Protein AF-0000000085128846 (afdb_homodimer)

Structure (mmCIF, N/CA/C/O backbone):
data_AF-0000000085128846-model_v1
#
loop_
_entity.id
_entity.type
_entity.pdbx_description
1 polymer 'Short-chain dehydrogenase/reductase SDR'
#
loop_
_atom_site.group_PDB
_atom_site.id
_atom_site.type_symbol
_atom_site.label_atom_id
_atom_site.label_alt_id
_atom_site.label_comp_id
_atom_site.label_asym_id
_atom_site.label_entity_id
_atom_site.label_seq_id
_atom_site.pdbx_PDB_ins_code
_atom_site.Cartn_x
_atom_site.Cartn_y
_atom_site.Cartn_z
_atom_site.occupancy
_atom_site.B_iso_or_equiv
_atom_site.auth_seq_id
_atom_site.auth_comp_id
_atom_site.auth_asym_id
_atom_site.auth_atom_id
_atom_site.pdbx_PDB_model_num
ATOM 1 N N . MET A 1 1 ? -3.797 19.078 -15.016 1 31.41 1 MET A N 1
ATOM 2 C CA . MET A 1 1 ? -4.438 20.391 -15.117 1 31.41 1 MET A CA 1
ATOM 3 C C . MET A 1 1 ? -5.02 20.812 -13.773 1 31.41 1 MET A C 1
ATOM 5 O O . MET A 1 1 ? -5.801 20.078 -13.164 1 31.41 1 MET A O 1
ATOM 9 N N . PRO A 1 2 ? -4.324 21.781 -13.047 1 43.5 2 PRO A N 1
ATOM 10 C CA . PRO A 1 2 ? -4.598 22.375 -11.734 1 43.5 2 PRO A CA 1
ATOM 11 C C . PRO A 1 2 ? -6.086 22.656 -11.516 1 43.5 2 PRO A C 1
ATOM 13 O O . PRO A 1 2 ? -6.512 22.891 -10.375 1 43.5 2 PRO A O 1
ATOM 16 N N . LEU A 1 3 ? -6.699 22.719 -12.656 1 47.22 3 LEU A N 1
ATOM 17 C CA . LEU A 1 3 ? -8 23.375 -12.625 1 47.22 3 LEU A CA 1
ATOM 18 C C . LEU A 1 3 ? -8.992 22.578 -11.781 1 47.22 3 LEU A C 1
ATOM 20 O O . LEU A 1 3 ? -9.922 23.156 -11.203 1 47.22 3 LEU A O 1
ATOM 24 N N . PHE A 1 4 ? -8.625 21.344 -11.484 1 60.5 4 PHE A N 1
ATOM 25 C CA . PHE A 1 4 ? -9.727 20.656 -10.805 1 60.5 4 PHE A CA 1
ATOM 26 C C . PHE A 1 4 ? -9.266 20.094 -9.469 1 60.5 4 PHE A C 1
ATOM 28 O O . PHE A 1 4 ? -9.914 19.203 -8.914 1 60.5 4 PHE A O 1
ATOM 35 N N . SER A 1 5 ? -8.133 20.672 -9.016 1 65.19 5 SER A N 1
ATOM 36 C CA . SER A 1 5 ? -7.633 20.078 -7.781 1 65.19 5 SER A CA 1
ATOM 37 C C . SER A 1 5 ? -7.738 21.047 -6.613 1 65.19 5 SER A C 1
ATOM 39 O O . SER A 1 5 ? -7.484 20.688 -5.465 1 65.19 5 SER A O 1
ATOM 41 N N . ARG A 1 6 ? -8.266 22.281 -6.984 1 77.62 6 ARG A N 1
ATOM 42 C CA . ARG A 1 6 ? -8.375 23.281 -5.934 1 77.62 6 ARG A CA 1
ATOM 43 C C . ARG A 1 6 ? -9.742 23.25 -5.27 1 77.62 6 ARG A C 1
ATOM 45 O O . ARG A 1 6 ? -10.734 22.859 -5.898 1 77.62 6 ARG A O 1
ATOM 52 N N . GLY A 1 7 ? -9.695 23.547 -4.074 1 87 7 GLY A N 1
ATOM 53 C CA . GLY A 1 7 ? -10.938 23.766 -3.352 1 87 7 GLY A CA 1
ATOM 54 C C . GLY A 1 7 ? -11.594 22.469 -2.885 1 87 7 GLY A C 1
ATOM 55 O O . GLY A 1 7 ? -12.789 22.453 -2.574 1 87 7 GLY A O 1
ATOM 56 N N . LEU A 1 8 ? -10.844 21.375 -2.877 1 93.44 8 LEU A N 1
ATOM 57 C CA . LEU A 1 8 ? -11.414 20.109 -2.428 1 93.44 8 LEU A CA 1
ATOM 58 C C . LEU A 1 8 ? -11.445 20.031 -0.905 1 93.44 8 LEU A C 1
ATOM 60 O O . LEU A 1 8 ? -12.281 19.344 -0.331 1 93.44 8 LEU A O 1
ATOM 64 N N . ASN A 1 9 ? -10.5 20.766 -0.272 1 97.25 9 ASN A N 1
ATOM 65 C CA . ASN A 1 9 ? -10.406 20.781 1.184 1 97.25 9 ASN A CA 1
ATOM 66 C C . ASN A 1 9 ? -10.672 22.188 1.738 1 97.25 9 ASN A C 1
ATOM 68 O O . ASN A 1 9 ? -10.594 23.172 1.007 1 97.25 9 ASN A O 1
ATOM 72 N N . PRO A 1 10 ? -11.062 22.312 3.031 1 96.06 10 PRO A N 1
ATOM 73 C CA . PRO A 1 10 ? -11.031 23.625 3.664 1 96.06 10 PRO A CA 1
ATOM 74 C C . PRO A 1 10 ? -9.68 24.328 3.506 1 96.06 10 PRO A C 1
ATOM 76 O O . PRO A 1 10 ? -8.633 23.672 3.574 1 96.06 10 PRO A O 1
ATOM 79 N N . LEU A 1 11 ? -9.711 25.562 3.334 1 95.94 11 LEU A N 1
ATOM 80 C CA . LEU A 1 11 ? -8.508 26.328 3.043 1 95.94 11 LEU A CA 1
ATOM 81 C C . LEU A 1 11 ? -7.711 26.594 4.316 1 95.94 11 LEU A C 1
ATOM 83 O O . LEU A 1 11 ? -8.281 26.969 5.34 1 95.94 11 LEU A O 1
ATOM 87 N N . LEU A 1 12 ? -6.457 26.359 4.301 1 96.62 12 LEU A N 1
ATOM 88 C CA . LEU A 1 12 ? -5.512 26.734 5.352 1 96.62 12 LEU A CA 1
ATOM 89 C C . LEU A 1 12 ? -4.531 27.781 4.848 1 96.62 12 LEU A C 1
ATOM 91 O O . LEU A 1 12 ? -3.393 27.453 4.5 1 96.62 12 LEU A O 1
ATOM 95 N N . ALA A 1 13 ? -4.922 29.031 4.883 1 93.88 13 ALA A N 1
ATOM 96 C CA . ALA A 1 13 ? -4.148 30.109 4.262 1 93.88 13 ALA A CA 1
ATOM 97 C C . ALA A 1 13 ? -3.479 30.984 5.316 1 93.88 13 ALA A C 1
ATOM 99 O O . ALA A 1 13 ? -2.455 31.625 5.043 1 93.88 13 ALA A O 1
ATOM 100 N N . ASP A 1 14 ? -4.07 31.094 6.453 1 95.75 14 ASP A N 1
ATOM 101 C CA . ASP A 1 14 ? -3.549 31.875 7.562 1 95.75 14 ASP A CA 1
ATOM 102 C C . ASP A 1 14 ? -3.227 31 8.766 1 95.75 14 ASP A C 1
ATOM 104 O O . ASP A 1 14 ? -4.109 30.328 9.305 1 95.75 14 ASP A O 1
ATOM 108 N N . TRP A 1 15 ? -1.996 31.062 9.234 1 97.44 15 TRP A N 1
ATOM 109 C CA . TRP A 1 15 ? -1.546 30.141 10.266 1 97.44 15 TRP A CA 1
ATOM 110 C C . TRP A 1 15 ? -1.439 30.828 11.617 1 97.44 15 TRP A C 1
ATOM 112 O O . TRP A 1 15 ? -1.123 30.188 12.625 1 97.44 15 TRP A O 1
ATOM 122 N N . LYS A 1 16 ? -1.666 32.156 11.633 1 96.5 16 LYS A N 1
ATOM 123 C CA . LYS A 1 16 ? -1.638 32.875 12.906 1 96.5 16 LYS A CA 1
ATOM 124 C C . LYS A 1 16 ? -2.672 32.312 13.875 1 96.5 16 LYS A C 1
ATOM 126 O O . LYS A 1 16 ? -3.863 32.25 13.562 1 96.5 16 LYS A O 1
ATOM 131 N N . GLY A 1 17 ? -2.213 31.828 14.984 1 93.81 17 GLY A N 1
ATOM 132 C CA . GLY A 1 17 ? -3.1 31.328 16.016 1 93.81 17 GLY A CA 1
ATOM 133 C C . GLY A 1 17 ? -3.516 29.875 15.789 1 93.81 17 GLY A C 1
ATOM 134 O O . GLY A 1 17 ? -4.27 29.312 16.578 1 93.81 17 GLY A O 1
ATOM 135 N N . ARG A 1 18 ? -3.037 29.25 14.742 1 97.12 18 ARG A N 1
ATOM 136 C CA . ARG A 1 18 ? -3.357 27.859 14.445 1 97.12 18 ARG A CA 1
ATOM 137 C C . ARG A 1 18 ? -2.285 26.922 14.992 1 97.12 18 ARG A C 1
ATOM 139 O O . ARG A 1 18 ? -1.175 27.359 15.305 1 97.12 18 ARG A O 1
ATOM 146 N N . SER A 1 19 ? -2.639 25.703 15.172 1 98.31 19 SER A N 1
ATOM 147 C CA . SER A 1 19 ? -1.704 24.703 15.664 1 98.31 19 SER A CA 1
ATOM 148 C C . SER A 1 19 ? -1.483 23.594 14.633 1 98.31 19 SER A C 1
ATOM 150 O O . SER A 1 19 ? -2.396 23.25 13.883 1 98.31 19 SER A O 1
ATOM 152 N N . ALA A 1 20 ? -0.25 23.094 14.586 1 98.81 20 ALA A N 1
ATOM 153 C CA . ALA A 1 20 ? 0.12 22 13.688 1 98.81 20 ALA A CA 1
ATOM 154 C C . ALA A 1 20 ? 0.992 20.984 14.398 1 98.81 20 ALA A C 1
ATOM 156 O O . ALA A 1 20 ? 1.913 21.344 15.133 1 98.81 20 ALA A O 1
ATOM 157 N N . TRP A 1 21 ? 0.65 19.719 14.258 1 98.94 21 TRP A N 1
ATOM 158 C CA . TRP A 1 21 ? 1.48 18.609 14.719 1 98.94 21 TRP A CA 1
ATOM 159 C C . TRP A 1 21 ? 2.227 17.953 13.555 1 98.94 21 TRP A C 1
ATOM 161 O O . TRP A 1 21 ? 1.608 17.375 12.664 1 98.94 21 TRP A O 1
ATOM 171 N N . VAL A 1 22 ? 3.533 18.078 13.523 1 98.94 22 VAL A N 1
ATOM 172 C CA . VAL A 1 22 ? 4.371 17.547 12.453 1 98.94 22 VAL A CA 1
ATOM 173 C C . VAL A 1 22 ? 5.148 16.344 12.969 1 98.94 22 VAL A C 1
ATOM 175 O O . VAL A 1 22 ? 6.035 16.469 13.812 1 98.94 22 VAL A O 1
ATOM 178 N N . VAL A 1 23 ? 4.816 15.18 12.453 1 98.88 23 VAL A N 1
ATOM 179 C CA . VAL A 1 23 ? 5.484 13.93 12.805 1 98.88 23 VAL A CA 1
ATOM 180 C C . VAL A 1 23 ? 6.582 13.625 11.789 1 98.88 23 VAL A C 1
ATOM 182 O O . VAL A 1 23 ? 6.316 13.523 10.586 1 98.88 23 VAL A O 1
ATOM 185 N N . GLY A 1 24 ? 7.773 13.367 12.242 1 98.12 24 GLY A N 1
ATOM 186 C CA . GLY A 1 24 ? 8.938 13.273 11.375 1 98.12 24 GLY A CA 1
ATOM 187 C C . GLY A 1 24 ? 9.602 14.617 11.125 1 98.12 24 GLY A C 1
ATOM 188 O O . GLY A 1 24 ? 9.938 14.938 9.977 1 98.12 24 GLY A O 1
ATOM 189 N N . ALA A 1 25 ? 9.805 15.398 12.18 1 97.94 25 ALA A N 1
ATOM 190 C CA . ALA A 1 25 ? 10.188 16.797 12.023 1 97.94 25 ALA A CA 1
ATOM 191 C C . ALA A 1 25 ? 11.656 17.016 12.375 1 97.94 25 ALA A C 1
ATOM 193 O O . ALA A 1 25 ? 12.094 18.156 12.555 1 97.94 25 ALA A O 1
ATOM 194 N N . SER A 1 26 ? 12.438 15.922 12.531 1 96.19 26 SER A N 1
ATOM 195 C CA . SER A 1 26 ? 13.828 16.078 12.945 1 96.19 26 SER A CA 1
ATOM 196 C C . SER A 1 26 ? 14.703 16.531 11.781 1 96.19 26 SER A C 1
ATOM 198 O O . SER A 1 26 ? 15.781 17.078 11.992 1 96.19 26 SER A O 1
ATOM 200 N N . SER A 1 27 ? 14.258 16.266 10.539 1 93.81 27 SER A N 1
ATOM 201 C CA . SER A 1 27 ? 15.039 16.609 9.359 1 93.81 27 SER A CA 1
ATOM 202 C C . SER A 1 27 ? 14.156 16.688 8.117 1 93.81 27 SER A C 1
ATOM 204 O O . SER A 1 27 ? 12.93 16.578 8.211 1 93.81 27 SER A O 1
ATOM 206 N N . GLY A 1 28 ? 14.719 17.109 7.09 1 94.69 28 GLY A N 1
ATOM 207 C CA . GLY A 1 28 ? 14.102 16.984 5.777 1 94.69 28 GLY A CA 1
ATOM 208 C C . GLY A 1 28 ? 12.836 17.812 5.637 1 94.69 28 GLY A C 1
ATOM 209 O O . GLY A 1 28 ? 12.797 18.969 6.066 1 94.69 28 GLY A O 1
ATOM 210 N N . ILE A 1 29 ? 11.898 17.234 4.949 1 96.56 29 ILE A N 1
ATOM 211 C CA . ILE A 1 29 ? 10.641 17.891 4.605 1 96.56 29 ILE A CA 1
ATOM 212 C C . ILE A 1 29 ? 9.898 18.281 5.879 1 96.56 29 ILE A C 1
ATOM 214 O O . ILE A 1 29 ? 9.359 19.391 5.984 1 96.56 29 ILE A O 1
ATOM 218 N N . GLY A 1 30 ? 9.883 17.375 6.879 1 98.19 30 GLY A N 1
ATOM 219 C CA . GLY A 1 30 ? 9.188 17.641 8.125 1 98.19 30 GLY A CA 1
ATOM 220 C C . GLY A 1 30 ? 9.734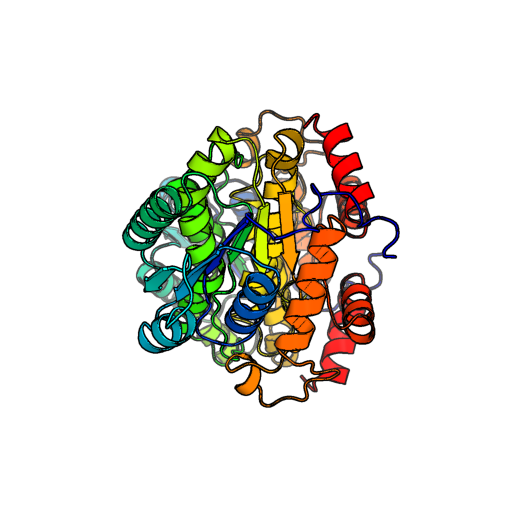 18.844 8.875 1 98.19 30 GLY A C 1
ATOM 221 O O . GLY A 1 30 ? 8.977 19.703 9.305 1 98.19 30 GLY A O 1
ATOM 222 N N . ARG A 1 31 ? 11.023 18.906 8.977 1 98.06 31 ARG A N 1
ATOM 223 C CA . ARG A 1 31 ? 11.672 20.016 9.664 1 98.06 31 ARG A CA 1
ATOM 224 C C . ARG A 1 31 ? 11.438 21.328 8.922 1 98.06 31 ARG A C 1
ATOM 226 O O . ARG A 1 31 ? 11.094 22.344 9.539 1 98.06 31 ARG A O 1
ATOM 233 N N . ALA A 1 32 ? 11.617 21.312 7.609 1 98.44 32 ALA A N 1
ATOM 234 C CA . ALA A 1 32 ? 11.43 22.516 6.797 1 98.44 32 ALA A CA 1
ATOM 235 C C . ALA A 1 32 ? 9.984 23.016 6.875 1 98.44 32 ALA A C 1
ATOM 237 O O . ALA A 1 32 ? 9.742 24.219 6.941 1 98.44 32 ALA A O 1
ATOM 238 N N . THR A 1 33 ? 9.039 22.094 6.891 1 98.69 33 THR A N 1
ATOM 239 C CA . THR A 1 33 ? 7.637 22.469 6.969 1 98.69 33 THR A CA 1
ATOM 240 C C . THR A 1 33 ? 7.309 23.047 8.344 1 98.69 33 THR A C 1
ATOM 242 O O . THR A 1 33 ? 6.598 24.062 8.445 1 98.69 33 THR A O 1
ATOM 245 N N . ALA A 1 34 ? 7.828 22.406 9.398 1 98.75 34 ALA A N 1
ATOM 246 C CA . ALA A 1 34 ? 7.648 22.938 10.75 1 98.75 34 ALA A CA 1
ATOM 247 C C . ALA A 1 34 ? 8.156 24.375 10.844 1 98.75 34 ALA A C 1
ATOM 249 O O . ALA A 1 34 ? 7.477 25.25 11.398 1 98.75 34 ALA A O 1
ATOM 250 N N . GLU A 1 35 ? 9.328 24.625 10.258 1 98.56 35 GLU A N 1
ATOM 251 C CA . GLU A 1 35 ? 9.922 25.953 10.258 1 98.56 35 GLU A CA 1
ATOM 252 C C . GLU A 1 35 ? 9.039 26.953 9.508 1 98.56 35 GLU A C 1
ATOM 254 O O . GLU A 1 35 ? 8.805 28.062 9.984 1 98.56 35 GLU A O 1
ATOM 259 N N . ALA A 1 36 ? 8.578 26.562 8.359 1 98.56 36 ALA A N 1
ATOM 260 C CA . ALA A 1 36 ? 7.75 27.422 7.527 1 98.56 36 ALA A CA 1
ATOM 261 C C . ALA A 1 36 ? 6.441 27.781 8.234 1 98.56 36 ALA A C 1
ATOM 263 O O . ALA A 1 36 ? 6 28.938 8.203 1 98.56 36 ALA A O 1
ATOM 264 N N . LEU A 1 37 ? 5.805 26.812 8.891 1 98.56 37 LEU A N 1
ATOM 265 C CA . LEU A 1 37 ? 4.566 27.016 9.625 1 98.56 37 LEU A CA 1
ATOM 266 C C . LEU A 1 37 ? 4.785 27.969 10.797 1 98.56 37 LEU A C 1
ATOM 268 O O . LEU A 1 37 ? 3.996 28.906 11 1 98.56 37 LEU A O 1
ATOM 272 N N . HIS A 1 38 ? 5.859 27.766 11.508 1 98.38 38 HIS A N 1
ATOM 273 C CA . HIS A 1 38 ? 6.168 28.625 12.648 1 98.38 38 HIS A CA 1
ATOM 274 C C . HIS A 1 38 ? 6.395 30.062 12.211 1 98.38 38 HIS A C 1
ATOM 276 O O . HIS A 1 38 ? 5.926 31 12.867 1 98.38 38 HIS A O 1
ATOM 282 N N . ARG A 1 39 ? 7.098 30.203 11.109 1 97.38 39 ARG A N 1
ATOM 283 C CA . ARG A 1 39 ? 7.379 31.531 10.578 1 97.38 39 ARG A CA 1
ATOM 284 C C . ARG A 1 39 ? 6.09 32.281 10.242 1 97.38 39 ARG A C 1
ATOM 286 O O . ARG A 1 39 ? 6.039 33.5 10.305 1 97.38 39 ARG A O 1
ATOM 293 N N . GLN A 1 40 ? 5.074 31.516 9.984 1 97.31 40 GLN A N 1
ATOM 294 C CA . GLN A 1 40 ? 3.799 32.125 9.617 1 97.31 40 GLN A CA 1
ATOM 295 C C . GLN A 1 40 ? 2.9 32.281 10.844 1 97.31 40 GLN A C 1
ATOM 297 O O . GLN A 1 40 ? 1.74 32.688 10.711 1 97.31 40 GLN A O 1
ATOM 302 N N . GLY A 1 41 ? 3.395 31.891 12.016 1 97.12 41 GLY A N 1
ATOM 303 C CA . GLY A 1 41 ? 2.701 32.219 13.25 1 97.12 41 GLY A CA 1
ATOM 304 C C . GLY A 1 41 ? 2.021 31.031 13.891 1 97.12 41 GLY A C 1
ATOM 305 O O . GLY A 1 41 ? 1.329 31.156 14.898 1 97.12 41 GLY A O 1
ATOM 306 N N . ALA A 1 42 ? 2.201 29.844 13.375 1 98.06 42 ALA A N 1
ATOM 307 C CA . ALA A 1 42 ? 1.558 28.656 13.922 1 98.06 42 ALA A CA 1
ATOM 308 C C . ALA A 1 42 ? 2.246 28.188 15.203 1 98.06 42 ALA A C 1
ATOM 310 O O . ALA A 1 42 ? 3.459 28.359 15.352 1 98.06 42 ALA A O 1
ATOM 311 N N . ARG A 1 43 ? 1.48 27.672 16.109 1 97.88 43 ARG A N 1
ATOM 312 C CA . ARG A 1 43 ? 2.012 26.859 17.203 1 97.88 43 ARG A CA 1
ATOM 313 C C . ARG A 1 43 ? 2.318 25.438 16.734 1 97.88 43 ARG A C 1
ATOM 315 O O . ARG A 1 43 ? 1.403 24.656 16.484 1 97.88 43 ARG A O 1
ATOM 322 N N . VAL A 1 44 ? 3.604 25.094 16.719 1 98.75 44 VAL A N 1
ATOM 323 C CA . VAL A 1 44 ? 3.992 23.859 16.062 1 98.75 44 VAL A CA 1
ATOM 324 C C . VAL A 1 44 ? 4.445 22.844 17.109 1 98.75 44 VAL A C 1
ATOM 326 O O . VAL A 1 44 ? 5.285 23.156 17.969 1 98.75 44 VAL A O 1
ATOM 329 N N . ILE A 1 45 ? 3.861 21.672 17.094 1 98.88 45 ILE A N 1
ATOM 330 C CA . ILE A 1 45 ? 4.305 20.531 17.875 1 98.88 45 ILE A CA 1
ATOM 331 C C . ILE A 1 45 ? 5.09 19.578 16.969 1 98.88 45 ILE A C 1
ATOM 333 O O . ILE A 1 45 ? 4.598 19.156 15.922 1 98.88 45 ILE A O 1
ATOM 337 N N . VAL A 1 46 ? 6.328 19.266 17.375 1 98.81 46 VAL A N 1
ATOM 338 C CA . VAL A 1 46 ? 7.195 18.453 16.531 1 98.81 46 VAL A CA 1
ATOM 339 C C . VAL A 1 46 ? 7.477 17.109 17.188 1 98.81 46 VAL A C 1
ATOM 341 O O . VAL A 1 46 ? 7.727 17.047 18.391 1 98.81 46 VAL A O 1
ATOM 344 N N . SER A 1 47 ? 7.395 16.062 16.422 1 98.81 47 SER A N 1
ATOM 345 C CA . SER A 1 47 ? 7.703 14.727 16.891 1 98.81 47 SER A CA 1
ATOM 346 C C . SER A 1 47 ? 8.648 14.008 15.938 1 98.81 47 SER A C 1
ATOM 348 O O . SER A 1 47 ? 8.57 14.203 14.719 1 98.81 47 SER A O 1
ATOM 350 N N . ALA A 1 48 ? 9.484 13.242 16.375 1 98.38 48 ALA A N 1
ATOM 351 C CA . ALA A 1 48 ? 10.422 12.336 15.719 1 98.38 48 ALA A CA 1
ATOM 352 C C . ALA A 1 48 ? 11.148 11.469 16.734 1 98.38 48 ALA A C 1
ATOM 354 O O . ALA A 1 48 ? 10.945 11.609 17.938 1 98.38 48 ALA A O 1
ATOM 355 N N . ARG A 1 49 ? 11.992 10.602 16.266 1 94.62 49 ARG A N 1
ATOM 356 C CA . ARG A 1 49 ? 12.703 9.695 17.172 1 94.62 49 ARG A CA 1
ATOM 357 C C . ARG A 1 49 ? 13.844 10.414 17.891 1 94.62 49 ARG A C 1
ATOM 359 O O . ARG A 1 49 ? 14.164 10.086 19.031 1 94.62 49 ARG A O 1
ATOM 366 N N . HIS A 1 50 ? 14.406 11.383 17.172 1 88.94 50 HIS A N 1
ATOM 367 C CA . HIS A 1 50 ? 15.586 12.062 17.703 1 88.94 50 HIS A CA 1
ATOM 368 C C . HIS A 1 50 ? 15.203 13.273 18.547 1 88.94 50 HIS A C 1
ATOM 370 O O . HIS A 1 50 ? 14.93 14.352 18 1 88.94 50 HIS A O 1
ATOM 376 N N . GLY A 1 51 ? 15.406 13.195 19.828 1 94.44 51 GLY A N 1
ATOM 377 C CA . GLY A 1 51 ? 14.984 14.258 20.734 1 94.44 51 GLY A CA 1
ATOM 378 C C . GLY A 1 51 ? 15.812 15.516 20.609 1 94.44 51 GLY A C 1
ATOM 379 O O . GLY A 1 51 ? 15.289 16.625 20.703 1 94.44 51 GLY A O 1
ATOM 380 N N . GLY A 1 52 ? 17.062 15.375 20.328 1 96.19 52 GLY A N 1
ATOM 381 C CA . GLY A 1 52 ? 17.938 16.531 20.234 1 96.19 52 GLY A CA 1
ATOM 382 C C . GLY A 1 52 ? 17.531 17.516 19.156 1 96.19 52 GLY A C 1
ATOM 383 O O . GLY A 1 52 ? 17.438 18.719 19.406 1 96.19 52 GLY A O 1
ATOM 384 N N . ALA A 1 53 ? 17.266 17.031 17.984 1 96.44 53 ALA A N 1
ATOM 385 C CA . ALA A 1 53 ? 16.844 17.875 16.875 1 96.44 53 ALA A CA 1
ATOM 386 C C . ALA A 1 53 ? 15.523 18.578 17.188 1 96.44 53 ALA A C 1
ATOM 388 O O . ALA A 1 53 ? 15.312 19.719 16.797 1 96.44 53 ALA A O 1
ATOM 389 N N . LEU A 1 54 ? 14.641 17.938 17.922 1 98.19 54 LEU A N 1
ATOM 390 C CA . LEU A 1 54 ? 13.352 18.516 18.297 1 98.19 54 LEU A CA 1
ATOM 391 C C . LEU A 1 54 ? 13.523 19.641 19.312 1 98.19 54 LEU A C 1
ATOM 393 O O . LEU A 1 54 ? 12.875 20.688 19.188 1 98.19 54 LEU A O 1
ATOM 397 N N . GLN A 1 55 ? 14.406 19.391 20.25 1 97.81 55 GLN A N 1
ATOM 398 C CA . GLN A 1 55 ? 14.672 20.422 21.25 1 97.81 55 GLN A CA 1
ATOM 399 C C . GLN A 1 55 ? 15.289 21.656 20.609 1 97.81 55 GLN A C 1
ATOM 401 O O . GLN A 1 55 ? 14.977 22.781 21.016 1 97.81 55 GLN A O 1
ATOM 406 N N . ASP A 1 56 ? 16.141 21.406 19.641 1 97.69 56 ASP A N 1
ATOM 407 C CA . ASP A 1 56 ? 16.719 22.531 18.906 1 97.69 56 ASP A CA 1
ATOM 408 C C . ASP A 1 56 ? 15.633 23.359 18.219 1 97.69 56 ASP A C 1
ATOM 410 O O . ASP A 1 56 ? 15.734 24.594 18.141 1 97.69 56 ASP A O 1
ATOM 414 N N . PHE A 1 57 ? 14.625 22.766 17.719 1 97.81 57 PHE A N 1
ATOM 415 C CA . PHE A 1 57 ? 13.531 23.453 17.047 1 97.81 57 PHE A CA 1
ATOM 416 C C . PHE A 1 57 ? 12.742 24.312 18.031 1 97.81 57 PHE A C 1
ATOM 418 O O . PHE A 1 57 ? 12.367 25.438 17.719 1 97.81 57 PHE A O 1
ATOM 425 N N . VAL A 1 58 ? 12.453 23.781 19.234 1 97.88 58 VAL A N 1
ATOM 426 C CA . VAL A 1 58 ? 11.492 24.453 20.109 1 97.88 58 VAL A CA 1
ATOM 427 C C . VAL A 1 58 ? 12.211 25.469 20.984 1 97.88 58 VAL A C 1
ATOM 429 O O . VAL A 1 58 ? 11.578 26.312 21.609 1 97.88 58 VAL A O 1
ATOM 432 N N . ARG A 1 59 ? 13.516 25.375 21 1 96.88 59 ARG A N 1
ATOM 433 C CA . ARG A 1 59 ? 14.281 26.297 21.844 1 96.88 59 ARG A CA 1
ATOM 434 C C . ARG A 1 59 ? 13.953 27.75 21.516 1 96.88 59 ARG A C 1
ATOM 436 O O . ARG A 1 59 ? 14.078 28.172 20.375 1 96.88 59 ARG A O 1
ATOM 443 N N . GLY A 1 60 ? 13.453 28.516 22.484 1 95.19 60 GLY A N 1
ATOM 444 C CA . GLY A 1 60 ? 13.164 29.938 22.344 1 95.19 60 GLY A CA 1
ATOM 445 C C . GLY A 1 60 ? 11.852 30.203 21.625 1 95.19 60 GLY A C 1
ATOM 446 O O . GLY A 1 60 ? 11.539 31.359 21.312 1 95.19 60 GLY A O 1
ATOM 447 N N . ARG A 1 61 ? 11.125 29.172 21.281 1 96.44 61 ARG A N 1
ATOM 448 C CA . ARG A 1 61 ? 9.859 29.328 20.562 1 96.44 61 ARG A CA 1
ATOM 449 C C . ARG A 1 61 ? 8.672 29.062 21.469 1 96.44 61 ARG A C 1
ATOM 451 O O . ARG A 1 61 ? 8.375 27.906 21.781 1 96.44 61 ARG A O 1
ATOM 458 N N . GLU A 1 62 ? 8.086 30.125 21.844 1 91.62 62 GLU A N 1
ATOM 459 C CA . GLU A 1 62 ? 6.926 30.016 22.719 1 91.62 62 GLU A CA 1
ATOM 460 C C . GLU A 1 62 ? 5.766 29.312 22.016 1 91.62 62 GLU A C 1
ATOM 462 O O . GLU A 1 62 ? 5.531 29.547 20.828 1 91.62 62 GLU A O 1
ATOM 467 N N . GLY A 1 63 ? 5.137 28.438 22.656 1 93.62 63 GLY A N 1
ATOM 468 C CA . GLY A 1 63 ? 3.951 27.781 22.109 1 93.62 63 GLY A CA 1
ATOM 469 C C . GLY A 1 63 ? 4.262 26.516 21.328 1 93.62 63 GLY A C 1
ATOM 470 O O . GLY A 1 63 ? 3.352 25.797 20.922 1 93.62 63 GLY A O 1
ATOM 471 N N . CYS A 1 64 ? 5.523 26.266 21.094 1 97.75 64 CYS A N 1
ATOM 472 C CA . CYS A 1 64 ? 5.922 25.047 20.406 1 97.75 64 CYS A CA 1
ATOM 473 C C . CYS A 1 64 ? 6.238 23.938 21.422 1 97.75 64 CYS A C 1
ATOM 475 O O . CYS A 1 64 ? 6.559 24.219 22.578 1 97.75 64 CYS A O 1
ATOM 477 N N . LEU A 1 65 ? 6.105 22.703 21.016 1 98.31 65 LEU A N 1
ATOM 478 C CA . LEU A 1 65 ? 6.312 21.547 21.875 1 98.31 65 LEU A CA 1
ATOM 479 C C . LEU A 1 65 ? 7.07 20.438 21.156 1 98.31 65 LEU A C 1
ATOM 481 O O . LEU A 1 65 ? 6.781 20.156 19.984 1 98.31 65 LEU A O 1
ATOM 485 N N . ALA A 1 66 ? 8.109 19.953 21.797 1 98.62 66 ALA A N 1
ATOM 486 C CA . ALA A 1 66 ? 8.844 18.797 21.312 1 98.62 66 ALA A CA 1
ATOM 487 C C . ALA A 1 66 ? 8.344 17.516 21.969 1 98.62 66 ALA A C 1
ATOM 489 O O . ALA A 1 66 ? 8.273 17.422 23.188 1 98.62 66 ALA A O 1
ATOM 490 N N . LEU A 1 67 ? 7.953 16.516 21.156 1 98.56 67 LEU A N 1
ATOM 491 C CA . LEU A 1 67 ? 7.496 15.219 21.641 1 98.56 67 LEU A CA 1
ATOM 492 C C . LEU A 1 67 ? 8.25 14.086 20.938 1 98.56 67 LEU A C 1
ATOM 494 O O . LEU A 1 67 ? 7.859 13.664 19.859 1 98.56 67 LEU A O 1
ATOM 498 N N . PRO A 1 68 ? 9.367 13.609 21.547 1 98.5 68 PRO A N 1
ATOM 499 C CA . PRO A 1 68 ? 10 12.43 20.953 1 98.5 68 PRO A CA 1
ATOM 500 C C . PRO A 1 68 ? 9.039 11.266 20.766 1 98.5 68 PRO A C 1
ATOM 502 O O . PRO A 1 68 ? 8.234 10.977 21.656 1 98.5 68 PRO A O 1
ATOM 505 N N . LEU A 1 69 ? 9.141 10.609 19.594 1 98.69 69 LEU A N 1
ATOM 506 C CA . LEU A 1 69 ? 8.102 9.641 19.25 1 98.69 69 LEU A CA 1
ATOM 507 C C . LEU A 1 69 ? 8.617 8.602 18.266 1 98.69 69 LEU A C 1
ATOM 509 O O . LEU A 1 69 ? 9.195 8.953 17.234 1 98.69 69 LEU A O 1
ATOM 513 N N . ASP A 1 70 ? 8.516 7.367 18.641 1 98.69 70 ASP A N 1
ATOM 514 C CA . ASP A 1 70 ? 8.617 6.266 17.688 1 98.69 70 ASP A CA 1
ATOM 515 C C . ASP A 1 70 ? 7.234 5.871 17.172 1 98.69 70 ASP A C 1
ATOM 517 O O . ASP A 1 70 ? 6.434 5.281 17.891 1 98.69 70 ASP A O 1
ATOM 521 N N . VAL A 1 71 ? 7.008 6.141 15.914 1 98.81 71 VAL A N 1
ATOM 522 C CA . VAL A 1 71 ? 5.668 6 15.352 1 98.81 71 VAL A CA 1
ATOM 523 C C . VAL A 1 71 ? 5.273 4.527 15.305 1 98.81 71 VAL A C 1
ATOM 525 O O . VAL A 1 71 ? 4.102 4.195 15.109 1 98.81 71 VAL A O 1
ATOM 528 N N . THR A 1 72 ? 6.277 3.592 15.406 1 98.62 72 THR A N 1
ATOM 529 C CA . THR A 1 72 ? 5.973 2.168 15.344 1 98.62 72 THR A CA 1
ATOM 530 C C . THR A 1 72 ? 5.438 1.675 16.688 1 98.62 72 THR A C 1
ATOM 532 O O . THR A 1 72 ? 5.016 0.522 16.812 1 98.62 72 THR A O 1
ATOM 535 N N . ASP A 1 73 ? 5.434 2.543 17.688 1 98.69 73 ASP A N 1
ATOM 536 C CA . ASP A 1 73 ? 4.902 2.24 19.016 1 98.69 73 ASP A CA 1
ATOM 537 C C . ASP A 1 73 ? 3.523 2.861 19.203 1 98.69 73 ASP A C 1
ATOM 539 O O . ASP A 1 73 ? 3.41 4.047 19.531 1 98.69 73 ASP A O 1
ATOM 543 N N . ALA A 1 74 ? 2.49 2.051 19.125 1 98.62 74 ALA A N 1
ATOM 544 C CA . ALA A 1 74 ? 1.109 2.525 19.156 1 98.62 74 ALA A CA 1
ATOM 545 C C . ALA A 1 74 ? 0.812 3.266 20.469 1 98.62 74 ALA A C 1
ATOM 547 O O . ALA A 1 74 ? 0.141 4.301 20.453 1 98.62 74 ALA A O 1
ATOM 548 N N . ALA A 1 75 ? 1.238 2.721 21.516 1 98.62 75 ALA A N 1
ATOM 549 C CA . ALA A 1 75 ? 0.993 3.34 22.812 1 98.62 75 ALA A CA 1
ATOM 550 C C . ALA A 1 75 ? 1.671 4.703 22.906 1 98.62 75 ALA A C 1
ATOM 552 O O . ALA A 1 75 ? 1.102 5.652 23.469 1 98.62 75 ALA A O 1
ATOM 553 N N . ALA A 1 76 ? 2.906 4.812 22.422 1 98.75 76 ALA A N 1
ATOM 554 C CA . ALA A 1 76 ? 3.619 6.086 22.406 1 98.75 76 ALA A CA 1
ATOM 555 C C . ALA A 1 76 ? 2.889 7.113 21.547 1 98.75 76 ALA A C 1
ATOM 557 O O . ALA A 1 76 ? 2.82 8.289 21.891 1 98.75 76 ALA A O 1
ATOM 558 N N . VAL A 1 77 ? 2.332 6.664 20.438 1 98.88 77 VAL A N 1
ATOM 559 C CA . VAL A 1 77 ? 1.606 7.562 19.547 1 98.88 77 VAL A CA 1
ATOM 560 C C . VAL A 1 77 ? 0.344 8.07 20.25 1 98.88 77 VAL A C 1
ATOM 562 O O . VAL A 1 77 ? 0.013 9.258 20.156 1 98.88 77 VAL A O 1
ATOM 565 N N . ASP A 1 78 ? -0.328 7.195 20.891 1 98.75 78 ASP A N 1
ATOM 566 C CA . ASP A 1 78 ? -1.525 7.586 21.625 1 98.75 78 ASP A CA 1
ATOM 567 C C . ASP A 1 78 ? -1.194 8.617 22.703 1 98.75 78 ASP A C 1
ATOM 569 O O . ASP A 1 78 ? -1.896 9.617 22.844 1 98.75 78 ASP A O 1
ATOM 573 N N . ALA A 1 79 ? -0.144 8.406 23.453 1 98.69 79 ALA A N 1
ATOM 574 C CA . ALA A 1 79 ? 0.291 9.344 24.484 1 98.69 79 ALA A CA 1
ATOM 575 C C . ALA A 1 79 ? 0.66 10.695 23.875 1 98.69 79 ALA A C 1
ATOM 577 O O . ALA A 1 79 ? 0.336 11.742 24.438 1 98.69 79 ALA A O 1
ATOM 578 N N . ALA A 1 80 ? 1.334 10.664 22.781 1 98.81 80 ALA A N 1
ATOM 579 C CA . ALA A 1 80 ? 1.7 11.898 22.094 1 98.81 80 ALA A CA 1
ATOM 580 C C . ALA A 1 80 ? 0.46 12.672 21.656 1 98.81 80 ALA A C 1
ATOM 582 O O . ALA A 1 80 ? 0.408 13.898 21.781 1 98.81 80 ALA A O 1
ATOM 583 N N . ALA A 1 81 ? -0.507 11.969 21.141 1 98.81 81 ALA A N 1
ATOM 584 C CA . ALA A 1 81 ? -1.745 12.609 20.703 1 98.81 81 ALA A CA 1
ATOM 585 C C . ALA A 1 81 ? -2.447 13.297 21.875 1 98.81 81 ALA A C 1
ATOM 587 O O . ALA A 1 81 ? -2.992 14.398 21.719 1 98.81 81 ALA A O 1
ATOM 588 N N . GLN A 1 82 ? -2.412 12.664 22.984 1 98.56 82 GLN A N 1
ATOM 589 C CA . GLN A 1 82 ? -3.004 13.266 24.172 1 98.56 82 GLN A CA 1
ATOM 590 C C . GLN A 1 82 ? -2.25 14.523 24.578 1 98.56 82 GLN A C 1
ATOM 592 O O . GLN A 1 82 ? -2.863 15.531 24.953 1 98.56 82 GLN A O 1
ATOM 597 N N . ALA A 1 83 ? -0.958 14.484 24.516 1 98.69 83 ALA A N 1
ATOM 598 C CA . ALA A 1 83 ? -0.143 15.656 24.828 1 98.69 83 ALA A CA 1
ATOM 599 C C . ALA A 1 83 ? -0.414 16.797 23.844 1 98.69 83 ALA A C 1
ATOM 601 O O . ALA A 1 83 ? -0.469 17.953 24.234 1 98.69 83 ALA A O 1
ATOM 602 N N . VAL A 1 84 ? -0.57 16.438 22.609 1 98.75 84 VAL A N 1
ATOM 603 C CA . VAL A 1 84 ? -0.879 17.406 21.578 1 98.75 84 VAL A CA 1
ATOM 604 C C . VAL A 1 84 ? -2.221 18.078 21.875 1 98.75 84 VAL A C 1
ATOM 606 O O . VAL A 1 84 ? -2.34 19.297 21.812 1 98.75 84 VAL A O 1
ATOM 609 N N . LEU A 1 85 ? -3.207 17.25 22.172 1 98.19 85 LEU A N 1
ATOM 610 C CA . LEU A 1 85 ? -4.543 17.75 22.484 1 98.19 85 LEU A CA 1
ATOM 611 C C . LEU A 1 85 ? -4.508 18.719 23.656 1 98.19 85 LEU A C 1
ATOM 613 O O . LEU A 1 85 ? -5.117 19.797 23.609 1 98.19 85 LEU A O 1
ATOM 617 N N . ALA A 1 86 ? -3.781 18.359 24.672 1 97.88 86 ALA A N 1
ATOM 618 C CA . ALA A 1 86 ? -3.668 19.188 25.875 1 97.88 86 ALA A CA 1
ATOM 619 C C . ALA A 1 86 ? -2.943 20.484 25.578 1 97.88 86 ALA A C 1
ATOM 621 O O . ALA A 1 86 ? -3.377 21.562 26 1 97.88 86 ALA A O 1
ATOM 622 N N . HIS A 1 87 ? -1.871 20.422 24.844 1 97.69 87 HIS A N 1
ATOM 623 C CA . HIS A 1 87 ? -1.048 21.594 24.547 1 97.69 87 HIS A CA 1
ATOM 624 C C . HIS A 1 87 ? -1.789 22.578 23.641 1 97.69 87 HIS A C 1
ATOM 626 O O . HIS A 1 87 ? -1.729 23.781 23.859 1 97.69 87 HIS A O 1
ATOM 632 N N . ALA A 1 88 ? -2.463 22.016 22.641 1 96.25 88 ALA A N 1
ATOM 633 C CA . ALA A 1 88 ? -3.137 22.844 21.641 1 96.25 88 ALA A CA 1
ATOM 634 C C . ALA A 1 88 ? -4.484 23.344 22.172 1 96.25 88 ALA A C 1
ATOM 636 O O . ALA A 1 88 ? -5.059 24.281 21.609 1 96.25 88 ALA A O 1
ATOM 637 N N . GLY A 1 89 ? -5.027 22.688 23.188 1 96.31 89 GLY A N 1
ATOM 638 C CA . GLY A 1 89 ? -6.348 23.031 23.688 1 96.31 89 GLY A CA 1
ATOM 639 C C . GLY A 1 89 ? -7.477 22.469 22.844 1 96.31 89 GLY A C 1
ATOM 640 O O . GLY A 1 89 ? -8.609 22.953 22.906 1 96.31 89 GLY A O 1
ATOM 641 N N . GLY A 1 90 ? -7.168 21.562 22.047 1 97.06 90 GLY A N 1
ATOM 642 C CA . GLY A 1 90 ? -8.07 20.938 21.094 1 97.06 90 GLY A CA 1
ATOM 643 C C . GLY A 1 90 ? -7.352 20.266 19.953 1 97.06 90 GLY A C 1
ATOM 644 O O . GLY A 1 90 ? -6.121 20.188 19.938 1 97.06 90 GLY A O 1
ATOM 645 N N . ALA A 1 91 ? -8.156 19.75 19.016 1 97.81 91 ALA A N 1
ATOM 646 C CA . ALA A 1 91 ? -7.559 19.125 17.844 1 97.81 91 ALA A CA 1
ATOM 647 C C . ALA A 1 91 ? -6.738 20.141 17.047 1 97.81 91 ALA A C 1
ATOM 649 O O . ALA A 1 91 ? -7.188 21.25 16.797 1 97.81 91 ALA A O 1
ATOM 650 N N . PRO A 1 92 ? -5.52 19.766 16.672 1 98.44 92 PRO A N 1
ATOM 651 C CA . PRO A 1 92 ? -4.73 20.672 15.836 1 98.44 92 PRO A CA 1
ATOM 652 C C . PRO A 1 92 ? -5.387 20.953 14.484 1 98.44 92 PRO A C 1
ATOM 654 O O . PRO A 1 92 ? -6.172 20.141 14 1 98.44 92 PRO A O 1
ATOM 657 N N . ASP A 1 93 ? -5.078 22.094 13.914 1 98.56 93 ASP A N 1
ATOM 658 C CA . ASP A 1 93 ? -5.602 22.469 12.602 1 98.56 93 ASP A CA 1
ATOM 659 C C . ASP A 1 93 ? -4.984 21.609 11.5 1 98.56 93 ASP A C 1
ATOM 661 O O . ASP A 1 93 ? -5.594 21.406 10.445 1 98.56 93 ASP A O 1
ATOM 665 N N . LEU A 1 94 ? -3.744 21.109 11.758 1 98.88 94 LEU A N 1
ATOM 666 C CA . LEU A 1 94 ? -3.023 20.266 10.805 1 98.88 94 LEU A CA 1
ATOM 667 C C . LEU A 1 94 ? -2.244 19.172 11.523 1 98.88 94 LEU A C 1
ATOM 669 O O . LEU A 1 94 ? -1.566 19.438 12.523 1 98.88 94 LEU A O 1
ATOM 673 N N . ILE A 1 95 ? -2.422 17.984 11.133 1 98.94 95 ILE A N 1
ATOM 674 C CA . ILE A 1 95 ? -1.551 16.875 11.484 1 98.94 95 ILE A CA 1
ATOM 675 C C . ILE A 1 95 ? -0.841 16.359 10.234 1 98.94 95 ILE A C 1
ATOM 677 O O . ILE A 1 95 ? -1.488 15.891 9.297 1 98.94 95 ILE A O 1
ATOM 681 N N . LEU A 1 96 ? 0.464 16.5 10.227 1 98.94 96 LEU A N 1
ATOM 682 C CA . LEU A 1 96 ? 1.282 16.109 9.086 1 98.94 96 LEU A CA 1
ATOM 683 C C . LEU A 1 96 ? 2.172 14.922 9.43 1 98.94 96 LEU A C 1
ATOM 685 O O . LEU A 1 96 ? 2.957 14.984 10.383 1 98.94 96 LEU A O 1
ATOM 689 N N . TYR A 1 97 ? 2.014 13.852 8.711 1 98.88 97 TYR A N 1
ATOM 690 C CA . TYR A 1 97 ? 2.873 12.68 8.875 1 98.88 97 TYR A CA 1
ATOM 691 C C . TYR A 1 97 ? 3.994 12.68 7.84 1 98.88 97 TYR A C 1
ATOM 693 O O . TYR A 1 97 ? 3.777 12.336 6.68 1 98.88 97 TYR A O 1
ATOM 701 N N . CYS A 1 98 ? 5.238 12.938 8.266 1 98.06 98 CYS A N 1
ATOM 702 C CA . CYS A 1 98 ? 6.398 13.008 7.387 1 98.06 98 CYS A CA 1
ATOM 703 C C . CYS A 1 98 ? 7.402 11.914 7.711 1 98.06 98 CYS A C 1
ATOM 705 O O . CYS A 1 98 ? 8.414 11.766 7.023 1 98.06 98 CYS A O 1
ATOM 707 N N . ALA A 1 99 ? 7.094 11.203 8.781 1 97.31 99 ALA A N 1
ATOM 708 C CA . ALA A 1 99 ? 8.016 10.117 9.109 1 97.31 99 ALA A CA 1
ATOM 709 C C . ALA A 1 99 ? 8.094 9.102 7.977 1 97.31 99 ALA A C 1
ATOM 711 O O . ALA A 1 99 ? 7.09 8.797 7.336 1 97.31 99 ALA A O 1
ATOM 712 N N . GLY A 1 100 ? 9.297 8.656 7.684 1 96.06 100 GLY A N 1
ATOM 713 C CA . GLY A 1 100 ? 9.492 7.688 6.617 1 96.06 100 GLY A CA 1
ATOM 714 C C . GLY A 1 100 ? 10.852 7.012 6.672 1 96.06 100 GLY A C 1
ATOM 715 O O . GLY A 1 100 ? 11.781 7.523 7.301 1 96.06 100 GLY A O 1
ATOM 716 N N . HIS A 1 101 ? 10.914 5.906 6.113 1 96.25 101 HIS A N 1
ATOM 717 C CA . HIS A 1 101 ? 12.125 5.117 5.945 1 96.25 101 HIS A CA 1
ATOM 718 C C . HIS A 1 101 ? 12.312 4.699 4.488 1 96.25 101 HIS A C 1
ATOM 720 O O . HIS A 1 101 ? 11.344 4.391 3.797 1 96.25 101 HIS A O 1
ATOM 726 N N . TYR A 1 102 ? 13.531 4.816 4.062 1 95.69 102 TYR A N 1
ATOM 727 C CA . TYR A 1 102 ? 13.859 4.367 2.713 1 95.69 102 TYR A CA 1
ATOM 728 C C . TYR A 1 102 ? 15.258 3.76 2.666 1 95.69 102 TYR A C 1
ATOM 730 O O . TYR A 1 102 ? 16.219 4.344 3.186 1 95.69 102 TYR A O 1
ATOM 738 N N . ARG A 1 103 ? 15.367 2.678 2.1 1 95.19 103 ARG A N 1
ATOM 739 C CA . ARG A 1 103 ? 16.578 2.004 1.659 1 95.19 103 ARG A CA 1
ATOM 740 C C . ARG A 1 103 ? 16.375 1.311 0.318 1 95.19 103 ARG A C 1
ATOM 742 O O . ARG A 1 103 ? 15.398 0.58 0.138 1 95.19 103 ARG A O 1
ATOM 749 N N . PRO A 1 104 ? 17.281 1.604 -0.606 1 94.62 104 PRO A N 1
ATOM 750 C CA . PRO A 1 104 ? 17.125 0.896 -1.879 1 94.62 104 PRO A CA 1
ATOM 751 C C . PRO A 1 104 ? 17.109 -0.621 -1.712 1 94.62 104 PRO A C 1
ATOM 753 O O . PRO A 1 104 ? 17.875 -1.168 -0.916 1 94.62 104 PRO A O 1
ATOM 756 N N . LEU A 1 105 ? 16.203 -1.271 -2.381 1 96.06 105 LEU A N 1
ATOM 757 C CA . LEU A 1 105 ? 16.078 -2.723 -2.314 1 96.06 105 LEU A CA 1
ATOM 758 C C . LEU A 1 105 ? 15.539 -3.283 -3.623 1 96.06 105 LEU A C 1
ATOM 760 O O . LEU A 1 105 ? 14.633 -2.699 -4.227 1 96.06 105 LEU A O 1
ATOM 764 N N . ARG A 1 106 ? 16.094 -4.371 -4.074 1 96.12 106 ARG A N 1
ATOM 765 C CA . ARG A 1 106 ? 15.648 -5.125 -5.238 1 96.12 106 ARG A CA 1
ATOM 766 C C . ARG A 1 106 ? 15.203 -6.527 -4.844 1 96.12 106 ARG A C 1
ATOM 768 O O . ARG A 1 106 ? 15.594 -7.039 -3.791 1 96.12 106 ARG A O 1
ATOM 775 N N . ALA A 1 107 ? 14.43 -7.145 -5.707 1 97.94 107 ALA A N 1
ATOM 776 C CA . ALA A 1 107 ? 13.93 -8.492 -5.449 1 97.94 107 ALA A CA 1
ATOM 777 C C . ALA A 1 107 ? 15.078 -9.5 -5.426 1 97.94 107 ALA A C 1
ATOM 779 O O . ALA A 1 107 ? 15.016 -10.508 -4.711 1 97.94 107 ALA A O 1
ATOM 780 N N . THR A 1 108 ? 16.141 -9.188 -6.145 1 97.25 108 THR A N 1
ATOM 781 C CA . THR A 1 108 ? 17.281 -10.094 -6.238 1 97.25 108 THR A CA 1
ATOM 782 C C . THR A 1 108 ? 18.078 -10.086 -4.945 1 97.25 108 THR A C 1
ATOM 784 O O . THR A 1 108 ? 18.906 -10.977 -4.715 1 97.25 108 THR A O 1
ATOM 787 N N . GLU A 1 109 ? 17.906 -9.086 -4.117 1 96.94 109 GLU A N 1
ATOM 788 C CA . GLU A 1 109 ? 18.5 -8.977 -2.789 1 96.94 109 GLU A CA 1
ATOM 789 C C . GLU A 1 109 ? 17.438 -8.734 -1.724 1 96.94 109 GLU A C 1
ATOM 791 O O . GLU A 1 109 ? 17.562 -7.824 -0.905 1 96.94 109 GLU A O 1
ATOM 796 N N . PHE A 1 110 ? 16.453 -9.555 -1.804 1 98.25 110 PHE A N 1
ATOM 797 C CA . PHE A 1 110 ? 15.289 -9.391 -0.95 1 98.25 110 PHE A CA 1
ATOM 798 C C . PHE A 1 110 ? 15.672 -9.5 0.521 1 98.25 110 PHE A C 1
ATOM 800 O O . PHE A 1 110 ? 16.484 -10.352 0.894 1 98.25 110 PHE A O 1
ATOM 807 N N . ASP A 1 111 ? 15.25 -8.648 1.32 1 98.56 111 ASP A N 1
ATOM 808 C CA . ASP A 1 111 ? 15.469 -8.594 2.762 1 98.56 111 ASP A CA 1
ATOM 809 C C . ASP A 1 111 ? 14.156 -8.375 3.512 1 98.56 111 ASP A C 1
ATOM 811 O O . ASP A 1 111 ? 13.633 -7.258 3.547 1 98.56 111 ASP A O 1
ATOM 815 N N . LEU A 1 112 ? 13.641 -9.461 4.094 1 98.75 112 LEU A N 1
ATOM 816 C CA . LEU A 1 112 ? 12.336 -9.422 4.75 1 98.75 112 LEU A CA 1
ATOM 817 C C . LEU A 1 112 ? 12.312 -8.391 5.871 1 98.75 112 LEU A C 1
ATOM 819 O O . LEU A 1 112 ? 11.352 -7.645 6.016 1 98.75 112 LEU A O 1
ATOM 823 N N . ALA A 1 113 ? 13.32 -8.406 6.633 1 98.69 113 ALA A N 1
ATOM 824 C CA . ALA A 1 113 ? 13.391 -7.465 7.754 1 98.69 113 ALA A CA 1
ATOM 825 C C . ALA A 1 113 ? 13.305 -6.023 7.262 1 98.69 113 ALA A C 1
ATOM 827 O O . ALA A 1 113 ? 12.617 -5.195 7.863 1 98.69 113 ALA A O 1
ATOM 828 N N . GLU A 1 114 ? 14 -5.707 6.176 1 98.5 114 GLU A N 1
ATOM 829 C CA . GLU A 1 114 ? 13.977 -4.363 5.605 1 98.5 114 GLU A CA 1
ATOM 830 C C . GLU A 1 114 ? 12.594 -4.027 5.047 1 98.5 114 GLU A C 1
ATOM 832 O O . GLU A 1 114 ? 12.109 -2.908 5.223 1 98.5 114 GLU A O 1
ATOM 837 N N . MET A 1 115 ? 11.992 -4.992 4.355 1 98.75 115 MET A N 1
ATOM 838 C CA . MET A 1 115 ? 10.633 -4.801 3.861 1 98.75 115 MET A CA 1
ATOM 839 C C . MET A 1 115 ? 9.68 -4.457 5.004 1 98.75 115 MET A C 1
ATOM 841 O O . MET A 1 115 ? 8.891 -3.514 4.898 1 98.75 115 MET A O 1
ATOM 845 N N . GLN A 1 116 ? 9.789 -5.195 6.051 1 98.75 116 GLN A N 1
ATOM 846 C CA . GLN A 1 116 ? 8.891 -5.035 7.191 1 98.75 116 GLN A CA 1
ATOM 847 C C . GLN A 1 116 ? 9.148 -3.715 7.914 1 98.75 116 GLN A C 1
ATOM 849 O O . GLN A 1 116 ? 8.219 -3.088 8.43 1 98.75 116 GLN A O 1
ATOM 854 N N . HIS A 1 117 ? 10.375 -3.334 7.945 1 98.62 117 HIS A N 1
ATOM 855 C CA . HIS A 1 117 ? 10.711 -2.062 8.578 1 98.62 117 HIS A CA 1
ATOM 856 C C . HIS A 1 117 ? 10.094 -0.893 7.812 1 98.62 117 HIS A C 1
ATOM 858 O O . HIS A 1 117 ? 9.531 0.021 8.414 1 98.62 117 HIS A O 1
ATOM 864 N N . HIS A 1 118 ? 10.219 -0.904 6.473 1 98.75 118 HIS A N 1
ATOM 865 C CA . HIS A 1 118 ? 9.547 0.106 5.66 1 98.75 118 HIS A CA 1
ATOM 866 C C . HIS A 1 118 ? 8.055 0.156 5.965 1 98.75 118 HIS A C 1
ATOM 868 O O . HIS A 1 118 ? 7.496 1.234 6.168 1 98.75 118 HIS A O 1
ATOM 874 N N . LEU A 1 119 ? 7.492 -1.016 5.988 1 98.75 119 LEU A N 1
ATOM 875 C CA . LEU A 1 119 ? 6.051 -1.122 6.199 1 98.75 119 LEU A CA 1
ATOM 876 C C . LEU A 1 119 ? 5.66 -0.542 7.555 1 98.75 119 LEU A C 1
ATOM 878 O O . LEU A 1 119 ? 4.684 0.204 7.66 1 98.75 119 LEU A O 1
ATOM 882 N N . ALA A 1 120 ? 6.383 -0.841 8.578 1 98.75 120 ALA A N 1
ATOM 883 C CA . ALA A 1 120 ? 6.094 -0.431 9.953 1 98.75 120 ALA A CA 1
ATOM 884 C C . ALA A 1 120 ? 6.141 1.088 10.094 1 98.75 120 ALA A C 1
ATOM 886 O O . ALA A 1 120 ? 5.273 1.686 10.734 1 98.75 120 ALA A O 1
ATOM 887 N N . VAL A 1 121 ? 7.082 1.681 9.461 1 98.75 121 VAL A N 1
ATOM 888 C CA . VAL A 1 121 ? 7.297 3.113 9.641 1 98.75 121 VAL A CA 1
ATOM 889 C C . VAL A 1 121 ? 6.406 3.895 8.68 1 98.75 121 VAL A C 1
ATOM 891 O O . VAL A 1 121 ? 5.641 4.766 9.094 1 98.75 121 VAL A O 1
ATOM 894 N N . ASN A 1 122 ? 6.461 3.521 7.367 1 98.88 122 ASN A N 1
ATOM 895 C CA . ASN A 1 122 ? 5.855 4.348 6.324 1 98.88 122 ASN A CA 1
ATOM 896 C C . ASN A 1 122 ? 4.336 4.23 6.328 1 98.88 122 ASN A C 1
ATOM 898 O O . ASN A 1 122 ? 3.637 5.164 5.934 1 98.88 122 ASN A O 1
ATOM 902 N N . TYR A 1 123 ? 3.83 3.105 6.691 1 98.94 123 TYR A N 1
ATOM 903 C CA . TYR A 1 123 ? 2.389 2.887 6.645 1 98.94 123 TYR A CA 1
ATOM 904 C C . TYR A 1 123 ? 1.841 2.561 8.023 1 98.94 123 TYR A C 1
ATOM 906 O O . TYR A 1 123 ? 0.836 3.133 8.453 1 98.94 123 TYR A O 1
ATOM 914 N N . GLY A 1 124 ? 2.49 1.6 8.742 1 98.88 124 GLY A N 1
ATOM 915 C CA . GLY A 1 124 ? 2.066 1.248 10.086 1 98.88 124 GLY A CA 1
ATOM 916 C C . GLY A 1 124 ? 2.016 2.438 11.023 1 98.88 124 GLY A C 1
ATOM 917 O O . GLY A 1 124 ? 1.102 2.553 11.844 1 98.88 124 GLY A O 1
ATOM 918 N N . GLY A 1 125 ? 3.01 3.32 10.945 1 98.88 125 GLY A N 1
ATOM 919 C CA . GLY A 1 125 ? 3.006 4.539 11.742 1 98.88 125 GLY A CA 1
ATOM 920 C C . GLY A 1 125 ? 1.789 5.41 11.492 1 98.88 125 GLY A C 1
ATOM 921 O O . GLY A 1 125 ? 1.251 6.016 12.422 1 98.88 125 GLY A O 1
ATOM 922 N N . VAL A 1 126 ? 1.331 5.477 10.258 1 98.94 126 VAL A N 1
ATOM 923 C CA . VAL A 1 126 ? 0.146 6.254 9.906 1 98.94 126 VAL A CA 1
ATOM 924 C C . VAL A 1 126 ? -1.089 5.637 10.555 1 98.94 126 VAL A C 1
ATOM 926 O O . VAL A 1 126 ? -1.969 6.352 11.039 1 98.94 126 VAL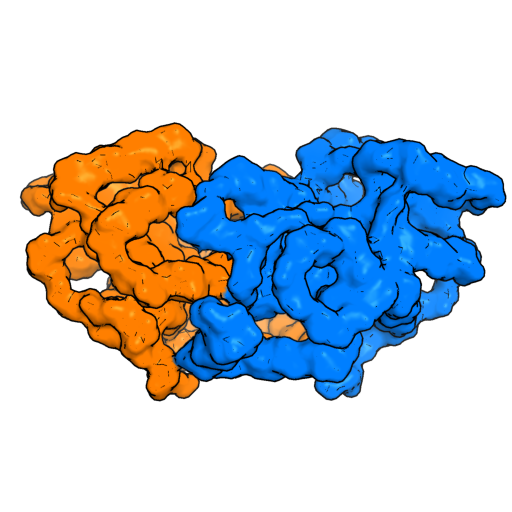 A O 1
ATOM 929 N N . LEU A 1 127 ? -1.164 4.301 10.523 1 98.94 127 LEU A N 1
ATOM 930 C CA . LEU A 1 127 ? -2.299 3.639 11.156 1 98.94 127 LEU A CA 1
ATOM 931 C C . LEU A 1 127 ? -2.361 3.971 12.648 1 98.94 127 LEU A C 1
ATOM 933 O O . LEU A 1 127 ? -3.441 4.223 13.188 1 98.94 127 LEU A O 1
ATOM 937 N N . HIS A 1 128 ? -1.195 3.959 13.32 1 98.94 128 HIS A N 1
ATOM 938 C CA . HIS A 1 128 ? -1.141 4.344 14.727 1 98.94 128 HIS A CA 1
ATOM 939 C C . HIS A 1 128 ? -1.599 5.785 14.922 1 98.94 128 HIS A C 1
ATOM 941 O O . HIS A 1 128 ? -2.344 6.086 15.852 1 98.94 128 HIS A O 1
ATOM 947 N N . LEU A 1 129 ? -1.156 6.652 14.047 1 98.94 129 LEU A N 1
ATOM 948 C CA . LEU A 1 129 ? -1.529 8.062 14.125 1 98.94 129 LEU A CA 1
ATOM 949 C C . LEU A 1 129 ? -3.033 8.234 13.945 1 98.94 129 LEU A C 1
ATOM 951 O O . LEU A 1 129 ? -3.666 9 14.68 1 98.94 129 LEU A O 1
ATOM 955 N N . LEU A 1 130 ? -3.588 7.535 12.945 1 98.88 130 LEU A N 1
ATOM 956 C CA . LEU A 1 130 ? -5.02 7.633 12.688 1 98.88 130 LEU A CA 1
ATOM 957 C C . LEU A 1 130 ? -5.824 7.16 13.891 1 98.88 130 LEU A C 1
ATOM 959 O O . LEU A 1 130 ? -6.801 7.801 14.281 1 98.88 130 LEU A O 1
ATOM 963 N N . ASP A 1 131 ? -5.402 6.047 14.445 1 98.88 131 ASP A N 1
ATOM 964 C CA . ASP A 1 131 ? -6.086 5.512 15.617 1 98.88 131 ASP A CA 1
ATOM 965 C C . ASP A 1 131 ? -6.121 6.535 16.75 1 98.88 131 ASP A C 1
ATOM 967 O O . ASP A 1 131 ? -7.137 6.668 17.438 1 98.88 131 ASP A O 1
ATOM 971 N N . ALA A 1 132 ? -5.062 7.266 16.922 1 98.75 132 ALA A N 1
ATOM 972 C CA . ALA A 1 132 ? -4.914 8.219 18.016 1 98.75 132 ALA A CA 1
ATOM 973 C C . ALA A 1 132 ? -5.594 9.547 17.672 1 98.75 132 ALA A C 1
ATOM 975 O O . ALA A 1 132 ? -6.164 10.195 18.562 1 98.75 132 ALA A O 1
ATOM 976 N N . ALA A 1 133 ? -5.598 9.977 16.422 1 98.56 133 ALA A N 1
ATOM 977 C CA . ALA A 1 133 ? -5.926 11.352 16.062 1 98.56 133 ALA A CA 1
ATOM 978 C C . ALA A 1 133 ? -7.375 11.469 15.609 1 98.56 133 ALA A C 1
ATOM 980 O O . ALA A 1 133 ? -8.008 12.516 15.766 1 98.56 133 ALA A O 1
ATOM 981 N N . LEU A 1 134 ? -7.934 10.398 14.961 1 98.62 134 LEU A N 1
ATOM 982 C CA . LEU A 1 134 ? -9.25 10.5 14.344 1 98.62 134 LEU A CA 1
ATOM 983 C C . LEU A 1 134 ? -10.312 10.852 15.375 1 98.62 134 LEU A C 1
ATOM 985 O O . LEU A 1 134 ? -11.18 11.688 15.117 1 98.62 134 LEU A O 1
ATOM 989 N N . PRO A 1 135 ? -10.266 10.219 16.594 1 98.19 135 PRO A N 1
ATOM 990 C CA . PRO A 1 135 ? -11.297 10.562 17.562 1 98.19 135 PRO A CA 1
ATOM 991 C C . PRO A 1 135 ? -11.336 12.055 17.891 1 98.19 135 PRO A C 1
ATOM 993 O O . PRO A 1 135 ? -12.414 12.656 17.922 1 98.19 135 PRO A O 1
ATOM 996 N N . MET A 1 136 ? -10.211 12.727 18.109 1 97.75 136 MET A N 1
ATOM 997 C CA . MET A 1 136 ? -10.195 14.141 18.438 1 97.75 136 MET A CA 1
ATOM 998 C C . MET A 1 136 ? -10.617 14.992 17.25 1 97.75 136 MET A C 1
ATOM 1000 O O . MET A 1 136 ? -11.289 16.016 17.406 1 97.75 136 MET A O 1
ATOM 1004 N N . LEU A 1 137 ? -10.266 14.586 16.031 1 98.5 137 LEU A N 1
ATOM 1005 C CA . LEU A 1 137 ? -10.641 15.32 14.82 1 98.5 137 LEU A CA 1
ATOM 1006 C C . LEU A 1 137 ? -12.133 15.219 14.562 1 98.5 137 LEU A C 1
ATOM 1008 O O . LEU A 1 137 ? -12.781 16.219 14.242 1 98.5 137 LEU A O 1
ATOM 1012 N N . LEU A 1 138 ? -12.656 13.992 14.688 1 98.38 138 LEU A N 1
ATOM 1013 C CA . LEU A 1 138 ? -14.078 13.758 14.461 1 98.38 138 LEU A CA 1
ATOM 1014 C C . LEU A 1 138 ? -14.922 14.516 15.492 1 98.38 138 LEU A C 1
ATOM 1016 O O . LEU A 1 138 ? -15.945 15.102 15.148 1 98.38 138 LEU A O 1
ATOM 1020 N N . LYS A 1 139 ? -14.477 14.5 16.719 1 97.88 139 LYS A N 1
ATOM 1021 C CA . LYS A 1 139 ? -15.172 15.234 17.781 1 97.88 139 LYS A CA 1
ATOM 1022 C C . LYS A 1 139 ? -15.188 16.734 17.484 1 97.88 139 LYS A C 1
ATOM 1024 O O . LYS A 1 139 ? -16.203 17.406 17.688 1 97.88 139 LYS A O 1
ATOM 1029 N N . ALA A 1 140 ? -14.125 17.312 17.031 1 97.81 140 ALA A N 1
ATOM 1030 C CA . ALA A 1 140 ? -13.984 18.75 16.75 1 97.81 140 ALA A CA 1
ATOM 1031 C C . ALA A 1 140 ? -14.766 19.141 15.492 1 97.81 140 ALA A C 1
ATOM 1033 O O . ALA A 1 140 ? -15.195 20.281 15.352 1 97.81 140 ALA A O 1
ATOM 1034 N N . GLY A 1 141 ? -14.859 18.172 14.508 1 97.75 141 GLY A N 1
ATOM 1035 C CA . GLY A 1 141 ? -15.516 18.453 13.242 1 97.75 141 GLY A CA 1
ATOM 1036 C C . GLY A 1 141 ? -14.695 19.359 12.336 1 97.75 141 GLY A C 1
ATOM 1037 O O . GLY A 1 141 ? -15.258 20.078 11.5 1 97.75 141 GLY A O 1
ATOM 1038 N N . ARG A 1 142 ? -13.461 19.422 12.617 1 97.25 142 ARG A N 1
ATOM 1039 C CA . ARG A 1 142 ? -12.508 20.219 11.828 1 97.25 142 ARG A CA 1
ATOM 1040 C C . ARG A 1 142 ? -11.094 19.656 11.969 1 97.25 142 ARG A C 1
ATOM 1042 O O . ARG A 1 142 ? -10.812 18.875 12.875 1 97.25 142 ARG A O 1
ATOM 1049 N N . GLY A 1 143 ? -10.219 20.156 11.102 1 98.12 143 GLY A N 1
ATOM 1050 C CA . GLY A 1 143 ? -8.836 19.703 11.062 1 98.12 143 GLY A CA 1
ATOM 1051 C C . GLY A 1 143 ? -8.422 19.141 9.719 1 98.12 143 GLY A C 1
ATOM 1052 O O . GLY A 1 143 ? -9.258 18.953 8.836 1 98.12 143 GLY A O 1
ATOM 1053 N N . HIS A 1 144 ? -7.125 18.953 9.539 1 98.75 144 HIS A N 1
ATOM 1054 C CA . HIS A 1 144 ? -6.559 18.5 8.273 1 98.75 144 HIS A CA 1
ATOM 1055 C C . HIS A 1 144 ? -5.504 17.422 8.508 1 98.75 144 HIS A C 1
ATOM 1057 O O . HIS A 1 144 ? -4.586 17.609 9.305 1 98.75 144 HIS A O 1
ATOM 1063 N N . LEU A 1 145 ? -5.723 16.266 7.934 1 98.81 145 LEU A N 1
ATOM 1064 C CA . LEU A 1 145 ? -4.734 15.195 7.926 1 98.81 145 LEU A CA 1
ATOM 1065 C C . LEU A 1 145 ? -3.92 15.219 6.637 1 98.81 145 LEU A C 1
ATOM 1067 O O . LEU A 1 145 ? -4.48 15.133 5.539 1 98.81 145 LEU A O 1
ATOM 1071 N N . ALA A 1 146 ? -2.617 15.383 6.766 1 98.88 146 ALA A N 1
ATOM 1072 C CA . ALA A 1 146 ? -1.723 15.406 5.609 1 98.88 146 ALA A CA 1
ATOM 1073 C C . ALA A 1 146 ? -0.702 14.273 5.684 1 98.88 146 ALA A C 1
ATOM 1075 O O . ALA A 1 146 ? -0.047 14.086 6.711 1 98.88 146 ALA A O 1
ATOM 1076 N N . LEU A 1 147 ? -0.604 13.492 4.621 1 98.81 147 LEU A N 1
ATOM 1077 C CA . LEU A 1 147 ? 0.343 12.391 4.508 1 98.81 147 LEU A CA 1
ATOM 1078 C C . LEU A 1 147 ? 1.375 12.672 3.422 1 98.81 147 LEU A C 1
ATOM 1080 O O . LEU A 1 147 ? 1.038 13.203 2.363 1 98.81 147 LEU A O 1
ATOM 1084 N N . VAL A 1 148 ? 2.605 12.312 3.686 1 98.5 148 VAL A N 1
ATOM 1085 C CA . VAL A 1 148 ? 3.646 12.477 2.674 1 98.5 148 VAL A CA 1
ATOM 1086 C C . VAL A 1 148 ? 3.9 11.148 1.971 1 98.5 148 VAL A C 1
ATOM 1088 O O . VAL A 1 148 ? 4.449 10.219 2.568 1 98.5 148 VAL A O 1
ATOM 1091 N N . GLY A 1 149 ? 3.461 11.102 0.771 1 97.94 149 GLY A N 1
ATOM 1092 C CA . GLY A 1 149 ? 3.717 9.969 -0.111 1 97.94 149 GLY A CA 1
ATOM 1093 C C . GLY A 1 149 ? 4.977 10.141 -0.94 1 97.94 149 GLY A C 1
ATOM 1094 O O . GLY A 1 149 ? 6.023 10.531 -0.42 1 97.94 149 GLY A O 1
ATOM 1095 N N . SER A 1 150 ? 4.91 9.766 -2.203 1 96.44 150 SER A N 1
ATOM 1096 C CA . SER A 1 150 ? 6 9.844 -3.17 1 96.44 150 SER A CA 1
ATOM 1097 C C . SER A 1 150 ? 5.523 9.477 -4.57 1 96.44 150 SER A C 1
ATOM 1099 O O . SER A 1 150 ? 4.543 8.742 -4.727 1 96.44 150 SER A O 1
ATOM 1101 N N . VAL A 1 151 ? 6.258 9.953 -5.508 1 94.25 151 VAL A N 1
ATOM 1102 C CA . VAL A 1 151 ? 5.992 9.531 -6.879 1 94.25 151 VAL A CA 1
ATOM 1103 C C . VAL A 1 151 ? 6.309 8.047 -7.031 1 94.25 151 VAL A C 1
ATOM 1105 O O . VAL A 1 151 ? 5.805 7.387 -7.945 1 94.25 151 VAL A O 1
ATOM 1108 N N . ALA A 1 152 ? 7.078 7.492 -6.152 1 94.62 152 ALA A N 1
ATOM 1109 C CA . ALA A 1 152 ? 7.387 6.066 -6.156 1 94.62 152 ALA A CA 1
ATOM 1110 C C . ALA A 1 152 ? 6.145 5.234 -5.852 1 94.62 152 ALA A C 1
ATOM 1112 O O . ALA A 1 152 ? 6.141 4.016 -6.047 1 94.62 152 ALA A O 1
ATOM 1113 N N . GLY A 1 153 ? 5.09 5.867 -5.395 1 96.94 153 GLY A N 1
ATOM 1114 C CA . GLY A 1 153 ? 3.846 5.18 -5.094 1 96.94 153 GLY A CA 1
ATOM 1115 C C . GLY A 1 153 ? 2.916 5.07 -6.289 1 96.94 153 GLY A C 1
ATOM 1116 O O . GLY A 1 153 ? 1.912 4.355 -6.238 1 96.94 153 GLY A O 1
ATOM 1117 N N . TYR A 1 154 ? 3.279 5.773 -7.406 1 95.81 154 TYR A N 1
ATOM 1118 C CA . TYR A 1 154 ? 2.398 5.773 -8.57 1 95.81 154 TYR A CA 1
ATOM 1119 C C . TYR A 1 154 ? 2.508 4.457 -9.336 1 95.81 154 TYR A C 1
ATOM 1121 O O . TYR A 1 154 ? 1.495 3.846 -9.68 1 95.81 154 TYR A O 1
ATOM 1129 N N . ARG A 1 155 ? 3.744 4.055 -9.641 1 95.62 155 ARG A N 1
ATOM 1130 C CA . ARG A 1 155 ? 4.105 2.812 -10.312 1 95.62 155 ARG A CA 1
ATOM 1131 C C . ARG A 1 155 ? 5.441 2.281 -9.812 1 95.62 155 ARG A C 1
ATOM 1133 O O . ARG A 1 155 ? 6.188 2.998 -9.141 1 95.62 155 ARG A O 1
ATOM 1140 N N . GLY A 1 156 ? 5.625 1.054 -10.125 1 94.69 156 GLY A N 1
ATOM 1141 C CA . GLY A 1 156 ? 6.898 0.474 -9.734 1 94.69 156 GLY A CA 1
ATOM 1142 C C . GLY A 1 156 ? 8.094 1.191 -10.344 1 94.69 156 GLY A C 1
ATOM 1143 O O . GLY A 1 156 ? 8.055 1.602 -11.508 1 94.69 156 GLY A O 1
ATOM 1144 N N . LEU A 1 157 ? 9.133 1.454 -9.531 1 92.19 157 LEU A N 1
ATOM 1145 C CA . LEU A 1 157 ? 10.406 2.043 -9.93 1 92.19 157 LEU A CA 1
ATOM 1146 C C . LEU A 1 157 ? 11.578 1.217 -9.398 1 92.19 157 LEU A C 1
ATOM 1148 O O . LEU A 1 157 ? 11.523 0.696 -8.289 1 92.19 157 LEU A O 1
ATOM 1152 N N . PRO A 1 158 ? 12.633 1.079 -10.188 1 90.12 158 PRO A N 1
ATOM 1153 C CA . PRO A 1 158 ? 13.781 0.301 -9.711 1 90.12 158 PRO A CA 1
ATOM 1154 C C . PRO A 1 158 ? 14.281 0.755 -8.344 1 90.12 158 PRO A C 1
ATOM 1156 O O . PRO A 1 158 ? 14.297 1.955 -8.055 1 90.12 158 PRO A O 1
ATOM 1159 N N . MET A 1 159 ? 14.617 -0.171 -7.449 1 92.12 159 MET A N 1
ATOM 1160 C CA . MET A 1 159 ? 15.219 0.018 -6.129 1 92.12 159 MET A CA 1
ATOM 1161 C C . MET A 1 159 ? 14.172 0.473 -5.117 1 92.12 159 MET A C 1
ATOM 1163 O O . MET A 1 159 ? 14.5 0.813 -3.982 1 92.12 159 MET A O 1
ATOM 1167 N N . SER A 1 160 ? 12.914 0.494 -5.531 1 95 160 SER A N 1
ATOM 1168 C CA . SER A 1 160 ? 11.859 0.982 -4.652 1 95 160 SER A CA 1
ATOM 1169 C C . SER A 1 160 ? 11 -0.166 -4.129 1 95 160 SER A C 1
ATOM 1171 O O . SER A 1 160 ? 9.875 0.049 -3.68 1 95 160 SER A O 1
ATOM 1173 N N . LEU A 1 161 ? 11.539 -1.377 -4.152 1 98.06 161 LEU A N 1
ATOM 1174 C CA . LEU A 1 161 ? 10.781 -2.578 -3.816 1 98.06 161 LEU A CA 1
ATOM 1175 C C . LEU A 1 161 ? 10.141 -2.447 -2.438 1 98.06 161 LEU A C 1
ATOM 1177 O O . LEU A 1 161 ? 8.977 -2.812 -2.254 1 98.06 161 LEU A O 1
ATOM 1181 N N . ALA A 1 162 ? 10.891 -1.936 -1.458 1 98.31 162 ALA A N 1
ATOM 1182 C CA . ALA A 1 162 ? 10.391 -1.864 -0.087 1 98.31 162 ALA A CA 1
ATOM 1183 C C . ALA A 1 162 ? 9.672 -0.542 0.166 1 98.31 162 ALA A C 1
ATOM 1185 O O . ALA A 1 162 ? 8.906 -0.417 1.128 1 98.31 162 ALA A O 1
ATOM 1186 N N . TYR A 1 163 ? 9.859 0.465 -0.632 1 98.12 163 TYR A N 1
ATOM 1187 C CA . TYR A 1 163 ? 9.414 1.836 -0.413 1 98.12 163 TYR A CA 1
ATOM 1188 C C . TYR A 1 163 ? 8.133 2.123 -1.187 1 98.12 163 TYR A C 1
ATOM 1190 O O . TYR A 1 163 ? 7.109 2.482 -0.596 1 98.12 163 TYR A O 1
ATOM 1198 N N . GLY A 1 164 ? 8.109 1.837 -2.516 1 98.31 164 GLY A N 1
ATOM 1199 C CA . GLY A 1 164 ? 7.02 2.156 -3.428 1 98.31 164 GLY A CA 1
ATOM 1200 C C . GLY A 1 164 ? 5.68 1.615 -2.973 1 98.31 164 GLY A C 1
ATOM 1201 O O . GLY A 1 164 ? 4.699 2.359 -2.891 1 98.31 164 GLY A O 1
ATOM 1202 N N . PRO A 1 165 ? 5.691 0.376 -2.602 1 98.88 165 PRO A N 1
ATOM 1203 C CA . PRO A 1 165 ? 4.414 -0.204 -2.174 1 98.88 165 PRO A CA 1
ATOM 1204 C C . PRO A 1 165 ? 3.812 0.52 -0.972 1 98.88 165 PRO A C 1
ATOM 1206 O O . PRO A 1 165 ? 2.594 0.705 -0.906 1 98.88 165 PRO A O 1
ATOM 1209 N N . THR A 1 166 ? 4.625 0.925 0.007 1 98.88 166 THR A N 1
ATOM 1210 C CA . THR A 1 166 ? 4.109 1.625 1.178 1 98.88 166 THR A CA 1
ATOM 1211 C C . THR A 1 166 ? 3.506 2.971 0.782 1 98.88 166 THR A C 1
ATOM 1213 O O . THR A 1 166 ? 2.479 3.379 1.324 1 98.88 166 THR A O 1
ATOM 1216 N N . LYS A 1 167 ? 4.145 3.621 -0.161 1 98.75 167 LYS A N 1
ATOM 1217 C CA . LYS A 1 167 ? 3.656 4.926 -0.599 1 98.75 167 LYS A CA 1
ATOM 1218 C C . LYS A 1 167 ? 2.412 4.785 -1.472 1 98.75 167 LYS A C 1
ATOM 1220 O O . LYS A 1 167 ? 1.527 5.641 -1.445 1 98.75 167 LYS A O 1
ATOM 1225 N N . ALA A 1 168 ? 2.332 3.688 -2.234 1 98.75 168 ALA A N 1
ATOM 1226 C CA . ALA A 1 168 ? 1.102 3.381 -2.957 1 98.75 168 ALA A CA 1
ATOM 1227 C C . ALA A 1 168 ? -0.062 3.164 -1.994 1 98.75 168 ALA A C 1
ATOM 1229 O O . ALA A 1 168 ? -1.175 3.633 -2.238 1 98.75 168 ALA A O 1
ATOM 1230 N N . ALA A 1 169 ? 0.215 2.471 -0.942 1 98.94 169 ALA A N 1
ATOM 1231 C CA . ALA A 1 169 ? -0.803 2.254 0.084 1 98.94 169 ALA A CA 1
ATOM 1232 C C . ALA A 1 169 ? -1.281 3.58 0.669 1 98.94 169 ALA A C 1
ATOM 1234 O O . ALA A 1 169 ? -2.479 3.77 0.895 1 98.94 169 ALA A O 1
ATOM 1235 N N . LEU A 1 170 ? -0.375 4.496 0.892 1 98.88 170 LEU A N 1
ATOM 1236 C CA . LEU A 1 170 ? -0.728 5.801 1.443 1 98.88 170 LEU A CA 1
ATOM 1237 C C . LEU A 1 170 ? -1.628 6.57 0.483 1 98.88 170 LEU A C 1
ATOM 1239 O O . LEU A 1 170 ? -2.562 7.25 0.913 1 98.88 170 LEU A O 1
ATOM 1243 N N . ASN A 1 171 ? -1.291 6.527 -0.802 1 98.56 171 ASN A N 1
ATOM 1244 C CA . ASN A 1 171 ? -2.139 7.195 -1.784 1 98.56 171 ASN A CA 1
ATOM 1245 C C . ASN A 1 171 ? -3.582 6.703 -1.705 1 98.56 171 ASN A C 1
ATOM 1247 O O . ASN A 1 171 ? -4.512 7.508 -1.646 1 98.56 171 ASN A O 1
ATOM 1251 N N . ASN A 1 172 ? -3.76 5.391 -1.712 1 98.69 172 ASN A N 1
ATOM 1252 C CA . ASN A 1 172 ? -5.09 4.801 -1.628 1 98.69 172 ASN A CA 1
ATOM 1253 C C . ASN A 1 172 ? -5.77 5.133 -0.301 1 98.69 172 ASN A C 1
ATOM 1255 O O . ASN A 1 172 ? -6.953 5.469 -0.271 1 98.69 172 ASN A O 1
ATOM 1259 N N . LEU A 1 173 ? -5.027 5.098 0.758 1 98.88 173 LEU A N 1
ATOM 1260 C CA . LEU A 1 173 ? -5.535 5.422 2.086 1 98.88 173 LEU A CA 1
ATOM 1261 C C . LEU A 1 173 ? -6.062 6.852 2.133 1 98.88 173 LEU A C 1
ATOM 1263 O O . LEU A 1 173 ? -7.16 7.098 2.641 1 98.88 173 LEU A O 1
ATOM 1267 N N . ALA A 1 174 ? -5.309 7.773 1.607 1 98.75 174 ALA A N 1
ATOM 1268 C CA . ALA A 1 174 ? -5.699 9.18 1.608 1 98.75 174 ALA A CA 1
ATOM 1269 C C . ALA A 1 174 ? -7.02 9.383 0.867 1 98.75 174 ALA A C 1
ATOM 1271 O O . ALA A 1 174 ? -7.871 10.164 1.302 1 98.75 174 ALA A O 1
ATOM 1272 N N . GLU A 1 175 ? -7.145 8.703 -0.232 1 98.25 175 GLU A N 1
ATOM 1273 C CA . GLU A 1 175 ? -8.383 8.82 -1.004 1 98.25 175 GLU A CA 1
ATOM 1274 C C . GLU A 1 175 ? -9.57 8.281 -0.218 1 98.25 175 GLU A C 1
ATOM 1276 O O . GLU A 1 175 ? -10.648 8.891 -0.221 1 98.25 175 GLU A O 1
ATOM 1281 N N . ASN A 1 176 ? -9.391 7.133 0.46 1 98.12 176 ASN A N 1
ATOM 1282 C CA . ASN A 1 176 ? -10.445 6.586 1.303 1 98.12 176 ASN A CA 1
ATOM 1283 C C . ASN A 1 176 ? -10.789 7.531 2.453 1 98.12 176 ASN A C 1
ATOM 1285 O O . ASN A 1 176 ? -11.961 7.766 2.738 1 98.12 176 ASN A O 1
ATOM 1289 N N . LEU A 1 177 ? -9.758 8.039 3.08 1 98.69 177 LEU A N 1
ATOM 1290 C CA . LEU A 1 177 ? -9.969 8.984 4.172 1 98.69 177 LEU A CA 1
ATOM 1291 C C . LEU A 1 177 ? -10.75 10.203 3.691 1 98.69 177 LEU A C 1
ATOM 1293 O O . LEU A 1 177 ? -11.68 10.656 4.367 1 98.69 177 LEU A O 1
ATOM 1297 N N . TYR A 1 178 ? -10.383 10.727 2.547 1 98.12 178 TYR A N 1
ATOM 1298 C CA . TYR A 1 178 ? -11.07 11.891 1.994 1 98.12 178 TYR A CA 1
ATOM 1299 C C . TYR A 1 178 ? -12.555 11.594 1.799 1 98.12 178 TYR A C 1
ATOM 1301 O O . TYR A 1 178 ? -13.414 12.383 2.207 1 98.12 178 TYR A O 1
ATOM 1309 N N . LEU A 1 179 ? -12.852 10.445 1.204 1 96.5 179 LEU A N 1
ATOM 1310 C CA . LEU A 1 179 ? -14.234 10.07 0.932 1 96.5 179 LEU A CA 1
ATOM 1311 C C . LEU A 1 179 ? -15.031 9.953 2.227 1 96.5 179 LEU A C 1
ATOM 1313 O O . LEU A 1 179 ? -16.203 10.328 2.271 1 96.5 179 LEU A O 1
ATOM 1317 N N . ASP A 1 180 ? -14.414 9.531 3.275 1 97.12 180 ASP A N 1
ATOM 1318 C CA . ASP A 1 180 ? -15.094 9.273 4.543 1 97.12 180 ASP A CA 1
ATOM 1319 C C . ASP A 1 180 ? -15.242 10.562 5.352 1 97.12 180 ASP A C 1
ATOM 1321 O O . ASP A 1 180 ? -16.203 10.719 6.109 1 97.12 180 ASP A O 1
ATOM 1325 N N . LEU A 1 181 ? -14.266 11.531 5.172 1 97.56 181 LEU A N 1
ATOM 1326 C CA . LEU A 1 181 ? -14.133 12.57 6.188 1 97.56 181 LEU A CA 1
ATOM 1327 C C . LEU A 1 181 ? -14.539 13.93 5.629 1 97.56 181 LEU A C 1
ATOM 1329 O O . LEU A 1 181 ? -14.867 14.844 6.387 1 97.56 181 LEU A O 1
ATOM 1333 N N . HIS A 1 182 ? -14.422 14.094 4.324 1 95.31 182 HIS A N 1
ATOM 1334 C CA . HIS A 1 182 ? -14.609 15.414 3.73 1 95.31 182 HIS A CA 1
ATOM 1335 C C . HIS A 1 182 ? -15.984 15.977 4.074 1 95.31 182 HIS A C 1
ATOM 1337 O O . HIS A 1 182 ? -16.125 17.172 4.359 1 95.31 182 HIS A O 1
ATOM 1343 N N . GLY A 1 183 ? -17.031 15.156 4.066 1 94.69 183 GLY A N 1
ATOM 1344 C CA . GLY A 1 183 ? -18.375 15.602 4.359 1 94.69 183 GLY A CA 1
ATOM 1345 C C . GLY A 1 183 ? -18.562 16.031 5.805 1 94.69 183 GLY A C 1
ATOM 1346 O O . GLY A 1 183 ? -19.562 16.656 6.145 1 94.69 183 GLY A O 1
ATOM 1347 N N . LEU A 1 184 ? -17.609 15.727 6.637 1 96.5 184 LEU A N 1
ATOM 1348 C CA . LEU A 1 184 ? -17.688 16.031 8.062 1 96.5 184 LEU A CA 1
ATOM 1349 C C . LEU A 1 184 ? -16.891 17.281 8.398 1 96.5 184 LEU A C 1
ATOM 1351 O O . LEU A 1 184 ? -16.703 17.609 9.578 1 96.5 184 LEU A O 1
ATOM 1355 N N . GLY A 1 185 ? -16.297 17.906 7.336 1 96.38 185 GLY A N 1
ATOM 1356 C CA . GLY A 1 185 ? -15.578 19.156 7.535 1 96.38 185 GLY A CA 1
ATOM 1357 C C . GLY A 1 185 ? -14.078 18.969 7.699 1 96.38 185 GLY A C 1
ATOM 1358 O O . GLY A 1 185 ? -13.352 19.938 7.926 1 96.38 185 GLY A O 1
ATOM 1359 N N . LEU A 1 186 ? -13.602 17.75 7.621 1 98.06 186 LEU A N 1
ATOM 1360 C CA . LEU A 1 186 ? -12.188 17.469 7.777 1 98.06 186 LEU A CA 1
ATOM 1361 C C . LEU A 1 186 ? -11.477 17.469 6.426 1 98.06 186 LEU A C 1
ATOM 1363 O O . LEU A 1 186 ? -12.031 17.016 5.426 1 98.06 186 LEU A O 1
ATOM 1367 N N . GLY A 1 187 ? -10.266 18.016 6.371 1 98.31 187 GLY A N 1
ATOM 1368 C CA . GLY A 1 187 ? -9.438 17.953 5.184 1 98.31 187 GLY A CA 1
ATOM 1369 C C . GLY A 1 187 ? -8.484 16.766 5.176 1 98.31 187 GLY A C 1
ATOM 1370 O O . GLY A 1 187 ? -8.07 16.297 6.234 1 98.31 187 GLY A O 1
ATOM 1371 N N . VAL A 1 188 ? -8.188 16.281 4.012 1 98.69 188 VAL A N 1
ATOM 1372 C CA . VAL A 1 188 ? -7.188 15.242 3.781 1 98.69 188 VAL A CA 1
ATOM 1373 C C . VAL A 1 188 ? -6.332 15.609 2.572 1 98.69 188 VAL A C 1
ATOM 1375 O O . VAL A 1 188 ? -6.859 16 1.527 1 98.69 188 VAL A O 1
ATOM 1378 N N . SER A 1 189 ? -5.016 15.547 2.744 1 98.5 189 SER A N 1
ATOM 1379 C CA . SER A 1 189 ? -4.148 15.758 1.593 1 98.5 189 SER A CA 1
ATOM 1380 C C . SER A 1 189 ? -3.033 14.719 1.54 1 98.5 189 SER A C 1
ATOM 1382 O O . SER A 1 189 ? -2.65 14.156 2.568 1 98.5 189 SER A O 1
ATOM 1384 N N . ILE A 1 190 ? -2.576 14.398 0.375 1 98.56 190 ILE A N 1
ATOM 1385 C CA . ILE A 1 190 ? -1.451 13.516 0.096 1 98.56 190 ILE A CA 1
ATOM 1386 C C . ILE A 1 190 ? -0.408 14.25 -0.74 1 98.56 190 ILE A C 1
ATOM 1388 O O . ILE A 1 190 ? -0.737 14.852 -1.768 1 98.56 190 ILE A O 1
ATOM 1392 N N . ILE A 1 191 ? 0.835 14.32 -0.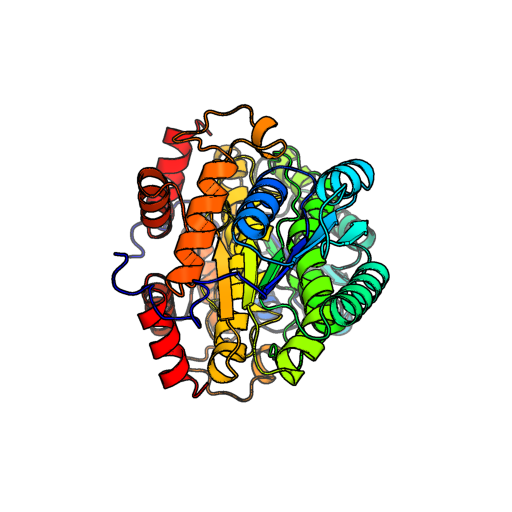234 1 98.19 191 ILE A N 1
ATOM 1393 C CA . ILE A 1 191 ? 1.944 14.969 -0.925 1 98.19 191 ILE A CA 1
ATOM 1394 C C . ILE A 1 191 ? 2.811 13.914 -1.611 1 98.19 191 ILE A C 1
ATOM 1396 O O . ILE A 1 191 ? 3.318 13 -0.96 1 98.19 191 ILE A O 1
ATOM 1400 N N . ASN A 1 192 ? 2.938 13.992 -2.875 1 96.94 192 ASN A N 1
ATOM 1401 C CA . ASN A 1 192 ? 3.771 13.078 -3.648 1 96.94 192 ASN A CA 1
ATOM 1402 C C . ASN A 1 192 ? 4.922 13.805 -4.328 1 96.94 192 ASN A C 1
ATOM 1404 O O . ASN A 1 192 ? 4.891 14.031 -5.543 1 96.94 192 ASN A O 1
ATOM 1408 N N . PRO A 1 193 ? 5.957 14.039 -3.559 1 95.12 193 PRO A N 1
ATOM 1409 C CA . PRO A 1 193 ? 7.109 14.734 -4.141 1 95.12 193 PRO A CA 1
ATOM 1410 C C . PRO A 1 193 ? 7.934 13.844 -5.059 1 95.12 193 PRO A C 1
ATOM 1412 O O . PRO A 1 193 ? 7.902 12.617 -4.926 1 95.12 193 PRO A O 1
ATOM 1415 N N . GLY A 1 194 ? 8.578 14.539 -6.02 1 92.31 194 GLY A N 1
ATOM 1416 C CA . GLY A 1 194 ? 9.711 13.891 -6.664 1 92.31 194 GLY A CA 1
ATOM 1417 C C . GLY A 1 194 ? 10.922 13.781 -5.758 1 92.31 194 GLY A C 1
ATOM 1418 O O . GLY A 1 194 ? 10.812 13.32 -4.621 1 92.31 194 GLY A O 1
ATOM 1419 N N . PHE A 1 195 ? 12.023 14.148 -6.277 1 85.75 195 PHE A N 1
ATOM 1420 C CA . PHE A 1 195 ? 13.25 14.062 -5.484 1 85.75 195 PHE A CA 1
ATOM 1421 C C . PHE A 1 195 ? 13.453 15.336 -4.676 1 85.75 195 PHE A C 1
ATOM 1423 O O . PHE A 1 195 ? 13.461 16.438 -5.23 1 85.75 195 PHE A O 1
ATOM 1430 N N . VAL A 1 196 ? 13.492 15.109 -3.395 1 85.06 196 VAL A N 1
ATOM 1431 C CA . VAL A 1 196 ? 13.781 16.203 -2.477 1 85.06 196 VAL A CA 1
ATOM 1432 C C . VAL A 1 196 ? 15.102 15.93 -1.75 1 85.06 196 VAL A C 1
ATOM 1434 O O . VAL A 1 196 ? 15.352 14.812 -1.304 1 85.06 196 VAL A O 1
ATOM 1437 N N . ASP A 1 197 ? 15.906 16.938 -1.706 1 85.88 197 ASP A N 1
ATOM 1438 C CA . ASP A 1 197 ? 17.203 16.797 -1.039 1 85.88 197 ASP A CA 1
ATOM 1439 C C . ASP A 1 197 ? 17.031 16.672 0.473 1 85.88 197 ASP A C 1
ATOM 1441 O O . ASP A 1 197 ? 16.812 17.656 1.168 1 85.88 197 ASP A O 1
ATOM 1445 N N . THR A 1 198 ? 17.078 15.422 0.968 1 86.94 198 THR A N 1
ATOM 1446 C CA . THR A 1 198 ? 16.938 15.047 2.369 1 86.94 198 THR A CA 1
ATOM 1447 C C . THR A 1 198 ? 17.859 13.883 2.717 1 86.94 198 THR A C 1
ATOM 1449 O O . THR A 1 198 ? 18.391 13.219 1.824 1 86.94 198 THR A O 1
ATOM 1452 N N . PRO A 1 199 ? 18.078 13.711 4.02 1 80.44 199 PRO A N 1
ATOM 1453 C CA . PRO A 1 199 ? 18.859 12.523 4.391 1 80.44 199 PRO A CA 1
ATOM 1454 C C . PRO A 1 199 ? 18.266 11.234 3.834 1 80.44 199 PRO A C 1
ATOM 1456 O O . PRO A 1 199 ? 19.016 10.289 3.543 1 80.44 199 PRO A O 1
ATOM 1459 N N . LEU A 1 200 ? 17.062 11.188 3.578 1 81.25 200 LEU A N 1
ATOM 1460 C CA . LEU A 1 200 ? 16.375 10.008 3.064 1 81.25 200 LEU A CA 1
ATOM 1461 C C . LEU A 1 200 ? 16.828 9.695 1.642 1 81.25 200 LEU A C 1
ATOM 1463 O O . LEU A 1 200 ? 17.078 8.531 1.306 1 81.25 200 LEU A O 1
ATOM 1467 N N . THR A 1 201 ? 17 10.719 0.795 1 82.5 201 THR A N 1
ATOM 1468 C CA . THR A 1 201 ? 17.312 10.508 -0.614 1 82.5 201 THR A CA 1
ATOM 1469 C C . THR A 1 201 ? 18.812 10.492 -0.842 1 82.5 201 THR A C 1
ATOM 1471 O O . THR A 1 201 ? 19.281 10.102 -1.915 1 82.5 201 THR A O 1
ATOM 1474 N N . ALA A 1 202 ? 19.547 10.945 0.154 1 80.81 202 ALA A N 1
ATOM 1475 C CA . ALA A 1 202 ? 21 10.977 0.048 1 80.81 202 ALA A CA 1
ATOM 1476 C C . ALA A 1 202 ? 21.562 9.57 -0.137 1 80.81 202 ALA A C 1
ATOM 1478 O O . ALA A 1 202 ? 22.703 9.406 -0.587 1 80.81 202 ALA A O 1
ATOM 1479 N N . GLN A 1 203 ? 20.75 8.602 0.063 1 78.25 203 GLN A N 1
ATOM 1480 C CA . GLN A 1 203 ? 21.172 7.207 -0.019 1 78.25 203 GLN A CA 1
ATOM 1481 C C . GLN A 1 203 ? 21.141 6.707 -1.46 1 78.25 203 GLN A C 1
ATOM 1483 O O . GLN A 1 203 ? 21.656 5.629 -1.76 1 78.25 203 GLN A O 1
ATOM 1488 N N . ASN A 1 204 ? 20.531 7.523 -2.307 1 77.94 204 ASN A N 1
ATOM 1489 C CA . ASN A 1 204 ? 20.375 7.07 -3.686 1 77.94 204 ASN A CA 1
ATOM 1490 C C . ASN A 1 204 ? 21.672 7.184 -4.461 1 77.94 204 ASN A C 1
ATOM 1492 O O . ASN A 1 204 ? 22.438 8.141 -4.277 1 77.94 204 ASN A O 1
ATOM 1496 N N . SER A 1 205 ? 21.922 6.129 -5.203 1 72 205 SER A N 1
ATOM 1497 C CA . SER A 1 205 ? 23.125 6.148 -6.035 1 72 205 SER A CA 1
ATOM 1498 C C . SER A 1 205 ? 22.781 6.457 -7.488 1 72 205 SER A C 1
ATOM 1500 O O . SER A 1 205 ? 23.641 6.371 -8.367 1 72 205 SER A O 1
ATOM 1502 N N . PHE A 1 206 ? 21.562 6.777 -7.695 1 72.44 206 PHE A N 1
ATOM 1503 C CA . PHE A 1 206 ? 21.156 7.062 -9.07 1 72.44 206 PHE A CA 1
ATOM 1504 C C . PHE A 1 206 ? 20.859 8.547 -9.242 1 72.44 206 PHE A C 1
ATOM 1506 O O . PHE A 1 206 ? 20.734 9.281 -8.266 1 72.44 206 PHE A O 1
ATOM 1513 N N . SER A 1 207 ? 20.812 8.914 -10.508 1 73.44 207 SER A N 1
ATOM 1514 C CA . SER A 1 207 ? 20.531 10.312 -10.828 1 73.44 207 SER A CA 1
ATOM 1515 C C . SER A 1 207 ? 19.125 10.703 -10.375 1 73.44 207 SER A C 1
ATOM 1517 O O . SER A 1 207 ? 18.188 9.914 -10.484 1 73.44 207 SER A O 1
ATOM 1519 N N . MET A 1 208 ? 19.016 11.844 -9.742 1 79.5 208 MET A N 1
ATOM 1520 C CA . MET A 1 208 ? 17.766 12.406 -9.266 1 79.5 208 MET A CA 1
ATOM 1521 C C . MET A 1 208 ? 17.406 13.672 -10.039 1 79.5 208 MET A C 1
ATOM 1523 O O . MET A 1 208 ? 17.766 14.773 -9.633 1 79.5 208 MET A O 1
ATOM 1527 N N . PRO A 1 209 ? 16.688 13.453 -11.047 1 77.69 209 PRO A N 1
ATOM 1528 C CA . PRO A 1 209 ? 16.344 14.617 -11.867 1 77.69 209 PRO A CA 1
ATOM 1529 C C . PRO A 1 209 ? 15.438 15.609 -11.125 1 77.69 209 PRO A C 1
ATOM 1531 O O . PRO A 1 209 ? 14.586 15.203 -10.328 1 77.69 209 PRO A O 1
ATOM 1534 N N . ALA A 1 210 ? 15.625 16.906 -11.242 1 83.5 210 ALA A N 1
ATOM 1535 C CA . ALA A 1 210 ? 14.797 18 -10.734 1 83.5 210 ALA A CA 1
ATOM 1536 C C . ALA A 1 210 ? 14.773 18 -9.211 1 83.5 210 ALA A C 1
ATOM 1538 O O . ALA A 1 210 ? 13.719 18.203 -8.602 1 83.5 210 ALA A O 1
ATOM 1539 N N . LEU A 1 211 ? 15.867 17.719 -8.656 1 84.5 211 LEU A N 1
ATOM 1540 C CA . LEU A 1 211 ? 16.016 17.734 -7.207 1 84.5 211 LEU A CA 1
ATOM 1541 C C . LEU A 1 211 ? 15.703 19.109 -6.645 1 84.5 211 LEU A C 1
ATOM 1543 O O . LEU A 1 211 ? 16.203 20.125 -7.156 1 84.5 211 LEU A O 1
ATOM 1547 N N . ILE A 1 212 ? 14.828 19.156 -5.641 1 90.19 212 ILE A N 1
ATOM 1548 C CA . ILE A 1 212 ? 14.523 20.422 -4.984 1 90.19 212 ILE A CA 1
ATOM 1549 C C . ILE A 1 212 ? 14.93 20.359 -3.514 1 90.19 212 ILE A C 1
ATOM 1551 O O . ILE A 1 212 ? 15.133 19.266 -2.973 1 90.19 212 ILE A O 1
ATOM 1555 N N . GLY A 1 213 ? 15.016 21.547 -2.889 1 94.06 213 GLY A N 1
ATOM 1556 C CA . GLY A 1 213 ? 15.344 21.594 -1.471 1 94.06 213 GLY A CA 1
ATOM 1557 C C . GLY A 1 213 ? 14.133 21.375 -0.578 1 94.06 213 GLY A C 1
ATOM 1558 O O . GLY A 1 213 ? 12.992 21.5 -1.024 1 94.06 213 GLY A O 1
ATOM 1559 N N . ALA A 1 214 ? 14.414 21.047 0.678 1 95.75 214 ALA A N 1
ATOM 1560 C CA . ALA A 1 214 ? 13.352 20.812 1.652 1 95.75 214 ALA A CA 1
ATOM 1561 C C . ALA A 1 214 ? 12.523 22.078 1.875 1 95.75 214 ALA A C 1
ATOM 1563 O O . ALA A 1 214 ? 11.305 22 2.061 1 95.75 214 ALA A O 1
ATOM 1564 N N . ASP A 1 215 ? 13.148 23.266 1.804 1 96.62 215 ASP A N 1
ATOM 1565 C CA . ASP A 1 215 ? 12.445 24.531 1.983 1 96.62 215 ASP A CA 1
ATOM 1566 C C . ASP A 1 215 ? 11.461 24.781 0.843 1 96.62 215 ASP A C 1
ATOM 1568 O O . ASP A 1 215 ? 10.359 25.281 1.066 1 96.62 215 ASP A O 1
ATOM 1572 N N . GLU A 1 216 ? 11.922 24.438 -0.312 1 96.5 216 GLU A N 1
ATOM 1573 C CA . GLU A 1 216 ? 11.031 24.594 -1.461 1 96.5 216 GLU A CA 1
ATOM 1574 C C . GLU A 1 216 ? 9.844 23.641 -1.359 1 96.5 216 GLU A C 1
ATOM 1576 O O . GLU A 1 216 ? 8.711 24.016 -1.671 1 96.5 216 GLU A O 1
ATOM 1581 N N . ALA A 1 217 ? 10.086 22.438 -0.943 1 96.88 217 ALA A N 1
ATOM 1582 C CA . ALA A 1 217 ? 9 21.484 -0.722 1 96.88 217 ALA A CA 1
ATOM 1583 C C . ALA A 1 217 ? 7.992 22.031 0.287 1 96.88 217 ALA A C 1
ATOM 1585 O O . ALA A 1 217 ? 6.781 21.969 0.06 1 96.88 217 ALA A O 1
ATOM 1586 N N . ALA A 1 218 ? 8.469 22.625 1.354 1 98.19 218 ALA A N 1
ATOM 1587 C CA . ALA A 1 218 ? 7.613 23.203 2.393 1 98.19 218 ALA A CA 1
ATOM 1588 C C . ALA A 1 218 ? 6.738 24.312 1.829 1 98.19 218 ALA A C 1
ATOM 1590 O O . ALA A 1 218 ? 5.551 24.406 2.154 1 98.19 218 ALA A O 1
ATOM 1591 N N . ARG A 1 219 ? 7.34 25.109 0.969 1 97.38 219 ARG A N 1
ATOM 1592 C CA . ARG A 1 219 ? 6.59 26.203 0.363 1 97.38 219 ARG A CA 1
ATOM 1593 C C . ARG A 1 219 ? 5.457 25.672 -0.508 1 97.38 219 ARG A C 1
ATOM 1595 O O . ARG A 1 219 ? 4.34 26.203 -0.47 1 97.38 219 ARG A O 1
ATOM 1602 N N . HIS A 1 220 ? 5.773 24.656 -1.276 1 97 220 HIS A N 1
ATOM 1603 C CA . HIS A 1 220 ? 4.746 24.047 -2.115 1 97 220 HIS A CA 1
ATOM 1604 C C . HIS A 1 220 ? 3.617 23.469 -1.271 1 97 220 HIS A C 1
ATOM 1606 O O . HIS A 1 220 ? 2.445 23.562 -1.647 1 97 220 HIS A O 1
ATOM 1612 N N . MET A 1 221 ? 3.93 22.891 -0.149 1 98.06 221 MET A N 1
ATOM 1613 C CA . MET A 1 221 ? 2.926 22.297 0.722 1 98.06 221 MET A CA 1
ATOM 1614 C C . MET A 1 221 ? 2.027 23.359 1.339 1 98.06 221 MET A C 1
ATOM 1616 O O . MET A 1 221 ? 0.803 23.234 1.335 1 98.06 221 MET A O 1
ATOM 1620 N N . LEU A 1 222 ? 2.609 24.484 1.859 1 98.44 222 LEU A N 1
ATOM 1621 C CA . LEU A 1 222 ? 1.812 25.562 2.438 1 98.44 222 LEU A CA 1
ATOM 1622 C C . LEU A 1 222 ? 0.891 26.188 1.391 1 98.44 222 LEU A C 1
ATOM 1624 O O . LEU A 1 222 ? -0.277 26.453 1.673 1 98.44 222 LEU A O 1
ATOM 1628 N N . GLN A 1 223 ? 1.43 26.328 0.168 1 97.56 223 GLN A N 1
ATOM 1629 C CA . GLN A 1 223 ? 0.613 26.859 -0.917 1 97.56 223 GLN A CA 1
ATOM 1630 C C . GLN A 1 223 ? -0.533 25.922 -1.26 1 97.56 223 GLN A C 1
ATOM 1632 O O . GLN A 1 223 ? -1.655 26.359 -1.517 1 97.56 223 GLN A O 1
ATOM 1637 N N . GLY A 1 224 ? -0.223 24.609 -1.293 1 97.56 224 GLY A N 1
ATOM 1638 C CA . GLY A 1 224 ? -1.258 23.625 -1.568 1 97.56 224 GLY A CA 1
ATOM 1639 C C . GLY A 1 224 ? -2.381 23.641 -0.549 1 97.56 224 GLY A C 1
ATOM 1640 O O . GLY A 1 224 ? -3.557 23.562 -0.911 1 97.56 224 GLY A O 1
ATOM 1641 N N . TRP A 1 225 ? -2.045 23.719 0.721 1 98 225 TRP A N 1
ATOM 1642 C CA . TRP A 1 225 ? -3.057 23.781 1.773 1 98 225 TRP A CA 1
ATOM 1643 C C . TRP A 1 225 ? -3.869 25.062 1.68 1 98 225 TRP A C 1
ATOM 1645 O O . TRP A 1 225 ? -5.082 25.062 1.897 1 98 225 TRP A O 1
ATOM 1655 N N . ALA A 1 226 ? -3.215 26.172 1.31 1 98.06 226 ALA A N 1
ATOM 1656 C CA . ALA A 1 226 ? -3.906 27.453 1.152 1 98.06 226 ALA A CA 1
ATOM 1657 C C . ALA A 1 226 ? -4.934 27.391 0.026 1 98.06 226 ALA A C 1
ATOM 1659 O O . ALA A 1 226 ? -5.906 28.141 0.018 1 98.06 226 ALA A O 1
ATOM 1660 N N . GLN A 1 227 ? -4.715 26.484 -0.907 1 97.12 227 GLN A N 1
ATOM 1661 C CA . GLN A 1 227 ? -5.59 26.359 -2.066 1 97.12 227 GLN A CA 1
ATOM 1662 C C . GLN A 1 227 ? -6.574 25.203 -1.886 1 97.12 227 GLN A C 1
ATOM 1664 O O . GLN A 1 227 ? -7.383 24.922 -2.773 1 97.12 227 GLN A O 1
ATOM 1669 N N . GLY A 1 228 ? -6.484 24.484 -0.796 1 97.56 228 GLY A N 1
ATOM 1670 C CA . GLY A 1 228 ? -7.391 23.375 -0.51 1 97.56 228 GLY A CA 1
ATOM 1671 C C . GLY A 1 228 ? -7.141 22.156 -1.382 1 97.56 228 GLY A C 1
ATOM 1672 O O . GLY A 1 228 ? -8.086 21.469 -1.766 1 97.56 228 GLY A O 1
ATOM 1673 N N . ARG A 1 229 ? -5.871 21.906 -1.707 1 96.75 229 ARG A N 1
ATOM 1674 C CA . ARG A 1 229 ? -5.543 20.812 -2.604 1 96.75 229 ARG A CA 1
ATOM 1675 C C . ARG A 1 229 ? -5.582 19.469 -1.867 1 96.75 229 ARG A C 1
ATOM 1677 O O . ARG A 1 229 ? -5.172 19.391 -0.708 1 96.75 229 ARG A O 1
ATOM 1684 N N . PHE A 1 230 ? -6.074 18.484 -2.58 1 97.69 230 PHE A N 1
ATOM 1685 C CA . PHE A 1 230 ? -6.008 17.125 -2.057 1 97.69 230 PHE A CA 1
ATOM 1686 C C . PHE A 1 230 ? -4.645 16.516 -2.336 1 97.69 230 PHE A C 1
ATOM 1688 O O . PHE A 1 230 ? -3.92 16.141 -1.407 1 97.69 230 PHE A O 1
ATOM 1695 N N . GLU A 1 231 ? -4.266 16.391 -3.568 1 96.88 231 GLU A N 1
ATOM 1696 C CA . GLU A 1 231 ? -2.928 15.914 -3.91 1 96.88 231 GLU A CA 1
ATOM 1697 C C . GLU A 1 231 ? -2.006 17.078 -4.27 1 96.88 231 GLU A C 1
ATOM 1699 O O . GLU A 1 231 ? -2.412 18 -4.98 1 96.88 231 GLU A O 1
ATOM 1704 N N . MET A 1 232 ? -0.814 17.031 -3.736 1 96.06 232 MET A N 1
ATOM 1705 C CA . MET A 1 232 ? 0.267 17.938 -4.086 1 96.06 232 MET A CA 1
ATOM 1706 C C . MET A 1 232 ? 1.467 17.188 -4.641 1 96.06 232 MET A C 1
ATOM 1708 O O . MET A 1 232 ? 1.853 16.141 -4.102 1 96.06 232 MET A O 1
ATOM 1712 N N . ASN A 1 233 ? 1.951 17.578 -5.699 1 93.94 233 ASN A N 1
ATOM 1713 C CA . ASN A 1 233 ? 3.156 17.016 -6.297 1 93.94 233 ASN A CA 1
ATOM 1714 C C . ASN A 1 233 ? 4.109 18.109 -6.773 1 93.94 233 ASN A C 1
ATOM 1716 O O . ASN A 1 233 ? 3.672 19.141 -7.293 1 93.94 233 ASN A O 1
ATOM 1720 N N . PHE A 1 234 ? 5.309 17.953 -6.613 1 91.62 234 PHE A N 1
ATOM 1721 C CA . PHE A 1 234 ? 6.352 18.891 -7 1 91.62 234 PHE A CA 1
ATOM 1722 C C . PHE A 1 234 ? 7.695 18.188 -7.137 1 91.62 234 PHE A C 1
ATOM 1724 O O . PHE A 1 234 ? 7.902 17.125 -6.555 1 91.62 234 PHE A O 1
ATOM 1731 N N . PRO A 1 235 ? 8.602 18.75 -7.93 1 90.25 235 PRO A N 1
ATOM 1732 C CA . PRO A 1 235 ? 8.352 19.859 -8.844 1 90.25 235 PRO A CA 1
ATOM 1733 C C . PRO A 1 235 ? 7.473 19.469 -10.031 1 90.25 235 PRO A C 1
ATOM 1735 O O . PRO A 1 235 ? 7.621 18.375 -10.578 1 90.25 235 PRO A O 1
ATOM 1738 N N . ARG A 1 236 ? 6.703 20.328 -10.477 1 87.38 236 ARG A N 1
ATOM 1739 C CA . ARG A 1 236 ? 5.625 20.016 -11.406 1 87.38 236 ARG A CA 1
ATOM 1740 C C . ARG A 1 236 ? 6.18 19.562 -12.75 1 87.38 236 ARG A C 1
ATOM 1742 O O . ARG A 1 236 ? 5.602 18.688 -13.406 1 87.38 236 ARG A O 1
ATOM 1749 N N . ARG A 1 237 ? 7.25 20.094 -13.18 1 84.44 237 ARG A N 1
ATOM 1750 C CA . ARG A 1 237 ? 7.82 19.719 -14.469 1 84.44 237 ARG A CA 1
ATOM 1751 C C . ARG A 1 237 ? 8.227 18.25 -14.492 1 84.44 237 ARG A C 1
ATOM 1753 O O . ARG A 1 237 ? 8.102 17.594 -15.523 1 84.44 237 ARG A O 1
ATOM 1760 N N . PHE A 1 238 ? 8.625 17.828 -13.391 1 86.75 238 PHE A N 1
ATOM 1761 C CA . PHE A 1 238 ? 9.039 16.438 -13.281 1 86.75 238 PHE A CA 1
ATOM 1762 C C . PHE A 1 238 ? 7.848 15.539 -12.953 1 86.75 238 PHE A C 1
ATOM 1764 O O . PHE A 1 238 ? 7.637 14.516 -13.609 1 86.75 238 PHE A O 1
ATOM 1771 N N . THR A 1 239 ? 7.02 15.984 -12.078 1 87.69 239 THR A N 1
ATOM 1772 C CA . THR A 1 239 ? 5.957 15.117 -11.578 1 87.69 239 THR A CA 1
ATOM 1773 C C . THR A 1 239 ? 4.84 14.969 -12.609 1 87.69 239 THR A C 1
ATOM 1775 O O . THR A 1 239 ? 4.129 13.961 -12.617 1 87.69 239 THR A O 1
ATOM 1778 N N . ARG A 1 240 ? 4.691 15.898 -13.461 1 86.75 240 ARG A N 1
ATOM 1779 C CA . ARG A 1 240 ? 3.715 15.773 -14.539 1 86.75 240 ARG A CA 1
ATOM 1780 C C . ARG A 1 240 ? 4.074 14.617 -15.469 1 86.75 240 ARG A C 1
ATOM 1782 O O . ARG A 1 240 ? 3.195 13.883 -15.922 1 86.75 240 ARG A O 1
ATOM 1789 N N . TRP A 1 241 ? 5.34 14.531 -15.672 1 86.25 241 TRP A N 1
ATOM 1790 C CA . TRP A 1 241 ? 5.801 13.445 -16.531 1 86.25 241 TRP A CA 1
ATOM 1791 C C . TRP A 1 241 ? 5.605 12.094 -15.859 1 86.25 241 TRP A C 1
ATOM 1793 O O . TRP A 1 241 ? 5.188 11.125 -16.5 1 86.25 241 TRP A O 1
ATOM 1803 N N . VAL A 1 242 ? 5.895 12.047 -14.625 1 88.19 242 VAL A N 1
ATOM 1804 C CA . VAL A 1 242 ? 5.742 10.805 -13.883 1 88.19 242 VAL A CA 1
ATOM 1805 C C . VAL A 1 242 ? 4.27 10.406 -13.844 1 88.19 242 VAL A C 1
ATOM 1807 O O . VAL A 1 242 ? 3.938 9.227 -14.008 1 88.19 242 VAL A O 1
ATOM 1810 N N . ARG A 1 243 ? 3.396 11.359 -13.672 1 88.19 243 ARG A N 1
ATOM 1811 C CA . ARG A 1 243 ? 1.959 11.109 -13.648 1 88.19 243 ARG A CA 1
ATOM 1812 C C . ARG A 1 243 ? 1.463 10.625 -15.008 1 88.19 243 ARG A C 1
ATOM 1814 O O . ARG A 1 243 ? 0.573 9.773 -15.086 1 88.19 243 ARG A O 1
ATOM 1821 N N . LEU A 1 244 ? 2.055 11.18 -16.047 1 86.75 244 LEU A N 1
ATOM 1822 C CA . LEU A 1 244 ? 1.706 10.727 -17.391 1 86.75 244 LEU A CA 1
ATOM 1823 C C . LEU A 1 244 ? 2.137 9.281 -17.609 1 86.75 244 LEU A C 1
ATOM 1825 O O . LEU A 1 244 ? 1.388 8.484 -18.172 1 86.75 244 LEU A O 1
ATOM 1829 N N . LEU A 1 245 ? 3.293 9 -17.094 1 86.75 245 LEU A N 1
ATOM 1830 C CA . LEU A 1 245 ? 3.818 7.645 -17.234 1 86.75 245 LEU A CA 1
ATOM 1831 C C . LEU A 1 245 ? 2.945 6.645 -16.484 1 86.75 245 LEU A C 1
ATOM 1833 O O . LEU A 1 245 ? 2.816 5.492 -16.891 1 86.75 245 LEU A O 1
ATOM 1837 N N . ARG A 1 246 ? 2.359 7.098 -15.406 1 86.31 246 ARG A N 1
ATOM 1838 C CA . ARG A 1 246 ? 1.499 6.258 -14.578 1 86.31 246 ARG A CA 1
ATOM 1839 C C . ARG A 1 246 ? 0.316 5.727 -15.383 1 86.31 246 ARG A C 1
ATOM 1841 O O . ARG A 1 246 ? -0.191 4.637 -15.094 1 86.31 246 ARG A O 1
ATOM 1848 N N . CYS A 1 247 ? -0.063 6.453 -16.438 1 86.56 247 CYS A N 1
ATOM 1849 C CA . CYS A 1 247 ? -1.259 6.105 -17.188 1 86.56 247 CYS A CA 1
ATOM 1850 C C . CYS A 1 247 ? -0.907 5.25 -18.406 1 86.56 247 CYS A C 1
ATOM 1852 O O . CYS A 1 247 ? -1.796 4.766 -19.109 1 86.56 247 CYS A O 1
ATOM 1854 N N . LEU A 1 248 ? 0.34 5.004 -18.625 1 88.12 248 LEU A N 1
ATOM 1855 C CA . LEU A 1 248 ? 0.763 4.227 -19.781 1 88.12 248 LEU A CA 1
ATOM 1856 C C . LEU A 1 248 ? 0.442 2.75 -19.594 1 88.12 248 LEU A C 1
ATOM 1858 O O . LEU A 1 248 ? 0.476 2.242 -18.469 1 88.12 248 LEU A O 1
ATOM 1862 N N . PRO A 1 249 ? 0.17 2.092 -20.766 1 89.94 249 PRO A N 1
ATOM 1863 C CA . PRO A 1 249 ? 0.088 0.632 -20.672 1 89.94 249 PRO A CA 1
ATOM 1864 C C . PRO A 1 249 ? 1.358 -0.001 -20.109 1 89.94 249 PRO A C 1
ATOM 1866 O O . PRO A 1 249 ? 2.445 0.565 -20.25 1 89.94 249 PRO A O 1
ATOM 1869 N N . ASP A 1 250 ? 1.176 -1.172 -19.547 1 92.44 250 ASP A N 1
ATOM 1870 C CA . ASP A 1 250 ? 2.271 -1.831 -18.844 1 92.44 250 ASP A CA 1
ATOM 1871 C C . ASP A 1 250 ? 3.496 -1.976 -19.75 1 92.44 250 ASP A C 1
ATOM 1873 O O . ASP A 1 250 ? 4.613 -1.646 -19.344 1 92.44 250 ASP A O 1
ATOM 1877 N N . ALA A 1 251 ? 3.328 -2.441 -20.953 1 92.38 251 ALA A N 1
ATOM 1878 C CA . ALA A 1 251 ? 4.441 -2.684 -21.875 1 92.38 251 ALA A CA 1
ATOM 1879 C C . ALA A 1 251 ? 5.246 -1.41 -22.109 1 92.38 251 ALA A C 1
ATOM 1881 O O . ALA A 1 251 ? 6.48 -1.435 -22.094 1 92.38 251 ALA A O 1
ATOM 1882 N N . TRP A 1 252 ? 4.555 -0.287 -22.297 1 91.94 252 TRP A N 1
ATOM 1883 C CA . TRP A 1 252 ? 5.211 0.988 -22.562 1 91.94 252 TRP A CA 1
ATOM 1884 C C . TRP A 1 252 ? 5.887 1.526 -21.312 1 91.94 252 TRP A C 1
ATOM 1886 O O . TRP A 1 252 ? 6.996 2.059 -21.375 1 91.94 252 TRP A O 1
ATOM 1896 N N . TYR A 1 253 ? 5.234 1.371 -20.203 1 93.06 253 TYR A N 1
ATOM 1897 C CA . TYR A 1 253 ? 5.809 1.842 -18.938 1 93.06 253 TYR A CA 1
ATOM 1898 C C . TYR A 1 253 ? 7.09 1.086 -18.609 1 93.06 253 TYR A C 1
ATOM 1900 O O . TYR A 1 253 ? 8.125 1.698 -18.344 1 93.06 253 TYR A O 1
ATOM 1908 N N . PHE A 1 254 ? 7.082 -0.238 -18.656 1 93.31 254 PHE A N 1
ATOM 1909 C CA . PHE A 1 254 ? 8.242 -1.048 -18.312 1 93.31 254 PHE A CA 1
ATOM 1910 C C . PHE A 1 254 ? 9.398 -0.779 -19.266 1 93.31 254 PHE A C 1
ATOM 1912 O O . PHE A 1 254 ? 10.555 -0.719 -18.844 1 93.31 254 PHE A O 1
ATOM 1919 N N . SER A 1 255 ? 9.07 -0.596 -20.516 1 91.38 255 SER A N 1
ATOM 1920 C CA . SER A 1 255 ? 10.102 -0.272 -21.5 1 91.38 255 SER A CA 1
ATOM 1921 C C . SER A 1 255 ? 10.75 1.078 -21.203 1 91.38 255 SER A C 1
ATOM 1923 O O . SER A 1 255 ? 11.969 1.217 -21.266 1 91.38 255 SER A O 1
ATOM 1925 N N . ALA A 1 256 ? 9.922 2.074 -20.875 1 89.94 256 ALA A N 1
ATOM 1926 C CA . ALA A 1 256 ? 10.414 3.412 -20.578 1 89.94 256 ALA A CA 1
ATOM 1927 C C . ALA A 1 256 ? 11.305 3.396 -19.328 1 89.94 256 ALA A C 1
ATOM 1929 O O . ALA A 1 256 ? 12.375 4.004 -19.328 1 89.94 256 ALA A O 1
ATOM 1930 N N . VAL A 1 257 ? 10.914 2.709 -18.312 1 89.12 257 VAL A N 1
ATOM 1931 C CA . VAL A 1 257 ? 11.664 2.641 -17.062 1 89.12 257 VAL A CA 1
ATOM 1932 C C . VAL A 1 257 ? 13.008 1.956 -17.297 1 89.12 257 VAL A C 1
ATOM 1934 O O . VAL A 1 257 ? 14.039 2.412 -16.797 1 89.12 257 VAL A O 1
ATOM 1937 N N . ARG A 1 258 ? 13 0.908 -18.047 1 87.56 258 ARG A N 1
ATOM 1938 C CA . ARG A 1 258 ? 14.242 0.198 -18.344 1 87.56 258 ARG A CA 1
ATOM 1939 C C . ARG A 1 258 ? 15.211 1.097 -19.109 1 87.56 258 ARG A C 1
ATOM 1941 O O . ARG A 1 258 ? 16.422 1.087 -18.828 1 87.56 258 ARG A O 1
ATOM 1948 N N . ARG A 1 259 ? 14.68 1.798 -20.016 1 84.38 259 ARG A N 1
ATOM 1949 C CA . ARG A 1 259 ? 15.516 2.676 -20.844 1 84.38 259 ARG A CA 1
ATOM 1950 C C . ARG A 1 259 ? 16.109 3.799 -20 1 84.38 259 ARG A C 1
ATOM 1952 O O . ARG A 1 259 ? 17.281 4.156 -20.172 1 84.38 259 ARG A O 1
ATOM 1959 N N . PHE A 1 260 ? 15.289 4.316 -19.062 1 80.94 260 PHE A N 1
ATOM 1960 C CA . PHE A 1 260 ? 15.695 5.492 -18.297 1 80.94 260 PHE A CA 1
ATOM 1961 C C . PHE A 1 260 ? 16.625 5.098 -17.156 1 80.94 260 PHE A C 1
ATOM 1963 O O . PHE A 1 260 ? 17.516 5.867 -16.781 1 80.94 260 PHE A O 1
ATOM 1970 N N . THR A 1 261 ? 16.406 3.918 -16.609 1 78.81 261 THR A N 1
ATOM 1971 C CA . THR A 1 261 ? 17.156 3.572 -15.398 1 78.81 261 THR A CA 1
ATOM 1972 C C . THR A 1 261 ? 18.25 2.551 -15.711 1 78.81 261 THR A C 1
ATOM 1974 O O . THR A 1 261 ? 19.156 2.348 -14.906 1 78.81 261 THR A O 1
ATOM 1977 N N . GLY A 1 262 ? 18.234 1.906 -16.859 1 69.31 262 GLY A N 1
ATOM 1978 C CA . GLY A 1 262 ? 19.188 0.876 -17.219 1 69.31 262 GLY A CA 1
ATOM 1979 C C . GLY A 1 262 ? 18.875 -0.471 -16.594 1 69.31 262 GLY A C 1
ATOM 1980 O O . GLY A 1 262 ? 19.719 -1.373 -16.609 1 69.31 262 GLY A O 1
ATOM 1981 N N . ALA A 1 263 ? 17.844 -0.578 -16.094 1 66.44 263 ALA A N 1
ATOM 1982 C CA . ALA A 1 263 ? 17.5 -1.852 -15.461 1 66.44 263 ALA A CA 1
ATOM 1983 C C . ALA A 1 263 ? 17.109 -2.891 -16.5 1 66.44 263 ALA A C 1
ATOM 1985 O O . ALA A 1 263 ? 16.578 -2.545 -17.562 1 66.44 263 ALA A O 1
ATOM 1986 N N . MET B 1 1 ? -6.395 -1.086 -23.609 1 32.03 1 MET B N 1
ATOM 1987 C CA . MET B 1 1 ? -6.148 -1.687 -24.906 1 32.03 1 MET B CA 1
ATOM 1988 C C . MET B 1 1 ? -5.195 -2.871 -24.797 1 32.03 1 MET B C 1
ATOM 1990 O O . MET B 1 1 ? -4.078 -2.73 -24.297 1 32.03 1 MET B O 1
ATOM 1994 N N . PRO B 1 2 ? -5.77 -4.141 -24.797 1 44.34 2 PRO B N 1
ATOM 1995 C CA . PRO B 1 2 ? -5.137 -5.453 -24.656 1 44.34 2 PRO B CA 1
ATOM 1996 C C . PRO B 1 2 ? -3.805 -5.547 -25.406 1 44.34 2 PRO B C 1
ATOM 1998 O O . PRO B 1 2 ? -2.992 -6.43 -25.109 1 44.34 2 PRO B O 1
ATOM 2001 N N . LEU B 1 3 ? -3.805 -4.629 -26.375 1 47.16 3 LEU B N 1
ATOM 2002 C CA . LEU B 1 3 ? -2.793 -4.891 -27.391 1 47.16 3 LEU B CA 1
ATOM 2003 C C . LEU B 1 3 ? -1.392 -4.816 -26.797 1 47.16 3 LEU B C 1
ATOM 2005 O O . LEU B 1 3 ? -0.469 -5.473 -27.297 1 47.16 3 LEU B O 1
ATOM 2009 N N . PHE B 1 4 ? -1.282 -4.23 -25.625 1 60.44 4 PHE B N 1
ATOM 2010 C CA . PHE B 1 4 ? 0.117 -4.074 -25.25 1 60.44 4 PHE B CA 1
ATOM 2011 C C . PHE B 1 4 ? 0.41 -4.785 -23.938 1 60.44 4 PHE B C 1
ATOM 2013 O O . PHE B 1 4 ? 1.417 -4.504 -23.281 1 60.44 4 PHE B O 1
ATOM 2020 N N . SER B 1 5 ? -0.547 -5.703 -23.594 1 65.31 5 SER B N 1
ATOM 2021 C CA . SER B 1 5 ? -0.34 -6.348 -22.297 1 65.31 5 SER B CA 1
ATOM 2022 C C . SER B 1 5 ? 0.059 -7.809 -22.469 1 65.31 5 SER B C 1
ATOM 2024 O O . SER B 1 5 ? 0.417 -8.477 -21.484 1 65.31 5 SER B O 1
ATOM 2026 N N . ARG B 1 6 ? 0.081 -8.25 -23.797 1 78.31 6 ARG B N 1
ATOM 2027 C CA . ARG B 1 6 ? 0.422 -9.641 -24.047 1 78.31 6 ARG B CA 1
ATOM 2028 C C . ARG B 1 6 ? 1.924 -9.812 -24.25 1 78.31 6 ARG B C 1
ATOM 2030 O O . ARG B 1 6 ? 2.6 -8.891 -24.719 1 78.31 6 ARG B O 1
ATOM 2037 N N . GLY B 1 7 ? 2.35 -10.883 -23.812 1 87.19 7 GLY B N 1
ATOM 2038 C CA . GLY B 1 7 ? 3.711 -11.297 -24.125 1 87.19 7 GLY B CA 1
ATOM 2039 C C . GLY B 1 7 ? 4.746 -10.664 -23.219 1 87.19 7 GLY B C 1
ATOM 2040 O O . GLY B 1 7 ? 5.938 -10.648 -23.547 1 87.19 7 GLY B O 1
ATOM 2041 N N . LEU B 1 8 ? 4.309 -10.109 -22.094 1 93.5 8 LEU B N 1
ATOM 2042 C CA . LEU B 1 8 ? 5.258 -9.5 -21.172 1 93.5 8 LEU B CA 1
ATOM 2043 C C . LEU B 1 8 ? 5.953 -10.562 -20.328 1 93.5 8 LEU B C 1
ATOM 2045 O O . LEU B 1 8 ? 7.078 -10.359 -19.859 1 93.5 8 LEU B O 1
ATOM 2049 N N . ASN B 1 9 ? 5.242 -11.703 -20.109 1 97.25 9 ASN B N 1
ATOM 2050 C CA . ASN B 1 9 ? 5.77 -12.805 -19.312 1 97.25 9 ASN B CA 1
ATOM 2051 C C . ASN B 1 9 ? 5.953 -14.062 -20.156 1 97.25 9 ASN B C 1
ATOM 2053 O O . ASN B 1 9 ? 5.375 -14.188 -21.234 1 97.25 9 ASN B O 1
ATOM 2057 N N . PRO B 1 10 ? 6.82 -15 -19.719 1 96.06 10 PRO B N 1
ATOM 2058 C CA . PRO B 1 10 ? 6.797 -16.328 -20.328 1 96.06 10 PRO B CA 1
ATOM 2059 C C . PRO B 1 10 ? 5.398 -16.938 -20.344 1 96.06 10 PRO B C 1
ATOM 2061 O O . PRO B 1 10 ? 4.633 -16.781 -19.391 1 96.06 10 PRO B O 1
ATOM 2064 N N . LEU B 1 11 ? 5.113 -17.625 -21.344 1 96 11 LEU B N 1
ATOM 2065 C CA . LEU B 1 11 ? 3.768 -18.156 -21.547 1 96 11 LEU B CA 1
ATOM 2066 C C . LEU B 1 11 ? 3.553 -19.422 -20.734 1 96 11 LEU B C 1
ATOM 2068 O O . LEU B 1 11 ? 4.414 -20.312 -20.703 1 96 11 LEU B O 1
ATOM 2072 N N . LEU B 1 12 ? 2.488 -19.516 -20.047 1 96.62 12 LEU B N 1
ATOM 2073 C CA . LEU B 1 12 ? 2.025 -20.719 -19.344 1 96.62 12 LEU B CA 1
ATOM 2074 C C . LEU B 1 12 ? 0.73 -21.234 -19.969 1 96.62 12 LEU B C 1
ATOM 2076 O O . LEU B 1 12 ? -0.354 -21 -19.422 1 96.62 12 LEU B O 1
ATOM 2080 N N . ALA B 1 13 ? 0.839 -21.969 -21.031 1 93.94 13 ALA B N 1
ATOM 2081 C CA . ALA B 1 13 ? -0.325 -22.375 -21.812 1 93.94 13 ALA B CA 1
ATOM 2082 C C . ALA B 1 13 ? -0.648 -23.844 -21.609 1 93.94 13 ALA B C 1
ATOM 2084 O O . ALA B 1 13 ? -1.795 -24.266 -21.781 1 93.94 13 ALA B O 1
ATOM 2085 N N . ASP B 1 14 ? 0.332 -24.625 -21.344 1 95.81 14 ASP B N 1
ATOM 2086 C CA . ASP B 1 14 ? 0.182 -26.062 -21.109 1 95.81 14 ASP B CA 1
ATOM 2087 C C . ASP B 1 14 ? 0.587 -26.422 -19.672 1 95.81 14 ASP B C 1
ATOM 2089 O O . ASP B 1 14 ? 1.731 -26.203 -19.281 1 95.81 14 ASP B O 1
ATOM 2093 N N . TRP B 1 15 ? -0.313 -27.078 -18.953 1 97.5 15 TRP B N 1
ATOM 2094 C CA . TRP B 1 15 ? -0.086 -27.312 -17.531 1 97.5 15 TRP B CA 1
ATOM 2095 C C . TRP B 1 15 ? 0.255 -28.781 -17.281 1 97.5 15 TRP B C 1
ATOM 2097 O O . TRP B 1 15 ? 0.528 -29.156 -16.141 1 97.5 15 TRP B O 1
ATOM 2107 N N . LYS B 1 16 ? 0.193 -29.594 -18.344 1 96.56 16 LYS B N 1
ATOM 2108 C CA . LYS B 1 16 ? 0.564 -31 -18.172 1 96.56 16 LYS B CA 1
ATOM 2109 C C . LYS B 1 16 ? 2.002 -31.125 -17.672 1 96.56 16 LYS B C 1
ATOM 2111 O O . LYS B 1 16 ? 2.93 -30.625 -18.312 1 96.56 16 LYS B O 1
ATOM 2116 N N . GLY B 1 17 ? 2.164 -31.734 -16.547 1 93.81 17 GLY B N 1
ATOM 2117 C CA . GLY B 1 17 ? 3.488 -31.984 -16 1 93.81 17 GLY B CA 1
ATOM 2118 C C . GLY B 1 17 ? 4.051 -30.797 -15.242 1 93.81 17 GLY B C 1
ATOM 2119 O O . GLY B 1 17 ? 5.164 -30.859 -14.719 1 93.81 17 GLY B O 1
ATOM 2120 N N . ARG B 1 18 ? 3.311 -29.719 -15.148 1 97.19 18 ARG B N 1
ATOM 2121 C CA . ARG B 1 18 ? 3.748 -28.531 -14.422 1 97.19 18 ARG B CA 1
ATOM 2122 C C . ARG B 1 18 ? 3.227 -28.547 -12.992 1 97.19 18 ARG B C 1
ATOM 2124 O O . ARG B 1 18 ? 2.291 -29.281 -12.672 1 97.19 18 ARG B O 1
ATOM 2131 N N . SER B 1 19 ? 3.861 -27.812 -12.148 1 98.31 19 SER B N 1
ATOM 2132 C CA . SER B 1 19 ? 3.451 -27.703 -10.758 1 98.31 19 SER B CA 1
ATOM 2133 C C . SER B 1 19 ? 3.045 -26.281 -10.398 1 98.31 19 SER B C 1
ATOM 2135 O O . SER B 1 19 ? 3.604 -25.312 -10.93 1 98.31 19 SER B O 1
ATOM 2137 N N . ALA B 1 20 ? 2.039 -26.156 -9.539 1 98.81 20 ALA B N 1
ATOM 2138 C CA . ALA B 1 20 ? 1.55 -24.875 -9.07 1 98.81 20 ALA B CA 1
ATOM 2139 C C . ALA B 1 20 ? 1.293 -24.891 -7.562 1 98.81 20 ALA B C 1
ATOM 2141 O O . ALA B 1 20 ? 0.719 -25.859 -7.043 1 98.81 20 ALA B O 1
ATOM 2142 N N . TRP B 1 21 ? 1.788 -23.906 -6.852 1 98.94 21 TRP B N 1
ATOM 2143 C CA . TRP B 1 21 ? 1.476 -23.688 -5.441 1 98.94 21 TRP B CA 1
ATOM 2144 C C . TRP B 1 21 ? 0.454 -22.578 -5.277 1 98.94 21 TRP B C 1
ATOM 2146 O O . TRP B 1 21 ? 0.742 -21.406 -5.578 1 98.94 21 TRP B O 1
ATOM 2156 N N . VAL B 1 22 ? -0.74 -22.891 -4.832 1 98.94 22 VAL B N 1
ATOM 2157 C CA . VAL B 1 22 ? -1.824 -21.922 -4.652 1 98.94 22 VAL B CA 1
ATOM 2158 C C . VAL B 1 22 ? -2.047 -21.672 -3.164 1 98.94 22 VAL B C 1
ATOM 2160 O O . VAL B 1 22 ? -2.496 -22.562 -2.436 1 98.94 22 VAL B O 1
ATOM 2163 N N . VAL B 1 23 ? -1.735 -20.484 -2.734 1 98.88 23 VAL B N 1
ATOM 2164 C CA . VAL B 1 23 ? -1.92 -20.062 -1.35 1 98.88 23 VAL B CA 1
ATOM 2165 C C . VAL B 1 23 ? -3.26 -19.344 -1.201 1 98.88 23 VAL B C 1
ATOM 2167 O O . VAL B 1 23 ? -3.514 -18.344 -1.88 1 98.88 23 VAL B O 1
ATOM 2170 N N . GLY B 1 24 ? -4.062 -19.75 -0.26 1 98.19 24 GLY B N 1
ATOM 2171 C CA . GLY B 1 24 ? -5.438 -19.281 -0.153 1 98.19 24 GLY B CA 1
ATOM 2172 C C . GLY B 1 24 ? -6.406 -20.109 -0.985 1 98.19 24 GLY B C 1
ATOM 2173 O O . GLY B 1 24 ? -7.254 -19.562 -1.686 1 98.19 24 GLY B O 1
ATOM 2174 N N . ALA B 1 25 ? -6.301 -21.438 -0.911 1 98 25 ALA B N 1
ATOM 2175 C CA . ALA B 1 25 ? -6.988 -22.312 -1.855 1 98 25 ALA B CA 1
ATOM 2176 C C . ALA B 1 25 ? -8.18 -23 -1.196 1 98 25 ALA B C 1
ATOM 2178 O O . ALA B 1 25 ? -8.727 -23.969 -1.741 1 98 25 ALA B O 1
ATOM 2179 N N . SER B 1 26 ? -8.57 -22.578 0.016 1 96.25 26 SER B N 1
ATOM 2180 C CA . SER B 1 26 ? -9.656 -23.25 0.718 1 96.25 26 SER B CA 1
ATOM 2181 C C . SER B 1 26 ? -11.016 -22.875 0.138 1 96.25 26 SER B C 1
ATOM 2183 O O . SER B 1 26 ? -11.992 -23.609 0.313 1 96.25 26 SER B O 1
ATOM 2185 N N . SER B 1 27 ? -11.094 -21.703 -0.526 1 94 27 SER B N 1
ATOM 2186 C CA . SER B 1 27 ? -12.352 -21.234 -1.086 1 94 27 SER B CA 1
ATOM 2187 C C . SER B 1 27 ? -12.117 -20.188 -2.176 1 94 27 SER B C 1
ATOM 2189 O O . SER B 1 27 ? -10.977 -19.953 -2.572 1 94 27 SER B O 1
ATOM 2191 N N . GLY B 1 28 ? -13.141 -19.812 -2.785 1 94.81 28 GLY B N 1
ATOM 2192 C CA . GLY B 1 28 ? -13.117 -18.656 -3.66 1 94.81 28 GLY B CA 1
ATOM 2193 C C . GLY B 1 28 ? -12.242 -18.844 -4.879 1 94.81 28 GLY B C 1
ATOM 2194 O O . GLY B 1 28 ? -12.258 -19.906 -5.508 1 94.81 28 GLY B O 1
ATOM 2195 N N . ILE B 1 29 ? -11.586 -17.766 -5.223 1 96.69 29 ILE B N 1
ATOM 2196 C CA . ILE B 1 29 ? -10.766 -17.688 -6.43 1 96.69 29 ILE B CA 1
ATOM 2197 C C . ILE B 1 29 ? -9.641 -18.719 -6.352 1 96.69 29 ILE B C 1
ATOM 2199 O O . ILE B 1 29 ? -9.352 -19.406 -7.332 1 96.69 29 ILE B O 1
ATOM 2203 N N . GLY B 1 30 ? -9.016 -18.875 -5.16 1 98.19 30 GLY B N 1
ATOM 2204 C CA . GLY B 1 30 ? -7.926 -19.812 -4.98 1 98.19 30 GLY B CA 1
ATOM 2205 C C . GLY B 1 30 ? -8.336 -21.25 -5.23 1 98.19 30 GLY B C 1
ATOM 2206 O O . GLY B 1 30 ? -7.66 -21.969 -5.965 1 98.19 30 GLY B O 1
ATOM 2207 N N . ARG B 1 31 ? -9.438 -21.625 -4.68 1 98.06 31 ARG B N 1
ATOM 2208 C CA . ARG B 1 31 ? -9.938 -22.984 -4.852 1 98.06 31 ARG B CA 1
ATOM 2209 C C . ARG B 1 31 ? -10.312 -23.25 -6.305 1 98.06 31 ARG B C 1
ATOM 2211 O O . ARG B 1 31 ? -9.961 -24.281 -6.867 1 98.06 31 ARG B O 1
ATOM 2218 N N . ALA B 1 32 ? -11.031 -22.312 -6.918 1 98.44 32 ALA B N 1
ATOM 2219 C CA . ALA B 1 32 ? -11.453 -22.453 -8.305 1 98.44 32 ALA B CA 1
ATOM 2220 C C . ALA B 1 32 ? -10.25 -22.547 -9.242 1 98.44 32 ALA B C 1
ATOM 2222 O O . ALA B 1 32 ? -10.25 -23.328 -10.195 1 98.44 32 ALA B O 1
ATOM 2223 N N . THR B 1 33 ? -9.227 -21.766 -8.969 1 98.75 33 THR B N 1
ATOM 2224 C CA . THR B 1 33 ? -8.023 -21.781 -9.805 1 98.75 33 THR B CA 1
ATOM 2225 C C . THR B 1 33 ? -7.273 -23.109 -9.633 1 98.75 33 THR B C 1
ATOM 2227 O O . THR B 1 33 ? -6.805 -23.688 -10.617 1 98.75 33 THR B O 1
ATOM 2230 N N . ALA B 1 34 ? -7.152 -23.562 -8.375 1 98.75 34 ALA B N 1
ATOM 2231 C CA . ALA B 1 34 ? -6.531 -24.859 -8.125 1 98.75 34 ALA B CA 1
ATOM 2232 C C . ALA B 1 34 ? -7.23 -25.969 -8.906 1 98.75 34 ALA B C 1
ATOM 2234 O O . ALA B 1 34 ? -6.574 -26.797 -9.539 1 98.75 34 ALA B O 1
ATOM 2235 N N . GLU B 1 35 ? -8.562 -25.938 -8.898 1 98.56 35 GLU B N 1
ATOM 2236 C CA . GLU B 1 35 ? -9.359 -26.922 -9.625 1 98.56 35 GLU B CA 1
ATOM 2237 C C . GLU B 1 35 ? -9.094 -26.844 -11.125 1 98.56 35 GLU B C 1
ATOM 2239 O O . GLU B 1 35 ? -8.914 -27.875 -11.781 1 98.56 35 GLU B O 1
ATOM 2244 N N . ALA B 1 36 ? -9.094 -25.641 -11.641 1 98.56 36 ALA B N 1
ATOM 2245 C CA . ALA B 1 36 ? -8.891 -25.438 -13.07 1 98.56 36 ALA B CA 1
ATOM 2246 C C . ALA B 1 36 ? -7.512 -25.922 -13.508 1 98.56 36 ALA B C 1
ATOM 2248 O O . ALA B 1 36 ? -7.371 -26.562 -14.555 1 98.56 36 ALA B O 1
ATOM 2249 N N . LEU B 1 37 ? -6.484 -25.641 -12.727 1 98.56 37 LEU B N 1
ATOM 2250 C CA . LEU B 1 37 ? -5.117 -26.062 -13.008 1 98.56 37 LEU B CA 1
ATOM 2251 C C . LEU B 1 37 ? -5.008 -27.578 -12.992 1 98.56 37 LEU B C 1
ATOM 2253 O O . LEU B 1 37 ? -4.414 -28.172 -13.891 1 98.56 37 LEU B O 1
ATOM 2257 N N . HIS B 1 38 ? -5.602 -28.188 -11.992 1 98.38 38 HIS B N 1
ATOM 2258 C CA . HIS B 1 38 ? -5.562 -29.641 -11.883 1 98.38 38 HIS B CA 1
ATOM 2259 C C . HIS B 1 38 ? -6.242 -30.297 -13.07 1 98.38 38 HIS B C 1
ATOM 2261 O O . HIS B 1 38 ? -5.738 -31.297 -13.602 1 98.38 38 HIS B O 1
ATOM 2267 N N . ARG B 1 39 ? -7.355 -29.734 -13.469 1 97.38 39 ARG B N 1
ATOM 2268 C CA . ARG B 1 39 ? -8.102 -30.266 -14.609 1 97.38 39 ARG B CA 1
ATOM 2269 C C . ARG B 1 39 ? -7.25 -30.234 -15.875 1 97.38 39 ARG B C 1
ATOM 2271 O O . ARG B 1 39 ? -7.426 -31.078 -16.766 1 97.38 39 ARG B O 1
ATOM 2278 N N . GLN B 1 40 ? -6.316 -29.359 -15.891 1 97.31 40 GLN B N 1
ATOM 2279 C CA . GLN B 1 40 ? -5.469 -29.219 -17.062 1 97.31 40 GLN B CA 1
ATOM 2280 C C . GLN B 1 40 ? -4.191 -30.047 -16.922 1 97.31 40 GLN B C 1
ATOM 2282 O O . GLN B 1 40 ? -3.301 -29.969 -17.766 1 97.31 40 GLN B O 1
ATOM 2287 N N . GLY B 1 41 ? -4.039 -30.734 -15.797 1 97.19 41 GLY B N 1
ATOM 2288 C CA . GLY B 1 41 ? -2.967 -31.719 -15.672 1 97.19 41 GLY B CA 1
ATOM 2289 C C . GLY B 1 41 ? -1.856 -31.266 -14.742 1 97.19 41 GLY B C 1
ATOM 2290 O O . GLY B 1 41 ? -0.843 -31.953 -14.594 1 97.19 41 GLY B O 1
ATOM 2291 N N . ALA B 1 42 ? -1.999 -30.156 -14.078 1 98.06 42 ALA B N 1
ATOM 2292 C CA . ALA B 1 42 ? -0.961 -29.656 -13.188 1 98.06 42 ALA B CA 1
ATOM 2293 C C . ALA B 1 42 ? -0.931 -30.422 -11.875 1 98.06 42 ALA B C 1
ATOM 2295 O O . ALA B 1 42 ? -1.968 -30.891 -11.398 1 98.06 42 ALA B O 1
ATOM 2296 N N . ARG B 1 43 ? 0.229 -30.594 -11.336 1 97.81 43 ARG B N 1
ATOM 2297 C CA . ARG B 1 43 ? 0.387 -30.984 -9.938 1 97.81 43 ARG B CA 1
ATOM 2298 C C . ARG B 1 43 ? 0.208 -29.781 -9.016 1 97.81 43 ARG B C 1
ATOM 2300 O O . ARG B 1 43 ? 1.07 -28.906 -8.953 1 97.81 43 ARG B O 1
ATOM 2307 N N . VAL B 1 44 ? -0.871 -29.812 -8.242 1 98.75 44 VAL B N 1
ATOM 2308 C CA . VAL B 1 44 ? -1.236 -28.594 -7.508 1 98.75 44 VAL B CA 1
ATOM 2309 C C . VAL B 1 44 ? -0.986 -28.812 -6.016 1 98.75 44 VAL B C 1
ATOM 2311 O O . VAL B 1 44 ? -1.427 -29.797 -5.438 1 98.75 44 VAL B O 1
ATOM 2314 N N . ILE B 1 45 ? -0.236 -27.922 -5.418 1 98.88 45 ILE B N 1
ATOM 2315 C CA . ILE B 1 45 ? -0.062 -27.828 -3.975 1 98.88 45 ILE B CA 1
ATOM 2316 C C . ILE B 1 45 ? -0.944 -26.703 -3.422 1 98.88 45 ILE B C 1
ATOM 2318 O O . ILE B 1 45 ? -0.874 -25.562 -3.887 1 98.88 45 ILE B O 1
ATOM 2322 N N . VAL B 1 46 ? -1.807 -27.047 -2.451 1 98.81 46 VAL B N 1
ATOM 2323 C CA . VAL B 1 46 ? -2.77 -26.062 -1.948 1 98.81 46 VAL B CA 1
ATOM 2324 C C . VAL B 1 46 ? -2.459 -25.734 -0.49 1 98.81 46 VAL B C 1
ATOM 2326 O O . VAL B 1 46 ? -2.154 -26.625 0.304 1 98.81 46 VAL B O 1
ATOM 2329 N N . SER B 1 47 ? -2.492 -24.484 -0.18 1 98.81 47 SER B N 1
ATOM 2330 C CA . SER B 1 47 ? -2.293 -24.016 1.188 1 98.81 47 SER B CA 1
ATOM 2331 C C . SER B 1 47 ? -3.387 -23.047 1.603 1 98.81 47 SER B C 1
ATOM 2333 O O . SER B 1 47 ? -3.877 -22.266 0.779 1 98.81 47 SER B O 1
ATOM 2335 N N . ALA B 1 48 ? -3.795 -23.031 2.756 1 98.44 48 ALA B N 1
ATOM 2336 C CA . ALA B 1 48 ? -4.719 -22.141 3.465 1 98.44 48 ALA B CA 1
ATOM 2337 C C . ALA B 1 48 ? -4.75 -22.469 4.957 1 98.44 48 ALA B C 1
ATOM 2339 O O . ALA B 1 48 ? -4.086 -23.406 5.41 1 98.44 48 ALA B O 1
ATOM 2340 N N . ARG B 1 49 ? -5.512 -21.734 5.695 1 94.62 49 ARG B N 1
ATOM 2341 C CA . ARG B 1 49 ? -5.562 -21.953 7.141 1 94.62 49 ARG B CA 1
ATOM 2342 C C . ARG B 1 49 ? -6.402 -23.172 7.484 1 94.62 49 ARG B C 1
ATOM 2344 O O . ARG B 1 49 ? -6.121 -23.875 8.461 1 94.62 49 ARG B O 1
ATOM 2351 N N . HIS B 1 50 ? -7.406 -23.406 6.637 1 88.94 50 HIS B N 1
ATOM 2352 C CA . HIS B 1 50 ? -8.352 -24.469 6.93 1 88.94 50 HIS B CA 1
ATOM 2353 C C . HIS B 1 50 ? -7.902 -25.797 6.32 1 88.94 50 HIS B C 1
ATOM 2355 O O . HIS B 1 50 ? -8.109 -26.047 5.129 1 88.94 50 HIS B O 1
ATOM 2361 N N . GLY B 1 51 ? -7.535 -26.75 7.156 1 94.44 51 GLY B N 1
ATOM 2362 C CA . GLY B 1 51 ? -6.996 -28.016 6.68 1 94.44 51 GLY B CA 1
ATOM 2363 C C . GLY B 1 51 ? -8.047 -28.906 6.039 1 94.44 51 GLY B C 1
ATOM 2364 O O . GLY B 1 51 ? -7.762 -29.594 5.059 1 94.44 51 GLY B O 1
ATOM 2365 N N . GLY B 1 52 ? -9.242 -28.844 6.523 1 96.12 52 GLY B N 1
ATOM 2366 C CA . GLY B 1 52 ? -10.297 -29.703 6.004 1 96.12 52 GLY B CA 1
ATOM 2367 C C . GLY B 1 52 ? -10.578 -29.469 4.531 1 96.12 52 GLY B C 1
ATOM 2368 O O . GLY B 1 52 ? -10.641 -30.422 3.75 1 96.12 52 GLY B O 1
ATOM 2369 N N . ALA B 1 53 ? -10.727 -28.25 4.16 1 96.5 53 ALA B N 1
ATOM 2370 C CA . ALA B 1 53 ? -11 -27.906 2.766 1 96.5 53 ALA B CA 1
ATOM 2371 C C . ALA B 1 53 ? -9.844 -28.328 1.861 1 96.5 53 ALA B C 1
ATOM 2373 O O . ALA B 1 53 ? -10.062 -28.734 0.718 1 96.5 53 ALA B O 1
ATOM 2374 N N . LEU B 1 54 ? -8.633 -28.281 2.33 1 98.19 54 LEU B N 1
ATOM 2375 C CA . LEU B 1 54 ? -7.449 -28.656 1.566 1 98.19 54 LEU B CA 1
ATOM 2376 C C . LEU B 1 54 ? -7.406 -30.172 1.345 1 98.19 54 LEU B C 1
ATOM 2378 O O . LEU B 1 54 ? -7.098 -30.625 0.244 1 98.19 54 LEU B O 1
ATOM 2382 N N . GLN B 1 55 ? -7.734 -30.859 2.414 1 97.81 55 GLN B N 1
ATOM 2383 C CA . GLN B 1 55 ? -7.754 -32.312 2.311 1 97.81 55 GLN B CA 1
ATOM 2384 C C . GLN B 1 55 ? -8.812 -32.781 1.321 1 97.81 55 GLN B C 1
ATOM 2386 O O . GLN B 1 55 ? -8.602 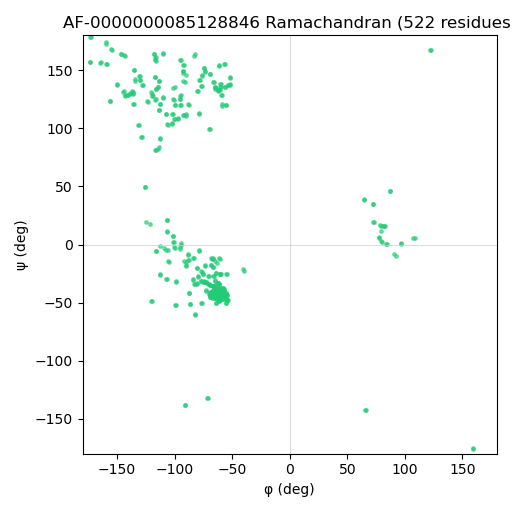-33.75 0.58 1 97.81 55 GLN B O 1
ATOM 2391 N N . ASP B 1 56 ? -9.93 -32.094 1.346 1 97.69 56 ASP B N 1
ATOM 2392 C CA . ASP B 1 56 ? -10.984 -32.406 0.379 1 97.69 56 ASP B CA 1
ATOM 2393 C C . ASP B 1 56 ? -10.477 -32.219 -1.052 1 97.69 56 ASP B C 1
ATOM 2395 O O . ASP B 1 56 ? -10.852 -32.969 -1.945 1 97.69 56 ASP B O 1
ATOM 2399 N N . PHE B 1 57 ? -9.695 -31.266 -1.305 1 97.81 57 PHE B N 1
ATOM 2400 C CA . PHE B 1 57 ? -9.156 -30.984 -2.633 1 97.81 57 PHE B CA 1
ATOM 2401 C C . PHE B 1 57 ? -8.211 -32.094 -3.072 1 97.81 57 PHE B C 1
ATOM 2403 O O . PHE B 1 57 ? -8.25 -32.531 -4.227 1 97.81 57 PHE B O 1
ATOM 2410 N N . VAL B 1 58 ? -7.328 -32.562 -2.17 1 97.88 58 VAL B N 1
ATOM 2411 C CA . VAL B 1 58 ? -6.246 -33.469 -2.605 1 97.88 58 VAL B CA 1
ATOM 2412 C C . VAL B 1 58 ? -6.723 -34.906 -2.576 1 97.88 58 VAL B C 1
ATOM 2414 O O . VAL B 1 58 ? -6.062 -35.781 -3.125 1 97.88 58 VAL B O 1
ATOM 2417 N N . ARG B 1 59 ? -7.852 -35.125 -1.942 1 96.88 59 ARG B N 1
ATOM 2418 C CA . ARG B 1 59 ? -8.359 -36.5 -1.829 1 96.88 59 ARG B CA 1
ATOM 2419 C C . ARG B 1 59 ? -8.5 -37.125 -3.203 1 96.88 59 ARG B C 1
ATOM 2421 O O . ARG B 1 59 ? -9.18 -36.594 -4.078 1 96.88 59 ARG B O 1
ATOM 2428 N N . GLY B 1 60 ? -7.789 -38.25 -3.469 1 95.25 60 GLY B N 1
ATOM 2429 C CA . GLY B 1 60 ? -7.871 -39 -4.707 1 95.25 60 GLY B CA 1
ATOM 2430 C C . GLY B 1 60 ? -7.074 -38.406 -5.84 1 95.25 60 GLY B C 1
ATOM 2431 O O . GLY B 1 60 ? -7.164 -38.844 -6.984 1 95.25 60 GLY B O 1
ATOM 2432 N N . ARG B 1 61 ? -6.375 -37.312 -5.57 1 96.5 61 ARG B N 1
ATOM 2433 C CA . ARG B 1 61 ? -5.602 -36.625 -6.605 1 96.5 61 ARG B CA 1
ATOM 2434 C C . ARG B 1 61 ? -4.109 -36.875 -6.426 1 96.5 61 ARG B C 1
ATOM 2436 O O . ARG B 1 61 ? -3.475 -36.281 -5.551 1 96.5 61 ARG B O 1
ATOM 2443 N N . GLU B 1 62 ? -3.645 -37.75 -7.258 1 91.81 62 GLU B N 1
ATOM 2444 C CA . GLU B 1 62 ? -2.223 -38.062 -7.199 1 91.81 62 GLU B CA 1
ATOM 2445 C C . GLU B 1 62 ? -1.363 -36.875 -7.566 1 91.81 62 GLU B C 1
ATOM 2447 O O . GLU B 1 62 ? -1.709 -36.094 -8.469 1 91.81 62 GLU B O 1
ATOM 2452 N N . GLY B 1 63 ? -0.355 -36.625 -6.844 1 93.62 63 GLY B N 1
ATOM 2453 C CA . GLY B 1 63 ? 0.588 -35.562 -7.168 1 93.62 63 GLY B CA 1
ATOM 2454 C C . GLY B 1 63 ? 0.244 -34.25 -6.516 1 93.62 63 GLY B C 1
ATOM 2455 O O . GLY B 1 63 ? 1.029 -33.281 -6.574 1 93.62 63 GLY B O 1
ATOM 2456 N N . CYS B 1 64 ? -0.933 -34.156 -5.926 1 97.75 64 CYS B N 1
ATOM 2457 C CA . CYS B 1 64 ? -1.328 -32.938 -5.219 1 97.75 64 CYS B CA 1
ATOM 2458 C C . CYS B 1 64 ? -0.958 -33.031 -3.744 1 97.75 64 CYS B C 1
ATOM 2460 O O . CYS B 1 64 ? -0.809 -34.125 -3.195 1 97.75 64 CYS B O 1
ATOM 2462 N N . LEU B 1 65 ? -0.762 -31.891 -3.127 1 98.31 65 LEU B N 1
ATOM 2463 C CA . LEU B 1 65 ? -0.34 -31.828 -1.733 1 98.31 65 LEU B CA 1
ATOM 2464 C C . LEU B 1 65 ? -1.093 -30.719 -0.989 1 98.31 65 LEU B C 1
ATOM 2466 O O . LEU B 1 65 ? -1.277 -29.625 -1.518 1 98.31 65 LEU B O 1
ATOM 2470 N N . ALA B 1 66 ? -1.636 -31.094 0.152 1 98.62 66 ALA B N 1
ATOM 2471 C CA . ALA B 1 66 ? -2.26 -30.125 1.052 1 98.62 66 ALA B CA 1
ATOM 2472 C C . ALA B 1 66 ? -1.282 -29.672 2.129 1 98.62 66 ALA B C 1
ATOM 2474 O O . ALA B 1 66 ? -0.686 -30.5 2.826 1 98.62 66 ALA B O 1
ATOM 2475 N N . LEU B 1 67 ? -1.07 -28.359 2.26 1 98.56 67 LEU B N 1
ATOM 2476 C CA . LEU B 1 67 ? -0.201 -27.766 3.273 1 98.56 67 LEU B CA 1
ATOM 2477 C C . LEU B 1 67 ? -0.931 -26.672 4.047 1 98.56 67 LEU B C 1
ATOM 2479 O O . LEU B 1 67 ? -0.97 -25.516 3.611 1 98.56 67 LEU B O 1
ATOM 2483 N N . PRO B 1 68 ? -1.57 -27.031 5.195 1 98.5 68 PRO B N 1
ATOM 2484 C CA . PRO B 1 68 ? -2.148 -25.953 6.008 1 98.5 68 PRO B CA 1
ATOM 2485 C C . PRO B 1 68 ? -1.136 -24.875 6.352 1 98.5 68 PRO B C 1
ATOM 2487 O O . PRO B 1 68 ? 0.011 -25.172 6.691 1 98.5 68 PRO B O 1
ATOM 2490 N N . LEU B 1 69 ? -1.595 -23.594 6.25 1 98.69 69 LEU B N 1
ATOM 2491 C CA . LEU B 1 69 ? -0.622 -22.516 6.336 1 98.69 69 LEU B CA 1
ATOM 2492 C C . LEU B 1 69 ? -1.287 -21.219 6.793 1 98.69 69 LEU B C 1
ATOM 2494 O O . LEU B 1 69 ? -2.305 -20.812 6.23 1 98.69 69 LEU B O 1
ATOM 2498 N N . ASP B 1 70 ? -0.794 -20.672 7.855 1 98.69 70 ASP B N 1
ATOM 2499 C CA . ASP B 1 70 ? -1.062 -19.281 8.195 1 98.69 70 ASP B CA 1
ATOM 2500 C C . ASP B 1 70 ? 0.01 -18.359 7.621 1 98.69 70 ASP B C 1
ATOM 2502 O O . ASP B 1 70 ? 1.146 -18.344 8.102 1 98.69 70 ASP B O 1
ATOM 2506 N N . VAL B 1 71 ? -0.368 -17.562 6.652 1 98.81 71 VAL B N 1
ATOM 2507 C CA . VAL B 1 71 ? 0.601 -16.797 5.887 1 98.81 71 VAL B CA 1
ATOM 2508 C C . VAL B 1 71 ? 1.228 -15.719 6.773 1 98.81 71 VAL B C 1
ATOM 2510 O O . VAL B 1 71 ? 2.246 -15.125 6.414 1 98.81 71 VAL B O 1
ATOM 2513 N N . THR B 1 72 ? 0.573 -15.383 7.938 1 98.62 72 THR B N 1
ATOM 2514 C CA . THR B 1 72 ? 1.108 -14.352 8.82 1 98.62 72 THR B CA 1
ATOM 2515 C C . THR B 1 72 ? 2.252 -14.906 9.664 1 98.62 72 THR B C 1
ATOM 2517 O O . THR B 1 72 ? 2.914 -14.156 10.391 1 98.62 72 THR B O 1
ATOM 2520 N N . ASP B 1 73 ? 2.504 -16.203 9.555 1 98.69 73 ASP B N 1
ATOM 2521 C CA . ASP B 1 73 ? 3.596 -16.859 10.258 1 98.69 73 ASP B CA 1
ATOM 2522 C C . ASP B 1 73 ? 4.77 -17.125 9.32 1 98.69 73 ASP B C 1
ATOM 2524 O O . ASP B 1 73 ? 4.766 -18.109 8.578 1 98.69 73 ASP B O 1
ATOM 2528 N N . ALA B 1 74 ? 5.816 -16.344 9.445 1 98.56 74 ALA B N 1
ATOM 2529 C CA . ALA B 1 74 ? 6.949 -16.406 8.523 1 98.56 74 ALA B CA 1
ATOM 2530 C C . ALA B 1 74 ? 7.613 -17.766 8.547 1 98.56 74 ALA B C 1
ATOM 2532 O O . ALA B 1 74 ? 7.996 -18.297 7.5 1 98.56 74 ALA B O 1
ATOM 2533 N N . ALA B 1 75 ? 7.801 -18.281 9.695 1 98.62 75 ALA B N 1
ATOM 2534 C CA . ALA B 1 75 ? 8.445 -19.578 9.828 1 98.62 75 ALA B CA 1
ATOM 2535 C C . ALA B 1 75 ? 7.609 -20.672 9.172 1 98.62 75 ALA B C 1
ATOM 2537 O O . ALA B 1 75 ? 8.156 -21.578 8.539 1 98.62 75 ALA B O 1
ATOM 2538 N N . ALA B 1 76 ? 6.293 -20.625 9.352 1 98.75 76 ALA B N 1
ATOM 2539 C CA . ALA B 1 76 ? 5.398 -21.594 8.719 1 98.75 76 ALA B CA 1
ATOM 2540 C C . ALA B 1 76 ? 5.469 -21.484 7.195 1 98.75 76 ALA B C 1
ATOM 2542 O O . ALA B 1 76 ? 5.438 -22.5 6.496 1 98.75 76 ALA B O 1
ATOM 2543 N N . VAL B 1 77 ? 5.578 -20.266 6.691 1 98.88 77 VAL B N 1
ATOM 2544 C CA . VAL B 1 77 ? 5.656 -20.062 5.25 1 98.88 77 VAL B CA 1
ATOM 2545 C C . VAL B 1 77 ? 6.961 -20.641 4.715 1 98.88 77 VAL B C 1
ATOM 2547 O O . VAL B 1 77 ? 6.977 -21.281 3.66 1 98.88 77 VAL B O 1
ATOM 2550 N N . ASP B 1 78 ? 8.008 -20.406 5.418 1 98.75 78 ASP B N 1
ATOM 2551 C CA . ASP B 1 78 ? 9.297 -20.969 5.016 1 98.75 78 ASP B CA 1
ATOM 2552 C C . ASP B 1 78 ? 9.25 -22.484 4.977 1 98.75 78 ASP B C 1
ATOM 2554 O O . ASP B 1 78 ? 9.727 -23.109 4.02 1 98.75 78 ASP B O 1
ATOM 2558 N N . ALA B 1 79 ? 8.68 -23.109 5.977 1 98.75 79 ALA B N 1
ATOM 2559 C CA . ALA B 1 79 ? 8.547 -24.562 6.027 1 98.75 79 ALA B CA 1
ATOM 2560 C C . ALA B 1 79 ? 7.691 -25.078 4.875 1 98.75 79 ALA B C 1
ATOM 2562 O O . ALA B 1 79 ? 8.008 -26.094 4.27 1 98.75 79 ALA B O 1
ATOM 2563 N N . ALA B 1 80 ? 6.633 -24.375 4.594 1 98.81 80 ALA B N 1
ATOM 2564 C CA . ALA B 1 80 ? 5.766 -24.75 3.479 1 98.81 80 ALA B CA 1
ATOM 2565 C C . ALA B 1 80 ? 6.52 -24.688 2.152 1 98.81 80 ALA B C 1
ATOM 2567 O O . ALA B 1 80 ? 6.371 -25.562 1.303 1 98.81 80 ALA B O 1
ATOM 2568 N N . ALA B 1 81 ? 7.301 -23.656 1.979 1 98.81 81 ALA B N 1
ATOM 2569 C CA . ALA B 1 81 ? 8.078 -23.5 0.75 1 98.81 81 ALA B CA 1
ATOM 2570 C C . ALA B 1 81 ? 9.055 -24.656 0.572 1 98.81 81 ALA B C 1
ATOM 2572 O O . ALA B 1 81 ? 9.242 -25.156 -0.542 1 98.81 81 ALA B O 1
ATOM 2573 N N . GLN B 1 82 ? 9.625 -25.078 1.656 1 98.56 82 GLN B N 1
ATOM 2574 C CA . GLN B 1 82 ? 10.531 -26.219 1.595 1 98.56 82 GLN B CA 1
ATOM 2575 C C . GLN B 1 82 ? 9.789 -27.484 1.211 1 98.56 82 GLN B C 1
ATOM 2577 O O . GLN B 1 82 ? 10.281 -28.297 0.417 1 98.56 82 GLN B O 1
ATOM 2582 N N . ALA B 1 83 ? 8.625 -27.672 1.763 1 98.69 83 ALA B N 1
ATOM 2583 C CA . ALA B 1 83 ? 7.805 -28.828 1.419 1 98.69 83 ALA B CA 1
ATOM 2584 C C . ALA B 1 83 ? 7.398 -28.797 -0.051 1 98.69 83 ALA B C 1
ATOM 2586 O O . ALA B 1 83 ? 7.375 -29.828 -0.72 1 98.69 83 ALA B O 1
ATOM 2587 N N . VAL B 1 84 ? 7.082 -27.625 -0.522 1 98.75 84 VAL B N 1
ATOM 2588 C CA . VAL B 1 84 ? 6.715 -27.453 -1.923 1 98.75 84 VAL B CA 1
ATOM 2589 C C . VAL B 1 84 ? 7.895 -27.828 -2.818 1 98.75 84 VAL B C 1
ATOM 2591 O O . VAL B 1 84 ? 7.727 -28.562 -3.795 1 98.75 84 VAL B O 1
ATOM 2594 N N . LEU B 1 85 ? 9.062 -27.312 -2.48 1 98.19 85 LEU B N 1
ATOM 2595 C CA . LEU B 1 85 ? 10.273 -27.594 -3.242 1 98.19 85 LEU B CA 1
ATOM 2596 C C . LEU B 1 85 ? 10.547 -29.094 -3.305 1 98.19 85 LEU B C 1
ATOM 2598 O O . LEU B 1 85 ? 10.844 -29.625 -4.375 1 98.19 85 LEU B O 1
ATOM 2602 N N . ALA B 1 86 ? 10.406 -29.734 -2.184 1 97.88 86 ALA B N 1
ATOM 2603 C CA . ALA B 1 86 ? 10.648 -31.172 -2.1 1 97.88 86 ALA B CA 1
ATOM 2604 C C . ALA B 1 86 ? 9.617 -31.953 -2.91 1 97.88 86 ALA B C 1
ATOM 2606 O O . ALA B 1 86 ? 9.969 -32.875 -3.65 1 97.88 86 ALA B O 1
ATOM 2607 N N . HIS B 1 87 ? 8.383 -31.594 -2.797 1 97.69 87 HIS B N 1
ATOM 2608 C CA . HIS B 1 87 ? 7.293 -32.312 -3.461 1 97.69 87 HIS B CA 1
ATOM 2609 C C . HIS B 1 87 ? 7.367 -32.125 -4.973 1 97.69 87 HIS B C 1
ATOM 2611 O O . HIS B 1 87 ? 7.164 -33.094 -5.723 1 97.69 87 HIS B O 1
ATOM 2617 N N . ALA B 1 88 ? 7.637 -30.906 -5.391 1 96.31 88 ALA B N 1
ATOM 2618 C CA . ALA B 1 88 ? 7.637 -30.578 -6.816 1 96.31 88 ALA B CA 1
ATOM 2619 C C . ALA B 1 88 ? 8.945 -31.016 -7.473 1 96.31 88 ALA B C 1
ATOM 2621 O O . ALA B 1 88 ? 9.031 -31.109 -8.695 1 96.31 88 ALA B O 1
ATOM 2622 N N . GLY B 1 89 ? 10 -31.219 -6.691 1 96.31 89 GLY B N 1
ATOM 2623 C CA . GLY B 1 89 ? 11.312 -31.531 -7.223 1 96.31 89 GLY B CA 1
ATOM 2624 C C . GLY B 1 89 ? 12.055 -30.328 -7.75 1 96.31 89 GLY B C 1
ATOM 2625 O O . GLY B 1 89 ? 12.984 -30.453 -8.555 1 96.31 89 GLY B O 1
ATOM 2626 N N . GLY B 1 90 ? 11.633 -29.219 -7.383 1 97.06 90 GLY B N 1
ATOM 2627 C CA . GLY B 1 90 ? 12.156 -27.938 -7.809 1 97.06 90 GLY B CA 1
ATOM 2628 C C . GLY B 1 90 ? 11.164 -26.797 -7.625 1 97.06 90 GLY B C 1
ATOM 2629 O O . GLY B 1 90 ? 10.086 -26.984 -7.051 1 97.06 90 GLY B O 1
ATOM 2630 N N . ALA B 1 91 ? 11.57 -25.625 -8.094 1 97.81 91 ALA B N 1
ATOM 2631 C CA . ALA B 1 91 ? 10.672 -24.469 -8.008 1 97.81 91 ALA B CA 1
ATOM 2632 C C . ALA B 1 91 ? 9.398 -24.719 -8.82 1 97.81 91 ALA B C 1
ATOM 2634 O O . ALA B 1 91 ? 9.469 -25.172 -9.961 1 97.81 91 ALA B O 1
ATOM 2635 N N . PRO B 1 92 ? 8.242 -24.453 -8.242 1 98.44 92 PRO B N 1
ATOM 2636 C CA . PRO B 1 92 ? 7.012 -24.594 -9.016 1 98.44 92 PRO B CA 1
ATOM 2637 C C . PRO B 1 92 ? 6.961 -23.656 -10.219 1 98.44 92 PRO B C 1
ATOM 2639 O O . PRO B 1 92 ? 7.617 -22.609 -10.219 1 98.44 92 PRO B O 1
ATOM 2642 N N . ASP B 1 93 ? 6.215 -24.031 -11.219 1 98.62 93 ASP B N 1
ATOM 2643 C CA . ASP B 1 93 ? 6.043 -23.203 -12.414 1 98.62 93 ASP B CA 1
ATOM 2644 C C . ASP B 1 93 ? 5.203 -21.969 -12.109 1 98.62 93 ASP B C 1
ATOM 2646 O O . ASP B 1 93 ? 5.336 -20.953 -12.781 1 98.62 93 ASP B O 1
ATOM 2650 N N . LEU B 1 94 ? 4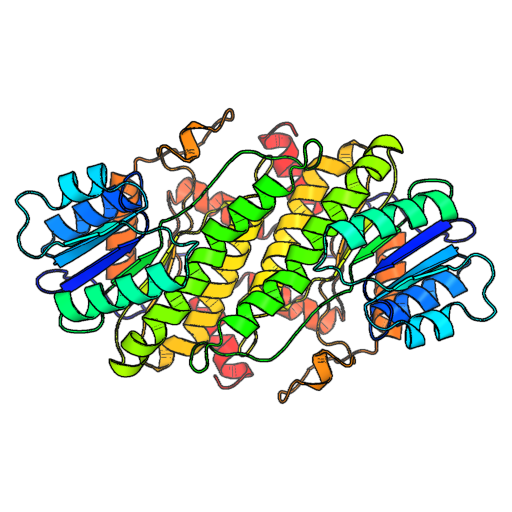.316 -22.094 -11.078 1 98.88 94 LEU B N 1
ATOM 2651 C CA . LEU B 1 94 ? 3.447 -20.984 -10.664 1 98.88 94 LEU B CA 1
ATOM 2652 C C . LEU B 1 94 ? 3.287 -20.969 -9.148 1 98.88 94 LEU B C 1
ATOM 2654 O O . LEU B 1 94 ? 3.057 -22 -8.531 1 98.88 94 LEU B O 1
ATOM 2658 N N . ILE B 1 95 ? 3.518 -19.875 -8.578 1 98.94 95 ILE B N 1
ATOM 2659 C CA . ILE B 1 95 ? 3.125 -19.578 -7.203 1 98.94 95 ILE B CA 1
ATOM 2660 C C . ILE B 1 95 ? 2.072 -18.484 -7.188 1 98.94 95 ILE B C 1
ATOM 2662 O O . ILE B 1 95 ? 2.334 -17.359 -7.625 1 98.94 95 ILE B O 1
ATOM 2666 N N . LEU B 1 96 ? 0.886 -18.828 -6.734 1 98.94 96 LEU B N 1
ATOM 2667 C CA . LEU B 1 96 ? -0.245 -17.906 -6.711 1 98.94 96 LEU B CA 1
ATOM 2668 C C . LEU B 1 96 ? -0.64 -17.562 -5.277 1 98.94 96 LEU B C 1
ATOM 2670 O O . LEU B 1 96 ? -0.941 -18.453 -4.484 1 98.94 96 LEU B O 1
ATOM 2674 N N . TYR B 1 97 ? -0.59 -16.312 -4.953 1 98.88 97 TYR B N 1
ATOM 2675 C CA . TYR B 1 97 ? -1.042 -15.844 -3.645 1 98.88 97 TYR B CA 1
ATOM 2676 C C . TYR B 1 97 ? -2.471 -15.32 -3.717 1 98.88 97 TYR B C 1
ATOM 2678 O O . TYR B 1 97 ? -2.701 -14.195 -4.168 1 98.88 97 TYR B O 1
ATOM 2686 N N . CYS B 1 98 ? -3.438 -16.047 -3.148 1 98.12 98 CYS B N 1
ATOM 2687 C CA . CYS B 1 98 ? -4.852 -15.688 -3.182 1 98.12 98 CYS B CA 1
ATOM 2688 C C . CYS B 1 98 ? -5.375 -15.414 -1.776 1 98.12 98 CYS B C 1
ATOM 2690 O O . CYS B 1 98 ? -6.531 -15.023 -1.607 1 98.12 98 CYS B O 1
ATOM 2692 N N . ALA B 1 99 ? -4.504 -15.672 -0.819 1 97.31 99 ALA B N 1
ATOM 2693 C CA . ALA B 1 99 ? -4.953 -15.391 0.542 1 97.31 99 ALA B CA 1
ATOM 2694 C C . ALA B 1 99 ? -5.309 -13.914 0.709 1 97.31 99 ALA B C 1
ATOM 2696 O O . ALA B 1 99 ? -4.633 -13.039 0.161 1 97.31 99 ALA B O 1
ATOM 2697 N N . GLY B 1 100 ? -6.395 -13.648 1.395 1 96.06 100 GLY B N 1
ATOM 2698 C CA . GLY B 1 100 ? -6.828 -12.281 1.616 1 96.06 100 GLY B CA 1
ATOM 2699 C C . GLY B 1 100 ? -7.863 -12.156 2.721 1 96.06 100 GLY B C 1
ATOM 2700 O O . GLY B 1 100 ? -8.516 -13.141 3.08 1 96.06 100 GLY B O 1
ATOM 2701 N N . HIS B 1 101 ? -7.918 -11.039 3.262 1 96.19 101 HIS B N 1
ATOM 2702 C CA . HIS B 1 101 ? -8.898 -10.648 4.27 1 96.19 101 HIS B CA 1
ATOM 2703 C C . HIS B 1 101 ? -9.602 -9.352 3.883 1 96.19 101 HIS B C 1
ATOM 2705 O O . HIS B 1 101 ? -8.977 -8.445 3.32 1 96.19 101 HIS B O 1
ATOM 2711 N N . TYR B 1 102 ? -10.891 -9.359 4.09 1 95.69 102 TYR B N 1
ATOM 2712 C CA . TYR B 1 102 ? -11.664 -8.148 3.838 1 95.69 102 TYR B CA 1
ATOM 2713 C C . TYR B 1 102 ? -12.797 -8.008 4.852 1 95.69 102 TYR B C 1
ATOM 2715 O O . TYR B 1 102 ? -13.531 -8.961 5.109 1 95.69 102 TYR B O 1
ATOM 2723 N N . ARG B 1 103 ? -12.898 -6.906 5.391 1 95.25 103 ARG B N 1
ATOM 2724 C CA . ARG B 1 103 ? -14.023 -6.391 6.168 1 95.25 103 ARG B CA 1
ATOM 2725 C C . ARG B 1 103 ? -14.266 -4.918 5.867 1 95.25 103 ARG B C 1
ATOM 2727 O O . ARG B 1 103 ? -13.336 -4.113 5.887 1 95.25 103 ARG B O 1
ATOM 2734 N N . PRO B 1 104 ? -15.523 -4.609 5.551 1 94.62 104 PRO B N 1
ATOM 2735 C CA . PRO B 1 104 ? -15.789 -3.188 5.32 1 94.62 104 PRO B CA 1
ATOM 2736 C C . PRO B 1 104 ? -15.391 -2.316 6.512 1 94.62 104 PRO B C 1
ATOM 2738 O O . PRO B 1 104 ? -15.617 -2.697 7.66 1 94.62 104 PRO B O 1
ATOM 2741 N N . LEU B 1 105 ? -14.742 -1.225 6.246 1 96.12 105 LEU B N 1
ATOM 2742 C CA . LEU B 1 105 ? -14.312 -0.302 7.289 1 96.12 105 LEU B CA 1
ATOM 2743 C C . LEU B 1 105 ? -14.273 1.131 6.766 1 96.12 105 LEU B C 1
ATOM 2745 O O . LEU B 1 105 ? -13.844 1.373 5.637 1 96.12 105 LEU B O 1
ATOM 2749 N N . ARG B 1 106 ? -14.75 2.064 7.562 1 96.12 106 ARG B N 1
ATOM 2750 C CA . ARG B 1 106 ? -14.688 3.498 7.301 1 96.12 106 ARG B CA 1
ATOM 2751 C C . ARG B 1 106 ? -13.836 4.211 8.344 1 96.12 106 ARG B C 1
ATOM 2753 O O . ARG B 1 106 ? -13.625 3.689 9.445 1 96.12 106 ARG B O 1
ATOM 2760 N N . ALA B 1 107 ? -13.406 5.398 8.008 1 97.94 107 ALA B N 1
ATOM 2761 C CA . ALA B 1 107 ? -12.578 6.188 8.922 1 97.94 107 ALA B CA 1
ATOM 2762 C C . ALA B 1 107 ? -13.367 6.598 10.156 1 97.94 107 ALA B C 1
ATOM 2764 O O . ALA B 1 107 ? -12.805 6.746 11.242 1 97.94 107 ALA B O 1
ATOM 2765 N N . THR B 1 108 ? -14.68 6.711 9.992 1 97.25 108 THR B N 1
ATOM 2766 C CA . THR B 1 108 ? -15.531 7.141 11.094 1 97.25 108 THR B CA 1
ATOM 2767 C C . THR B 1 108 ? -15.695 6.027 12.125 1 97.25 108 THR B C 1
ATOM 2769 O O . THR B 1 108 ? -16.141 6.27 13.242 1 97.25 108 THR B O 1
ATOM 2772 N N . GLU B 1 109 ? -15.398 4.797 11.742 1 97 109 GLU B N 1
ATOM 2773 C CA . GLU B 1 109 ? -15.383 3.635 12.625 1 97 109 GLU B CA 1
ATOM 2774 C C . GLU B 1 109 ? -14.039 2.914 12.562 1 97 109 GLU B C 1
ATOM 2776 O O . GLU B 1 109 ? -13.984 1.695 12.383 1 97 109 GLU B O 1
ATOM 2781 N N . PHE B 1 110 ? -13.047 3.695 12.695 1 98.31 110 PHE B N 1
ATOM 2782 C CA . PHE B 1 110 ? -11.688 3.201 12.539 1 98.31 110 PHE B CA 1
ATOM 2783 C C . PHE B 1 110 ? -11.383 2.119 13.562 1 98.31 110 PHE B C 1
ATOM 2785 O O . PHE B 1 110 ? -11.766 2.234 14.727 1 98.31 110 PHE B O 1
ATOM 2792 N N . ASP B 1 111 ? -10.836 1.066 13.188 1 98.56 111 ASP B N 1
ATOM 2793 C CA . ASP B 1 111 ? -10.43 -0.07 14.008 1 98.56 111 ASP B CA 1
ATOM 2794 C C . ASP B 1 111 ? -8.992 -0.491 13.688 1 98.56 111 ASP B C 1
ATOM 2796 O O . ASP B 1 111 ? -8.742 -1.137 12.672 1 98.56 111 ASP B O 1
ATOM 2800 N N . LEU B 1 112 ? -8.07 -0.112 14.578 1 98.75 112 LEU B N 1
ATOM 2801 C CA . LEU B 1 112 ? -6.652 -0.347 14.344 1 98.75 112 LEU B CA 1
ATOM 2802 C C . LEU B 1 112 ? -6.367 -1.837 14.18 1 98.75 112 LEU B C 1
ATOM 2804 O O . LEU B 1 112 ? -5.602 -2.232 13.297 1 98.75 112 LEU B O 1
ATOM 2808 N N . ALA B 1 113 ? -6.93 -2.596 15.031 1 98.69 113 ALA B N 1
ATOM 2809 C CA . ALA B 1 113 ? -6.703 -4.035 14.969 1 98.69 113 ALA B CA 1
ATOM 2810 C C . ALA B 1 113 ? -7.129 -4.602 13.617 1 98.69 113 ALA B C 1
ATOM 2812 O O . ALA B 1 113 ? -6.43 -5.438 13.039 1 98.69 113 ALA B O 1
ATOM 2813 N N . GLU B 1 114 ? -8.258 -4.152 13.102 1 98.5 114 GLU B N 1
ATOM 2814 C CA . GLU B 1 114 ? -8.758 -4.605 11.805 1 98.5 114 GLU B CA 1
ATOM 2815 C C . GLU B 1 114 ? -7.844 -4.137 10.672 1 98.5 114 GLU B C 1
ATOM 2817 O O . GLU B 1 114 ? -7.562 -4.895 9.742 1 98.5 114 GLU B O 1
ATOM 2822 N N . MET B 1 115 ? -7.402 -2.883 10.758 1 98.75 115 MET B N 1
ATOM 2823 C CA . MET B 1 115 ? -6.453 -2.369 9.773 1 98.75 115 MET B CA 1
ATOM 2824 C C . MET B 1 115 ? -5.195 -3.232 9.727 1 98.75 115 MET B C 1
ATOM 2826 O O . MET B 1 115 ? -4.742 -3.613 8.641 1 98.75 115 MET B O 1
ATOM 2830 N N . GLN B 1 116 ? -4.699 -3.533 10.867 1 98.75 116 GLN B N 1
ATOM 2831 C CA . GLN B 1 116 ? -3.459 -4.289 10.977 1 98.75 116 GLN B CA 1
ATOM 2832 C C . GLN B 1 116 ? -3.648 -5.73 10.508 1 98.75 116 GLN B C 1
ATOM 2834 O O . GLN B 1 116 ? -2.736 -6.324 9.922 1 98.75 116 GLN B O 1
ATOM 2839 N N . HIS B 1 117 ? -4.789 -6.254 10.766 1 98.62 117 HIS B N 1
ATOM 2840 C CA . HIS B 1 117 ? -5.07 -7.609 10.312 1 98.62 117 HIS B CA 1
ATOM 2841 C C . HIS B 1 117 ? -5.094 -7.688 8.789 1 98.62 117 HIS B C 1
ATOM 2843 O O . HIS B 1 117 ? -4.523 -8.609 8.203 1 98.62 117 HIS B O 1
ATOM 2849 N N . HIS B 1 118 ? -5.762 -6.723 8.141 1 98.75 118 HIS B N 1
ATOM 2850 C CA . HIS B 1 118 ? -5.723 -6.652 6.68 1 98.75 118 HIS B CA 1
ATOM 2851 C C . HIS B 1 118 ? -4.285 -6.602 6.172 1 98.75 118 HIS B C 1
ATOM 2853 O O . HIS B 1 118 ? -3.924 -7.336 5.25 1 98.75 118 HIS B O 1
ATOM 2859 N N . LEU B 1 119 ? -3.537 -5.742 6.797 1 98.75 119 LEU B N 1
ATOM 2860 C CA . LEU B 1 119 ? -2.154 -5.539 6.379 1 98.75 119 LEU B CA 1
ATOM 2861 C C . LEU B 1 119 ? -1.353 -6.828 6.508 1 98.75 119 LEU B C 1
ATOM 2863 O O . LEU B 1 119 ? -0.598 -7.188 5.602 1 98.75 119 LEU B O 1
ATOM 2867 N N . ALA B 1 120 ? -1.504 -7.531 7.582 1 98.75 120 ALA B N 1
ATOM 2868 C CA . ALA B 1 120 ? -0.75 -8.742 7.887 1 98.75 120 ALA B CA 1
ATOM 2869 C C . ALA B 1 120 ? -1.042 -9.844 6.871 1 98.75 120 ALA B C 1
ATOM 2871 O O . ALA B 1 120 ? -0.127 -10.531 6.406 1 98.75 120 ALA B O 1
ATOM 2872 N N . VAL B 1 121 ? -2.26 -9.961 6.5 1 98.75 121 VAL B N 1
ATOM 2873 C CA . VAL B 1 121 ? -2.664 -11.07 5.637 1 98.75 121 VAL B CA 1
ATOM 2874 C C . VAL B 1 121 ? -2.449 -10.688 4.176 1 98.75 121 VAL B C 1
ATOM 2876 O O . VAL B 1 121 ? -1.774 -11.406 3.434 1 98.75 121 VAL B O 1
ATOM 2879 N N . ASN B 1 122 ? -2.982 -9.5 3.771 1 98.88 122 ASN B N 1
ATOM 2880 C CA . ASN B 1 122 ? -3.062 -9.148 2.357 1 98.88 122 ASN B CA 1
ATOM 2881 C C . ASN B 1 122 ? -1.696 -8.773 1.796 1 98.88 122 ASN B C 1
ATOM 2883 O O . ASN B 1 122 ? -1.439 -8.945 0.604 1 98.88 122 ASN B O 1
ATOM 2887 N N . TYR B 1 123 ? -0.867 -8.203 2.598 1 98.94 123 TYR B N 1
ATOM 2888 C CA . TYR B 1 123 ? 0.429 -7.734 2.119 1 98.94 123 TYR B CA 1
ATOM 2889 C C . TYR B 1 123 ? 1.566 -8.422 2.863 1 98.94 123 TYR B C 1
ATOM 2891 O O . TYR B 1 123 ? 2.518 -8.906 2.244 1 98.94 123 TYR B O 1
ATOM 2899 N N . GLY B 1 124 ? 1.492 -8.453 4.219 1 98.88 124 GLY B N 1
ATOM 2900 C CA . GLY B 1 124 ? 2.512 -9.117 5.016 1 98.88 124 GLY B CA 1
ATOM 2901 C C . GLY B 1 124 ? 2.715 -10.57 4.625 1 98.88 124 GLY B C 1
ATO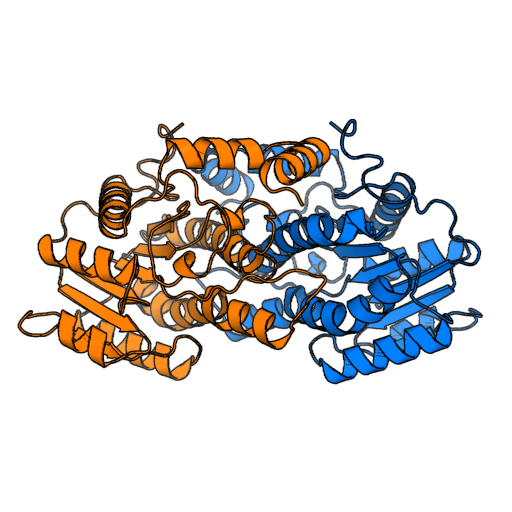M 2902 O O . GLY B 1 124 ? 3.846 -11.055 4.59 1 98.88 124 GLY B O 1
ATOM 2903 N N . GLY B 1 125 ? 1.631 -11.281 4.363 1 98.88 125 GLY B N 1
ATOM 2904 C CA . GLY B 1 125 ? 1.723 -12.656 3.896 1 98.88 125 GLY B CA 1
ATOM 2905 C C . GLY B 1 125 ? 2.512 -12.797 2.607 1 98.88 125 GLY B C 1
ATOM 2906 O O . GLY B 1 125 ? 3.256 -13.766 2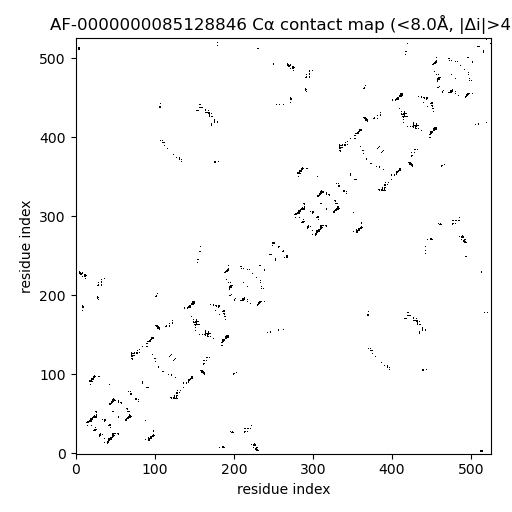.434 1 98.88 125 GLY B O 1
ATOM 2907 N N . VAL B 1 126 ? 2.375 -11.844 1.707 1 98.94 126 VAL B N 1
ATOM 2908 C CA . VAL B 1 126 ? 3.111 -11.852 0.448 1 98.94 126 VAL B CA 1
ATOM 2909 C C . VAL B 1 126 ? 4.602 -11.672 0.719 1 98.94 126 VAL B C 1
ATOM 2911 O O . VAL B 1 126 ? 5.438 -12.32 0.08 1 98.94 126 VAL B O 1
ATOM 2914 N N . LEU B 1 127 ? 4.93 -10.766 1.649 1 98.94 127 LEU B N 1
ATOM 2915 C CA . LEU B 1 127 ? 6.336 -10.57 1.988 1 98.94 127 LEU B CA 1
ATOM 2916 C C . LEU B 1 127 ? 6.953 -11.859 2.512 1 98.94 127 LEU B C 1
ATOM 2918 O O . LEU B 1 127 ? 8.086 -12.203 2.158 1 98.94 127 LEU B O 1
ATOM 2922 N N . HIS B 1 128 ? 6.215 -12.578 3.371 1 98.94 128 HIS B N 1
ATOM 2923 C CA . HIS B 1 128 ? 6.688 -13.867 3.863 1 98.94 128 HIS B CA 1
ATOM 2924 C C . HIS B 1 128 ? 6.883 -14.859 2.721 1 98.94 128 HIS B C 1
ATOM 2926 O O . HIS B 1 128 ? 7.875 -15.586 2.688 1 98.94 128 HIS B O 1
ATOM 2932 N N . LEU B 1 129 ? 5.945 -14.875 1.811 1 98.94 129 LEU B N 1
ATOM 2933 C CA . LEU B 1 129 ? 6.02 -15.773 0.664 1 98.94 129 LEU B CA 1
ATOM 2934 C C . LEU B 1 129 ? 7.238 -15.453 -0.198 1 98.94 129 LEU B C 1
ATOM 2936 O O . LEU B 1 129 ? 7.953 -16.359 -0.631 1 98.94 129 LEU B O 1
ATOM 2940 N N . LEU B 1 130 ? 7.445 -14.156 -0.458 1 98.88 130 LEU B N 1
ATOM 2941 C CA . LEU B 1 130 ? 8.578 -13.742 -1.275 1 98.88 130 LEU B CA 1
ATOM 2942 C C . LEU B 1 130 ? 9.898 -14.156 -0.627 1 98.88 130 LEU B C 1
ATOM 2944 O O . LEU B 1 130 ? 10.797 -14.656 -1.304 1 98.88 130 LEU B O 1
ATOM 2948 N N . ASP B 1 131 ? 9.984 -13.922 0.661 1 98.88 131 ASP B N 1
ATOM 2949 C CA . ASP B 1 131 ? 11.195 -14.297 1.386 1 98.88 131 ASP B CA 1
ATOM 2950 C C . ASP B 1 131 ? 11.492 -15.781 1.224 1 98.88 131 ASP B C 1
ATOM 2952 O O . ASP B 1 131 ? 12.656 -16.172 1.062 1 98.88 131 ASP B O 1
ATOM 2956 N N . ALA B 1 132 ? 10.484 -16.594 1.234 1 98.75 132 ALA B N 1
ATOM 2957 C CA . ALA B 1 132 ? 10.625 -18.047 1.183 1 98.75 132 ALA B CA 1
ATOM 2958 C C . ALA B 1 132 ? 10.82 -18.531 -0.251 1 98.75 132 ALA B C 1
ATOM 2960 O O . ALA B 1 132 ? 11.562 -19.484 -0.496 1 98.75 132 ALA B O 1
ATOM 2961 N N . ALA B 1 133 ? 10.195 -17.875 -1.233 1 98.56 133 ALA B N 1
ATOM 2962 C CA . ALA B 1 133 ? 10.062 -18.453 -2.572 1 98.56 133 ALA B CA 1
ATOM 2963 C C . ALA B 1 133 ? 11.117 -17.891 -3.518 1 98.56 133 ALA B C 1
ATOM 2965 O O . ALA B 1 133 ? 11.531 -18.562 -4.465 1 98.56 133 ALA B O 1
ATOM 2966 N N . LEU B 1 134 ? 11.555 -16.609 -3.314 1 98.62 134 LEU B N 1
ATOM 2967 C CA . LEU B 1 134 ? 12.43 -15.945 -4.277 1 98.62 134 LEU B CA 1
ATOM 2968 C C . LEU B 1 134 ? 13.734 -16.719 -4.441 1 98.62 134 LEU B C 1
ATOM 2970 O O . LEU B 1 134 ? 14.219 -16.906 -5.559 1 98.62 134 LEU B O 1
ATOM 2974 N N . PRO B 1 135 ? 14.336 -17.203 -3.311 1 98.12 135 PRO B N 1
ATOM 2975 C CA . PRO B 1 135 ? 15.594 -17.938 -3.48 1 98.12 135 PRO B CA 1
ATOM 2976 C C . PRO B 1 135 ? 15.461 -19.141 -4.414 1 98.12 135 PRO B C 1
ATOM 2978 O O . PRO B 1 135 ? 16.312 -19.344 -5.293 1 98.12 135 PRO B O 1
ATOM 2981 N N . MET B 1 136 ? 14.422 -19.953 -4.309 1 97.69 136 MET B N 1
ATOM 2982 C CA . MET B 1 136 ? 14.273 -21.125 -5.16 1 97.69 136 MET B CA 1
ATOM 2983 C C . MET B 1 136 ? 13.961 -20.719 -6.598 1 97.69 136 MET B C 1
ATOM 2985 O O . MET B 1 136 ? 14.414 -21.359 -7.543 1 97.69 136 MET B O 1
ATOM 2989 N N . LEU B 1 137 ? 13.219 -19.641 -6.801 1 98.5 137 LEU B N 1
ATOM 2990 C CA . LEU B 1 137 ? 12.883 -19.156 -8.141 1 98.5 137 LEU B CA 1
ATOM 2991 C C . LEU B 1 137 ? 14.109 -18.594 -8.844 1 98.5 137 LEU B C 1
ATOM 2993 O O . LEU B 1 137 ? 14.344 -18.891 -10.016 1 98.5 137 LEU B O 1
ATOM 2997 N N . LEU B 1 138 ? 14.875 -17.781 -8.094 1 98.38 138 LEU B N 1
ATOM 2998 C CA . LEU B 1 138 ? 16.078 -17.172 -8.656 1 98.38 138 LEU B CA 1
ATOM 2999 C C . LEU B 1 138 ? 17.109 -18.25 -9.016 1 98.38 138 LEU B C 1
ATOM 3001 O O . LEU B 1 138 ? 17.75 -18.172 -10.07 1 98.38 138 LEU B O 1
ATOM 3005 N N . LYS B 1 139 ? 17.25 -19.25 -8.164 1 97.88 139 LYS B N 1
ATOM 3006 C CA . LYS B 1 139 ? 18.156 -20.344 -8.438 1 97.88 139 LYS B CA 1
ATOM 3007 C C . LYS B 1 139 ? 17.734 -21.109 -9.688 1 97.88 139 LYS B C 1
ATOM 3009 O O . LYS B 1 139 ? 18.578 -21.484 -10.5 1 97.88 139 LYS B O 1
ATOM 3014 N N . ALA B 1 140 ? 16.484 -21.375 -9.906 1 97.81 140 ALA B N 1
ATOM 3015 C CA . ALA B 1 140 ? 15.953 -22.125 -11.039 1 97.81 140 ALA B CA 1
ATOM 3016 C C . ALA B 1 140 ? 16.031 -21.297 -12.328 1 97.81 140 ALA B C 1
ATOM 3018 O O . ALA B 1 140 ? 16.125 -21.859 -13.422 1 97.81 140 ALA B O 1
ATOM 3019 N N . GLY B 1 141 ? 15.891 -19.938 -12.195 1 97.69 141 GLY B N 1
ATOM 3020 C CA . GLY B 1 141 ? 15.867 -19.062 -13.352 1 97.69 141 GLY B CA 1
ATOM 3021 C C . GLY B 1 141 ? 14.586 -19.156 -14.148 1 97.69 141 GLY B C 1
ATOM 3022 O O . GLY B 1 141 ? 14.578 -18.922 -15.359 1 97.69 141 GLY B O 1
ATOM 3023 N N . ARG B 1 142 ? 13.594 -19.656 -13.523 1 97.25 142 ARG B N 1
ATOM 3024 C CA . ARG B 1 142 ? 12.266 -19.797 -14.109 1 97.25 142 ARG B CA 1
ATOM 3025 C C . ARG B 1 142 ? 11.188 -19.812 -13.031 1 97.25 142 ARG B C 1
ATOM 3027 O O . ARG B 1 142 ? 11.484 -20.016 -11.852 1 97.25 142 ARG B O 1
ATOM 3034 N N . GLY B 1 143 ? 9.945 -19.672 -13.469 1 98.12 143 GLY B N 1
ATOM 3035 C CA . GLY B 1 143 ? 8.797 -19.641 -12.578 1 98.12 143 GLY B CA 1
ATOM 3036 C C . GLY B 1 143 ? 7.973 -18.375 -12.711 1 98.12 143 GLY B C 1
ATOM 3037 O O . GLY B 1 143 ? 8.375 -17.438 -13.406 1 98.12 143 GLY B O 1
ATOM 3038 N N . HIS B 1 144 ? 6.785 -18.375 -12.133 1 98.75 144 HIS B N 1
ATOM 3039 C CA . HIS B 1 144 ? 5.848 -17.266 -12.227 1 98.75 144 HIS B CA 1
ATOM 3040 C C . HIS B 1 144 ? 5.23 -16.953 -10.867 1 98.75 144 HIS B C 1
ATOM 3042 O O . HIS B 1 144 ? 4.719 -17.844 -10.188 1 98.75 144 HIS B O 1
ATOM 3048 N N . LEU B 1 145 ? 5.426 -15.75 -10.422 1 98.81 145 LEU B N 1
ATOM 3049 C CA . LEU B 1 145 ? 4.762 -15.242 -9.219 1 98.81 145 LEU B CA 1
ATOM 3050 C C . LEU B 1 145 ? 3.492 -14.484 -9.578 1 98.81 145 LEU B C 1
ATOM 3052 O O . LEU B 1 145 ? 3.539 -13.508 -10.336 1 98.81 145 LEU B O 1
ATOM 3056 N N . ALA B 1 146 ? 2.363 -14.93 -9.078 1 98.88 146 ALA B N 1
ATOM 3057 C CA . ALA B 1 146 ? 1.08 -14.281 -9.328 1 98.88 146 ALA B CA 1
ATOM 3058 C C . ALA B 1 146 ? 0.437 -13.812 -8.031 1 98.88 146 ALA B C 1
ATOM 3060 O O . ALA B 1 146 ? 0.334 -14.578 -7.066 1 98.88 146 ALA B O 1
ATOM 3061 N N . LEU B 1 147 ? 0.059 -12.562 -7.984 1 98.81 147 LEU B N 1
ATOM 3062 C CA . LEU B 1 147 ? -0.605 -11.953 -6.836 1 98.81 147 LEU B CA 1
ATOM 3063 C C . LEU B 1 147 ? -2.035 -11.555 -7.184 1 98.81 147 LEU B C 1
ATOM 3065 O O . LEU B 1 147 ? -2.297 -11.062 -8.281 1 98.81 147 LEU B O 1
ATOM 3069 N N . VAL B 1 148 ? -2.934 -11.75 -6.258 1 98.5 148 VAL B N 1
ATOM 3070 C CA . VAL B 1 148 ? -4.316 -11.328 -6.477 1 98.5 148 VAL B CA 1
ATOM 3071 C C . VAL B 1 148 ? -4.57 -10 -5.77 1 98.5 148 VAL B C 1
ATOM 3073 O O . VAL B 1 148 ? -4.613 -9.945 -4.539 1 98.5 148 VAL B O 1
ATOM 3076 N N . GLY B 1 149 ? -4.691 -9.016 -6.559 1 97.88 149 GLY B N 1
ATOM 3077 C CA . GLY B 1 149 ? -5.062 -7.688 -6.098 1 97.88 149 GLY B CA 1
ATOM 3078 C C . GLY B 1 149 ? -6.559 -7.445 -6.121 1 97.88 149 GLY B C 1
ATOM 3079 O O . GLY B 1 149 ? -7.34 -8.297 -5.691 1 97.88 149 GLY B O 1
ATOM 3080 N N . SER B 1 150 ? -6.957 -6.266 -6.555 1 96.44 150 SER B N 1
ATOM 3081 C CA . SER B 1 150 ? -8.344 -5.828 -6.66 1 96.44 150 SER B CA 1
ATOM 3082 C C . SER B 1 150 ? -8.445 -4.469 -7.348 1 96.44 150 SER B C 1
ATOM 3084 O O . SER B 1 150 ? -7.496 -3.68 -7.312 1 96.44 150 SER B O 1
ATOM 3086 N N . VAL B 1 151 ? -9.594 -4.234 -7.883 1 94.25 151 VAL B N 1
ATOM 3087 C CA . VAL B 1 151 ? -9.852 -2.902 -8.414 1 94.25 151 VAL B CA 1
ATOM 3088 C C . VAL B 1 151 ? -9.891 -1.888 -7.273 1 94.25 151 VAL B C 1
ATOM 3090 O O . VAL B 1 151 ? -9.703 -0.688 -7.496 1 94.25 151 VAL B O 1
ATOM 3093 N N . ALA B 1 152 ? -10.086 -2.328 -6.078 1 94.62 152 ALA B N 1
ATOM 3094 C CA . ALA B 1 152 ? -10.078 -1.457 -4.906 1 94.62 152 ALA B CA 1
ATOM 3095 C C . ALA B 1 152 ? -8.68 -0.886 -4.66 1 94.62 152 ALA B C 1
ATOM 3097 O O . ALA B 1 152 ? -8.516 0.05 -3.877 1 94.62 152 ALA B O 1
ATOM 3098 N N . GLY B 1 153 ? -7.684 -1.419 -5.336 1 96.94 153 GLY B N 1
ATOM 3099 C CA . GLY B 1 153 ? -6.316 -0.938 -5.195 1 96.94 153 GLY B CA 1
ATOM 3100 C C . GLY B 1 153 ? -5.984 0.198 -6.145 1 96.94 153 GLY B C 1
ATOM 3101 O O . GLY B 1 153 ? -4.934 0.831 -6.023 1 96.94 153 GLY B O 1
ATOM 3102 N N . TYR B 1 154 ? -6.918 0.488 -7.094 1 95.81 154 TYR B N 1
ATOM 3103 C CA . TYR B 1 154 ? -6.633 1.521 -8.086 1 95.81 154 TYR B CA 1
ATOM 3104 C C . TYR B 1 154 ? -6.793 2.912 -7.484 1 95.81 154 TYR B C 1
ATOM 3106 O O . TYR B 1 154 ? -5.922 3.768 -7.645 1 95.81 154 TYR B O 1
ATOM 3114 N N . ARG B 1 155 ? -7.934 3.145 -6.82 1 95.56 155 ARG B N 1
ATOM 3115 C CA . ARG B 1 155 ? -8.289 4.375 -6.121 1 95.56 155 ARG B CA 1
ATOM 3116 C C . ARG B 1 155 ? -9.148 4.078 -4.895 1 95.56 155 ARG B C 1
ATOM 3118 O O . ARG B 1 155 ? -9.664 2.971 -4.746 1 95.56 155 ARG B O 1
ATOM 3125 N N . GLY B 1 156 ? -9.195 5.078 -4.094 1 94.75 156 GLY B N 1
ATOM 3126 C CA . GLY B 1 156 ? -10.031 4.906 -2.918 1 94.75 156 GLY B CA 1
ATOM 3127 C C . GLY B 1 156 ? -11.484 4.641 -3.256 1 94.75 156 GLY B C 1
ATOM 3128 O O . GLY B 1 156 ? -12.031 5.23 -4.191 1 94.75 156 GLY B O 1
ATOM 3129 N N . LEU B 1 157 ? -12.109 3.67 -2.57 1 92.31 157 LEU B N 1
ATOM 3130 C CA . LEU B 1 157 ? -13.523 3.318 -2.666 1 92.31 157 LEU B CA 1
ATOM 3131 C C . LEU B 1 157 ? -14.164 3.236 -1.283 1 92.31 157 LEU B C 1
ATOM 3133 O O . LEU B 1 157 ? -13.531 2.77 -0.332 1 92.31 157 LEU B O 1
ATOM 3137 N N . PRO B 1 158 ? -15.391 3.682 -1.144 1 90.12 158 PRO B N 1
ATOM 3138 C CA . PRO B 1 158 ? -16.047 3.611 0.167 1 90.12 158 PRO B CA 1
ATOM 3139 C C . PRO B 1 158 ? -15.992 2.213 0.776 1 90.12 158 PRO B C 1
ATOM 3141 O O . PRO B 1 158 ? -16.141 1.218 0.059 1 90.12 158 PRO B O 1
ATOM 3144 N N . MET B 1 159 ? -15.719 2.094 2.072 1 92.19 159 MET B N 1
ATOM 3145 C CA . MET B 1 159 ? -15.727 0.882 2.887 1 92.19 159 MET B CA 1
ATOM 3146 C C . MET B 1 159 ? -14.461 0.059 2.646 1 92.19 159 MET B C 1
ATOM 3148 O O . MET B 1 159 ? -14.344 -1.059 3.15 1 92.19 159 MET B O 1
ATOM 3152 N N . SER B 1 160 ? -13.547 0.6 1.871 1 95.06 160 SER B N 1
ATOM 3153 C CA . SER B 1 160 ? -12.344 -0.147 1.532 1 95.06 160 SER B CA 1
ATOM 3154 C C . SER B 1 160 ? -11.133 0.393 2.283 1 95.06 160 SER B C 1
ATOM 3156 O O . SER B 1 160 ? -9.992 0.161 1.88 1 95.06 160 SER B O 1
ATOM 3158 N N . LEU B 1 161 ? -11.375 1.091 3.385 1 98.06 161 LEU B N 1
ATOM 3159 C CA . LEU B 1 161 ? -10.312 1.781 4.117 1 98.06 161 LEU B CA 1
ATOM 3160 C C . LEU B 1 161 ? -9.188 0.82 4.484 1 98.06 161 LEU B C 1
ATOM 3162 O O . LEU B 1 161 ? -8.016 1.16 4.355 1 98.06 161 LEU B O 1
ATOM 3166 N N . ALA B 1 162 ? -9.531 -0.383 4.949 1 98.31 162 ALA B N 1
ATOM 3167 C CA . ALA B 1 162 ? -8.523 -1.333 5.414 1 98.31 162 ALA B CA 1
ATOM 3168 C C . ALA B 1 162 ? -8.055 -2.232 4.277 1 98.31 162 ALA B C 1
ATOM 3170 O O . ALA B 1 162 ? -6.992 -2.857 4.371 1 98.31 162 ALA B O 1
ATOM 3171 N N . TYR B 1 163 ? -8.766 -2.352 3.203 1 98.12 163 TYR B N 1
ATOM 3172 C CA . TYR B 1 163 ? -8.555 -3.314 2.127 1 98.12 163 TYR B CA 1
ATOM 3173 C C . TYR B 1 163 ? -7.812 -2.676 0.96 1 98.12 163 TYR B C 1
ATOM 3175 O O . TYR B 1 163 ? -6.742 -3.141 0.571 1 98.12 163 TYR B O 1
ATOM 3183 N N . GLY B 1 164 ? -8.297 -1.513 0.445 1 98.31 164 GLY B N 1
ATOM 3184 C CA . GLY B 1 164 ? -7.789 -0.833 -0.738 1 98.31 164 GLY B CA 1
ATOM 3185 C C . GLY B 1 164 ? -6.305 -0.541 -0.67 1 98.31 164 GLY B C 1
ATOM 3186 O O . GLY B 1 164 ? -5.555 -0.886 -1.587 1 98.31 164 GLY B O 1
ATOM 3187 N N . PRO B 1 165 ? -5.906 -0.008 0.436 1 98.88 165 PRO B N 1
ATOM 3188 C CA . PRO B 1 165 ? -4.48 0.314 0.548 1 98.88 165 PRO B CA 1
ATOM 3189 C C . PRO B 1 165 ? -3.586 -0.914 0.4 1 98.88 165 PRO B C 1
ATOM 3191 O O . PRO B 1 165 ? -2.521 -0.834 -0.22 1 98.88 165 PRO B O 1
ATOM 3194 N N . THR B 1 166 ? -3.967 -2.059 0.964 1 98.88 166 THR B N 1
ATOM 3195 C CA . THR B 1 166 ? -3.152 -3.264 0.854 1 98.88 166 THR B CA 1
ATOM 3196 C C . THR B 1 166 ? -3.066 -3.727 -0.597 1 98.88 166 THR B C 1
ATOM 3198 O O . THR B 1 166 ? -2.012 -4.184 -1.047 1 98.88 166 THR B O 1
ATOM 3201 N N . LYS B 1 167 ? -4.168 -3.586 -1.3 1 98.75 167 LYS B N 1
ATOM 3202 C CA . LYS B 1 167 ? -4.191 -4.016 -2.695 1 98.75 167 LYS B CA 1
ATOM 3203 C C . LYS B 1 167 ? -3.436 -3.031 -3.586 1 98.75 167 LYS B C 1
ATOM 3205 O O . LYS B 1 167 ? -2.82 -3.43 -4.578 1 98.75 167 LYS B O 1
ATOM 3210 N N . ALA B 1 168 ? -3.463 -1.746 -3.223 1 98.75 168 ALA B N 1
ATOM 3211 C CA . ALA B 1 168 ? -2.623 -0.768 -3.906 1 98.75 168 ALA B CA 1
ATOM 3212 C C . ALA B 1 168 ? -1.143 -1.097 -3.73 1 98.75 168 ALA B C 1
ATOM 3214 O O . ALA B 1 168 ? -0.362 -0.997 -4.68 1 98.75 168 ALA B O 1
ATOM 3215 N N . ALA B 1 169 ? -0.797 -1.47 -2.545 1 98.88 169 ALA B N 1
ATOM 3216 C CA . ALA B 1 169 ? 0.581 -1.874 -2.273 1 98.88 169 ALA B CA 1
ATOM 3217 C C . ALA B 1 169 ? 0.981 -3.068 -3.135 1 98.88 169 ALA B C 1
ATOM 3219 O O . ALA B 1 169 ? 2.094 -3.115 -3.662 1 98.88 169 ALA B O 1
ATOM 3220 N N . LEU B 1 170 ? 0.091 -4.016 -3.297 1 98.88 170 LEU B N 1
ATOM 3221 C CA . LEU B 1 170 ? 0.372 -5.195 -4.105 1 98.88 170 LEU B CA 1
ATOM 3222 C C . LEU B 1 170 ? 0.602 -4.812 -5.562 1 98.88 170 LEU B C 1
ATOM 3224 O O . LEU B 1 170 ? 1.474 -5.379 -6.227 1 98.88 170 LEU B O 1
ATOM 3228 N N . ASN B 1 171 ? -0.231 -3.91 -6.078 1 98.56 171 ASN B N 1
ATOM 3229 C CA . ASN B 1 171 ? -0.036 -3.453 -7.453 1 98.56 171 ASN B CA 1
ATOM 3230 C C . ASN B 1 171 ? 1.37 -2.9 -7.664 1 98.56 171 ASN B C 1
ATOM 3232 O O . ASN B 1 171 ? 2.055 -3.279 -8.617 1 98.56 171 ASN B O 1
ATOM 3236 N N . ASN B 1 172 ? 1.789 -2.002 -6.785 1 98.69 172 ASN B N 1
ATOM 3237 C CA . ASN B 1 172 ? 3.119 -1.409 -6.879 1 98.69 172 ASN B CA 1
ATOM 3238 C C . ASN B 1 172 ? 4.215 -2.457 -6.699 1 98.69 172 ASN B C 1
ATOM 3240 O O . ASN B 1 172 ? 5.207 -2.457 -7.43 1 98.69 172 ASN B O 1
ATOM 3244 N N . LEU B 1 173 ? 4.012 -3.367 -5.785 1 98.88 173 LEU B N 1
ATOM 3245 C CA . LEU B 1 173 ? 4.961 -4.441 -5.531 1 98.88 173 LEU B CA 1
ATOM 3246 C C . LEU B 1 173 ? 5.156 -5.301 -6.773 1 98.88 173 LEU B C 1
ATOM 3248 O O . LEU B 1 173 ? 6.289 -5.613 -7.148 1 98.88 173 LEU B O 1
ATOM 3252 N N . ALA B 1 174 ? 4.082 -5.668 -7.41 1 98.75 174 ALA B N 1
ATOM 3253 C CA . ALA B 1 174 ? 4.145 -6.504 -8.609 1 98.75 174 ALA B CA 1
ATOM 3254 C C . ALA B 1 174 ? 4.949 -5.824 -9.711 1 98.75 174 ALA B C 1
ATOM 3256 O O . ALA B 1 174 ? 5.727 -6.477 -10.414 1 98.75 174 ALA B O 1
ATOM 3257 N N . GLU B 1 175 ? 4.738 -4.551 -9.852 1 98.19 175 GLU B N 1
ATOM 3258 C CA . GLU B 1 175 ? 5.473 -3.809 -10.875 1 98.19 175 GLU B CA 1
ATOM 3259 C C . GLU B 1 175 ? 6.969 -3.791 -10.57 1 98.19 175 GLU B C 1
ATOM 3261 O O . GLU B 1 175 ? 7.793 -3.963 -11.477 1 98.19 175 GLU B O 1
ATOM 3266 N N . ASN B 1 176 ? 7.32 -3.58 -9.289 1 98.12 176 ASN B N 1
ATOM 3267 C CA . ASN B 1 176 ? 8.727 -3.625 -8.891 1 98.12 176 ASN B CA 1
ATOM 3268 C C . ASN B 1 176 ? 9.328 -5.008 -9.117 1 98.12 176 ASN B C 1
ATOM 3270 O O . ASN B 1 176 ? 10.438 -5.129 -9.633 1 98.12 176 ASN B O 1
ATOM 3274 N N . LEU B 1 177 ? 8.578 -6.008 -8.711 1 98.62 177 LEU B N 1
ATOM 3275 C CA . LEU B 1 177 ? 9.039 -7.379 -8.914 1 98.62 177 LEU B CA 1
ATOM 3276 C C . LEU B 1 177 ? 9.281 -7.664 -10.391 1 98.62 177 LEU B C 1
ATOM 3278 O O . LEU B 1 177 ? 10.297 -8.258 -10.75 1 98.62 177 LEU B O 1
ATOM 3282 N N . TYR B 1 178 ? 8.367 -7.238 -11.227 1 98.12 178 TYR B N 1
ATOM 3283 C CA . TYR B 1 178 ? 8.508 -7.449 -12.664 1 98.12 178 TYR B CA 1
ATOM 3284 C C . TYR B 1 178 ? 9.789 -6.809 -13.18 1 98.12 178 TYR B C 1
ATOM 3286 O O . TYR B 1 178 ? 10.562 -7.445 -13.906 1 98.12 178 TYR B O 1
ATOM 3294 N N . LEU B 1 179 ? 10.031 -5.574 -12.789 1 96.5 179 LEU B N 1
ATOM 3295 C CA . LEU B 1 179 ? 11.211 -4.844 -13.242 1 96.5 179 LEU B CA 1
ATOM 3296 C C . LEU B 1 179 ? 12.492 -5.555 -12.805 1 96.5 179 LEU B C 1
ATOM 3298 O O . LEU B 1 179 ? 13.469 -5.582 -13.555 1 96.5 179 LEU B O 1
ATOM 3302 N N . ASP B 1 180 ? 12.469 -6.176 -11.672 1 97.12 180 ASP B N 1
ATOM 3303 C CA . ASP B 1 180 ? 13.656 -6.797 -11.102 1 97.12 180 ASP B CA 1
ATOM 3304 C C . ASP B 1 180 ? 13.875 -8.195 -11.68 1 97.12 180 ASP B C 1
ATOM 3306 O O . ASP B 1 180 ? 15.016 -8.656 -11.797 1 97.12 180 ASP B O 1
ATOM 3310 N N . LEU B 1 181 ? 12.742 -8.898 -12.062 1 97.56 181 LEU B N 1
ATOM 3311 C CA . LEU B 1 181 ? 12.852 -10.344 -12.227 1 97.56 181 LEU B CA 1
ATOM 3312 C C . LEU B 1 181 ? 12.688 -10.742 -13.695 1 97.56 181 LEU B C 1
ATOM 3314 O O . LEU B 1 181 ? 13.117 -11.828 -14.094 1 97.56 181 LEU B O 1
ATOM 3318 N N . HIS B 1 182 ? 12 -9.914 -14.461 1 95.31 182 HIS B N 1
ATOM 3319 C CA . HIS B 1 182 ? 11.641 -10.297 -15.82 1 95.31 182 HIS B CA 1
ATOM 3320 C C . HIS B 1 182 ? 12.891 -10.641 -16.641 1 95.31 182 HIS B C 1
ATOM 3322 O O . HIS B 1 182 ? 12.883 -11.594 -17.422 1 95.31 182 HIS B O 1
ATOM 3328 N N . GLY B 1 183 ? 13.977 -9.891 -16.484 1 94.62 183 GLY B N 1
ATOM 3329 C CA . GLY B 1 183 ? 15.203 -10.117 -17.234 1 94.62 183 GLY B CA 1
ATOM 3330 C C . GLY B 1 183 ? 15.898 -11.414 -16.859 1 94.62 183 GLY B C 1
ATOM 3331 O O . GLY B 1 183 ? 16.797 -11.875 -17.562 1 94.62 183 GLY B O 1
ATOM 3332 N N . LEU B 1 184 ? 15.469 -12.031 -15.789 1 96.44 184 LEU B N 1
ATOM 3333 C CA . LEU B 1 184 ? 16.078 -13.258 -15.289 1 96.44 184 LEU B CA 1
ATOM 3334 C C . LEU B 1 184 ? 15.258 -14.477 -15.68 1 96.44 184 LEU B C 1
ATOM 3336 O O . LEU B 1 184 ? 15.531 -15.586 -15.227 1 96.44 184 LEU B O 1
ATOM 3340 N N . GLY B 1 185 ? 14.156 -14.219 -16.438 1 96.31 185 GLY B N 1
ATOM 3341 C CA . GLY B 1 185 ? 13.352 -15.32 -16.938 1 96.31 185 GLY B CA 1
ATOM 3342 C C . GLY B 1 185 ? 12.141 -15.617 -16.078 1 96.31 185 GLY B C 1
ATOM 3343 O O . GLY B 1 185 ? 11.391 -16.562 -16.359 1 96.31 185 GLY B O 1
ATOM 3344 N N . LEU B 1 186 ? 11.938 -14.883 -15.023 1 98.06 186 LEU B N 1
ATOM 3345 C CA . LEU B 1 186 ? 10.805 -15.094 -14.125 1 98.06 186 LEU B CA 1
ATOM 3346 C C . LEU B 1 186 ? 9.609 -14.258 -14.547 1 98.06 186 LEU B C 1
ATOM 3348 O O . LEU B 1 186 ? 9.766 -13.117 -14.984 1 98.06 186 LEU B O 1
ATOM 3352 N N . GLY B 1 187 ? 8.414 -14.82 -14.461 1 98.31 187 GLY B N 1
ATOM 3353 C CA . GLY B 1 187 ? 7.18 -14.078 -14.695 1 98.31 187 GLY B CA 1
ATOM 3354 C C . GLY B 1 187 ? 6.582 -13.492 -13.43 1 98.31 187 GLY B C 1
ATOM 3355 O O . GLY B 1 187 ? 6.762 -14.047 -12.344 1 98.31 187 GLY B O 1
ATOM 3356 N N . VAL B 1 188 ? 5.922 -12.375 -13.57 1 98.69 188 VAL B N 1
ATOM 3357 C CA . VAL B 1 188 ? 5.152 -11.742 -12.508 1 98.69 188 VAL B CA 1
ATOM 3358 C C . VAL B 1 188 ? 3.805 -11.266 -13.055 1 98.69 188 VAL B C 1
ATOM 3360 O O . VAL B 1 188 ? 3.744 -10.656 -14.125 1 98.69 188 VAL B O 1
ATOM 3363 N N . SER B 1 189 ? 2.732 -11.617 -12.352 1 98.56 189 SER B N 1
ATOM 3364 C CA . SER B 1 189 ? 1.432 -11.094 -12.758 1 98.56 189 SER B CA 1
ATOM 3365 C C . SER B 1 189 ? 0.638 -10.602 -11.547 1 98.56 189 SER B C 1
ATOM 3367 O O . SER B 1 189 ? 0.853 -11.062 -10.43 1 98.56 189 SER B O 1
ATOM 3369 N N . ILE B 1 190 ? -0.192 -9.641 -11.75 1 98.56 190 ILE B N 1
ATOM 3370 C CA . ILE B 1 190 ? -1.123 -9.086 -10.766 1 98.56 190 ILE B CA 1
ATOM 3371 C C . ILE B 1 190 ? -2.549 -9.164 -11.312 1 98.56 190 ILE B C 1
ATOM 3373 O O . ILE B 1 190 ? -2.814 -8.734 -12.438 1 98.56 190 ILE B O 1
ATOM 3377 N N . ILE B 1 191 ? -3.441 -9.82 -10.57 1 98.19 191 ILE B N 1
ATOM 3378 C CA . ILE B 1 191 ? -4.844 -9.961 -10.938 1 98.19 191 ILE B CA 1
ATOM 3379 C C . ILE B 1 191 ? -5.688 -8.945 -10.164 1 98.19 191 ILE B C 1
ATOM 3381 O O . ILE B 1 191 ? -5.668 -8.93 -8.93 1 98.19 191 ILE B O 1
ATOM 3385 N N . ASN B 1 192 ? -6.355 -8.109 -10.836 1 96.94 192 ASN B N 1
ATOM 3386 C CA . ASN B 1 192 ? -7.234 -7.121 -10.219 1 96.94 192 ASN B CA 1
ATOM 3387 C C . ASN B 1 192 ? -8.688 -7.336 -10.633 1 96.94 192 ASN B C 1
ATOM 3389 O O . ASN B 1 192 ? -9.227 -6.582 -11.445 1 96.94 192 ASN B O 1
ATOM 3393 N N . PRO B 1 193 ? -9.32 -8.258 -9.961 1 95.12 193 PRO B N 1
ATOM 3394 C CA . PRO B 1 193 ? -10.719 -8.523 -10.289 1 95.12 193 PRO B CA 1
ATOM 3395 C C . PRO B 1 193 ? -11.664 -7.434 -9.773 1 95.12 193 PRO B C 1
ATOM 3397 O O . PRO B 1 193 ? -11.328 -6.727 -8.82 1 95.12 193 PRO B O 1
ATOM 3400 N N . GLY B 1 194 ? -12.773 -7.316 -10.516 1 92.31 194 GLY B N 1
ATOM 3401 C CA . GLY B 1 194 ? -13.914 -6.656 -9.906 1 92.31 194 GLY B CA 1
ATOM 3402 C C . GLY B 1 194 ? -14.578 -7.488 -8.82 1 92.31 194 GLY B C 1
ATOM 3403 O O . GLY B 1 194 ? -13.898 -7.988 -7.918 1 92.31 194 GLY B O 1
ATOM 3404 N N . PHE B 1 195 ? -15.844 -7.582 -8.898 1 85.88 195 PHE B N 1
ATOM 3405 C CA . PHE B 1 195 ? -16.562 -8.359 -7.895 1 85.88 195 PHE B CA 1
ATOM 3406 C C . PHE B 1 195 ? -16.656 -9.82 -8.305 1 85.88 195 PHE B C 1
ATOM 3408 O O . PHE B 1 195 ? -17.125 -10.133 -9.406 1 85.88 195 PHE B O 1
ATOM 3415 N N . VAL B 1 196 ? -16.109 -10.609 -7.445 1 85.44 196 VAL B N 1
ATOM 3416 C CA . VAL B 1 196 ? -16.188 -12.055 -7.633 1 85.44 196 VAL B CA 1
ATOM 3417 C C . VAL B 1 196 ? -16.984 -12.672 -6.484 1 85.44 196 VAL B C 1
ATOM 3419 O O . VAL B 1 196 ? -16.797 -12.32 -5.32 1 85.44 196 VAL B O 1
ATOM 3422 N N . ASP B 1 197 ? -17.891 -13.531 -6.844 1 86 197 ASP B N 1
ATOM 3423 C CA . ASP B 1 197 ? -18.719 -14.188 -5.844 1 86 197 ASP B CA 1
ATOM 3424 C C . ASP B 1 197 ? -17.891 -15.172 -5.012 1 86 197 ASP B C 1
ATOM 3426 O O . ASP B 1 197 ? -17.625 -16.281 -5.457 1 86 197 ASP B O 1
ATOM 3430 N N . THR B 1 198 ? -17.484 -14.742 -3.822 1 87 198 THR B N 1
ATOM 3431 C CA . THR B 1 198 ? -16.688 -15.492 -2.859 1 87 198 THR B CA 1
ATOM 3432 C C . THR B 1 198 ? -17.125 -15.172 -1.432 1 87 198 THR B C 1
ATOM 3434 O O . THR B 1 198 ? -17.828 -14.195 -1.196 1 87 198 THR B O 1
ATOM 3437 N N . PRO B 1 199 ? -16.719 -16.047 -0.509 1 80.56 199 PRO B N 1
ATOM 3438 C CA . PRO B 1 199 ? -17.016 -15.703 0.885 1 80.56 199 PRO B CA 1
ATOM 3439 C C . PRO B 1 199 ? -16.484 -14.336 1.283 1 80.56 199 PRO B C 1
ATOM 3441 O O . PRO B 1 199 ? -17.062 -13.656 2.129 1 80.56 199 PRO B O 1
ATOM 3444 N N . LEU B 1 200 ? -15.508 -13.875 0.668 1 81.25 200 LEU B N 1
ATOM 3445 C CA . LEU B 1 200 ? -14.891 -12.586 0.965 1 81.25 200 LEU B CA 1
ATOM 3446 C C . LEU B 1 200 ? -15.828 -11.438 0.622 1 81.25 200 LEU B C 1
ATOM 3448 O O . LEU B 1 200 ? -15.969 -10.492 1.401 1 81.25 200 LEU B O 1
ATOM 3452 N N . THR B 1 201 ? -16.516 -11.523 -0.512 1 82.38 201 THR B N 1
ATOM 3453 C CA . THR B 1 201 ? -17.359 -10.422 -0.978 1 82.38 201 THR B CA 1
ATOM 3454 C C . THR B 1 201 ? -18.781 -10.547 -0.442 1 82.38 201 THR B C 1
ATOM 3456 O O . THR B 1 201 ? -19.562 -9.609 -0.528 1 82.38 201 THR B O 1
ATOM 3459 N N . ALA B 1 202 ? -19.094 -11.719 0.058 1 81 202 ALA B N 1
ATOM 3460 C CA . ALA B 1 202 ? -20.422 -11.953 0.608 1 81 202 ALA B CA 1
ATOM 3461 C C . ALA B 1 202 ? -20.703 -11.016 1.784 1 81 202 ALA B C 1
ATOM 3463 O O . ALA B 1 202 ? -21.859 -10.812 2.162 1 81 202 ALA B O 1
ATOM 3464 N N . GLN B 1 203 ? -19.688 -10.383 2.248 1 78.38 203 GLN B N 1
ATOM 3465 C CA . GLN B 1 203 ? -19.797 -9.5 3.406 1 78.38 203 GLN B CA 1
ATOM 3466 C C . GLN B 1 203 ? -20.281 -8.117 2.998 1 78.38 203 GLN B C 1
ATOM 3468 O O . GLN B 1 203 ? -20.641 -7.297 3.854 1 78.38 203 GLN B O 1
ATOM 3473 N N . ASN B 1 204 ? -20.281 -7.898 1.68 1 77.81 204 ASN B N 1
ATOM 3474 C CA . ASN B 1 204 ? -20.641 -6.566 1.211 1 77.81 204 ASN B CA 1
ATOM 3475 C C . ASN B 1 204 ? -22.156 -6.344 1.278 1 77.81 204 ASN B C 1
ATOM 3477 O O . ASN B 1 204 ? -22.938 -7.258 1.005 1 77.81 204 ASN B O 1
ATOM 3481 N N . SER B 1 205 ? -22.469 -5.172 1.762 1 72.12 205 SER B N 1
ATOM 3482 C CA . SER B 1 205 ? -23.891 -4.828 1.815 1 72.12 205 SER B CA 1
ATOM 3483 C C . SER B 1 205 ? -24.281 -3.895 0.675 1 72.12 205 SER B C 1
ATOM 3485 O O . SER B 1 205 ? -25.391 -3.373 0.644 1 72.12 205 SER B O 1
ATOM 3487 N N . PHE B 1 206 ? -23.359 -3.695 -0.205 1 72.12 206 PHE B N 1
ATOM 3488 C CA . PHE B 1 206 ? -23.641 -2.791 -1.312 1 72.12 206 PHE B CA 1
ATOM 3489 C C . PHE B 1 206 ? -23.766 -3.561 -2.623 1 72.12 206 PHE B C 1
ATOM 3491 O O . PHE B 1 206 ? -23.375 -4.73 -2.699 1 72.12 206 PHE B O 1
ATOM 3498 N N . SER B 1 207 ? -24.328 -2.871 -3.592 1 73.5 207 SER B N 1
ATOM 3499 C CA . SER B 1 207 ? -24.5 -3.484 -4.906 1 73.5 207 SER B CA 1
ATOM 3500 C C . SER B 1 207 ? -23.156 -3.789 -5.551 1 73.5 207 SER B C 1
ATOM 3502 O O . SER B 1 207 ? -22.219 -3 -5.434 1 73.5 207 SER B O 1
ATOM 3504 N N . MET B 1 208 ? -23.031 -4.969 -6.09 1 79.88 208 MET B N 1
ATOM 3505 C CA . MET B 1 208 ? -21.828 -5.422 -6.785 1 79.88 208 MET B CA 1
ATOM 3506 C C . MET B 1 208 ? -22.094 -5.605 -8.273 1 79.88 208 MET B C 1
ATOM 3508 O O . MET B 1 208 ? -22.469 -6.695 -8.711 1 79.88 208 MET B O 1
ATOM 3512 N N . PRO B 1 209 ? -21.859 -4.578 -8.953 1 77.81 209 PRO B N 1
ATOM 3513 C CA . PRO B 1 209 ? -22.141 -4.668 -10.383 1 77.81 209 PRO B CA 1
ATOM 3514 C C . PRO B 1 209 ? -21.234 -5.672 -11.102 1 77.81 209 PRO B C 1
ATOM 3516 O O . PRO B 1 209 ? -20.062 -5.816 -10.742 1 77.81 209 PRO B O 1
ATOM 3519 N N . ALA B 1 210 ? -21.703 -6.469 -12.031 1 83.69 210 ALA B N 1
ATOM 3520 C CA . ALA B 1 210 ? -20.984 -7.375 -12.914 1 83.69 210 ALA B CA 1
ATOM 3521 C C . ALA B 1 210 ? -20.312 -8.492 -12.117 1 83.69 210 ALA B C 1
ATOM 3523 O O . ALA B 1 210 ? -19.172 -8.867 -12.398 1 83.69 210 ALA B O 1
ATOM 3524 N N . LEU B 1 211 ? -20.984 -8.938 -11.141 1 84.75 211 LEU B N 1
ATOM 3525 C CA . LEU B 1 211 ? -20.5 -10.039 -10.312 1 84.75 211 LEU B CA 1
ATOM 3526 C C . LEU B 1 211 ? -20.266 -11.281 -11.164 1 84.75 211 LEU B C 1
ATOM 3528 O O . LEU B 1 211 ? -21.109 -11.664 -11.969 1 84.75 211 LEU B O 1
ATOM 3532 N N . ILE B 1 212 ? -19.062 -11.867 -11.039 1 90.38 212 ILE B N 1
ATOM 3533 C CA . ILE B 1 212 ? -18.781 -13.109 -11.742 1 90.38 212 ILE B CA 1
ATOM 3534 C C . ILE B 1 212 ? -18.484 -14.227 -10.734 1 90.38 212 ILE B C 1
ATOM 3536 O O . ILE B 1 212 ? -18.219 -13.953 -9.562 1 90.38 212 ILE B O 1
ATOM 3540 N N . GLY B 1 213 ? -18.547 -15.477 -11.234 1 94.06 213 GLY B N 1
ATOM 3541 C CA . GLY B 1 213 ? -18.234 -16.594 -10.367 1 94.06 213 GLY B CA 1
ATOM 3542 C C . GLY B 1 213 ? -16.75 -16.859 -10.242 1 94.06 213 GLY B C 1
ATOM 3543 O O . GLY B 1 213 ? -15.961 -16.391 -11.062 1 94.06 213 GLY B O 1
ATOM 3544 N N . ALA B 1 214 ? -16.406 -17.641 -9.227 1 95.81 214 ALA B N 1
ATOM 3545 C CA . ALA B 1 214 ? -15 -17.984 -8.984 1 95.81 214 ALA B CA 1
ATOM 3546 C C . ALA B 1 214 ? -14.438 -18.797 -10.141 1 95.81 214 ALA B C 1
ATOM 3548 O O . ALA B 1 214 ? -13.266 -18.641 -10.508 1 95.81 214 ALA B O 1
ATOM 3549 N N . ASP B 1 215 ? -15.242 -19.656 -10.789 1 96.62 215 ASP B N 1
ATOM 3550 C CA . ASP B 1 215 ? -14.805 -20.469 -11.922 1 96.62 215 ASP B CA 1
ATOM 3551 C C . ASP B 1 215 ? -14.469 -19.594 -13.133 1 96.62 215 ASP B C 1
ATOM 3553 O O . ASP B 1 215 ? -13.508 -19.859 -13.844 1 96.62 215 ASP B O 1
ATOM 3557 N N . GLU B 1 216 ? -15.312 -18.625 -13.297 1 96.5 216 GLU B N 1
ATOM 3558 C CA . GLU B 1 216 ? -15.039 -17.703 -14.391 1 96.5 216 GLU B CA 1
ATOM 3559 C C . GLU B 1 216 ? -13.758 -16.906 -14.148 1 96.5 216 GLU B C 1
ATOM 3561 O O . GLU B 1 216 ? -12.969 -16.703 -15.078 1 96.5 216 GLU B O 1
ATOM 3566 N N . ALA B 1 217 ? -13.555 -16.484 -12.945 1 96.88 217 ALA B N 1
ATOM 3567 C CA . ALA B 1 217 ? -12.312 -15.805 -12.594 1 96.88 217 ALA B CA 1
ATOM 3568 C C . ALA B 1 217 ? -11.102 -16.688 -12.875 1 96.88 217 ALA B C 1
ATOM 3570 O O . ALA B 1 217 ? -10.117 -16.234 -13.469 1 96.88 217 ALA B O 1
ATOM 3571 N N . ALA B 1 218 ? -11.188 -17.953 -12.547 1 98.19 218 ALA B N 1
ATOM 3572 C CA . ALA B 1 218 ? -10.109 -18.906 -12.773 1 98.19 218 ALA B CA 1
ATOM 3573 C C . ALA B 1 218 ? -9.797 -19.047 -14.258 1 98.19 218 ALA B C 1
ATOM 3575 O O . ALA B 1 218 ? -8.633 -19.109 -14.656 1 98.19 218 ALA B O 1
ATOM 3576 N N . ARG B 1 219 ? -10.852 -19.062 -15.047 1 97.38 219 ARG B N 1
ATOM 3577 C CA . ARG B 1 219 ? -10.672 -19.172 -16.484 1 97.38 219 ARG B CA 1
ATOM 3578 C C . ARG B 1 219 ? -9.93 -17.969 -17.047 1 97.38 219 ARG B C 1
ATOM 3580 O O . ARG B 1 219 ? -9.031 -18.109 -17.875 1 97.38 219 ARG B O 1
ATOM 3587 N N . HIS B 1 220 ? -10.344 -16.812 -16.578 1 97 220 HIS B N 1
ATOM 3588 C CA . HIS B 1 220 ? -9.672 -15.586 -17.016 1 97 220 HIS B CA 1
ATOM 3589 C C . HIS B 1 220 ? -8.195 -15.602 -16.625 1 97 220 HIS B C 1
ATOM 3591 O O . HIS B 1 220 ? -7.34 -15.148 -17.391 1 97 220 HIS B O 1
ATOM 3597 N N . MET B 1 221 ? -7.879 -16.109 -15.477 1 98.12 221 MET B N 1
ATOM 3598 C CA . MET B 1 221 ? -6.5 -16.156 -14.992 1 98.12 221 MET B CA 1
ATOM 3599 C C . MET B 1 221 ? -5.66 -17.109 -15.828 1 98.12 221 MET B C 1
ATOM 3601 O O . MET B 1 221 ? -4.559 -16.781 -16.25 1 98.12 221 MET B O 1
ATOM 3605 N N . LEU B 1 222 ? -6.176 -18.344 -16.125 1 98.44 222 LEU B N 1
ATOM 3606 C CA . LEU B 1 222 ? -5.445 -19.312 -16.953 1 98.44 222 LEU B CA 1
ATOM 3607 C C . LEU B 1 222 ? -5.199 -18.75 -18.344 1 98.44 222 LEU B C 1
ATOM 3609 O O . LEU B 1 222 ? -4.105 -18.906 -18.891 1 98.44 222 LEU B O 1
ATOM 3613 N N . GLN B 1 223 ? -6.23 -18.078 -18.875 1 97.56 223 GLN B N 1
ATOM 3614 C CA . GLN B 1 223 ? -6.082 -17.453 -20.188 1 97.56 223 GLN B CA 1
ATOM 3615 C C . GLN B 1 223 ? -5.023 -16.359 -20.172 1 97.56 223 GLN B C 1
ATOM 3617 O O . GLN B 1 223 ? -4.23 -16.234 -21.109 1 97.56 223 GLN B O 1
ATOM 3622 N N . GLY B 1 224 ? -5.047 -15.547 -19.109 1 97.62 224 GLY B N 1
ATOM 3623 C CA . GLY B 1 224 ? -4.051 -14.5 -18.969 1 97.62 224 GLY B CA 1
ATOM 3624 C C . GLY B 1 224 ? -2.631 -15.023 -18.906 1 97.62 224 GLY B C 1
ATOM 3625 O O . GLY B 1 224 ? -1.729 -14.461 -19.531 1 97.62 224 GLY B O 1
ATOM 3626 N N . TRP B 1 225 ? -2.4 -16.078 -18.156 1 98 225 TRP B N 1
ATOM 3627 C CA . TRP B 1 225 ? -1.073 -16.672 -18.062 1 98 225 TRP B CA 1
ATOM 3628 C C . TRP B 1 225 ? -0.654 -17.281 -19.391 1 98 225 TRP B C 1
ATOM 3630 O O . TRP B 1 225 ? 0.512 -17.188 -19.781 1 98 225 TRP B O 1
ATOM 3640 N N . ALA B 1 226 ? -1.612 -17.859 -20.125 1 98.12 226 ALA B N 1
ATOM 3641 C CA . ALA B 1 226 ? -1.328 -18.438 -21.438 1 98.12 226 ALA B CA 1
ATOM 3642 C C . ALA B 1 226 ? -0.885 -17.359 -22.438 1 98.12 226 ALA B C 1
ATOM 3644 O O . ALA B 1 226 ? -0.186 -17.656 -23.406 1 98.12 226 ALA B O 1
ATOM 3645 N N . GLN B 1 227 ? -1.303 -16.141 -22.172 1 97.19 227 GLN B N 1
ATOM 3646 C CA . GLN B 1 227 ? -0.996 -15.031 -23.062 1 97.19 227 GLN B CA 1
ATOM 3647 C C . GLN B 1 227 ? 0.183 -14.211 -22.547 1 97.19 227 GLN B C 1
ATOM 3649 O O . GLN B 1 227 ? 0.575 -13.219 -23.156 1 97.19 227 GLN B O 1
ATOM 3654 N N . GLY B 1 228 ? 0.72 -14.547 -21.391 1 97.62 228 GLY B N 1
ATOM 3655 C CA . GLY B 1 228 ? 1.862 -13.859 -20.812 1 97.62 228 GLY B CA 1
ATOM 3656 C C . GLY B 1 228 ? 1.52 -12.477 -20.281 1 97.62 228 GLY B C 1
ATOM 3657 O O . GLY B 1 228 ? 2.328 -11.555 -20.391 1 97.62 228 GLY B O 1
ATOM 3658 N N . ARG B 1 229 ? 0.306 -12.336 -19.734 1 96.81 229 ARG B N 1
ATOM 3659 C CA . ARG B 1 229 ? -0.144 -11.031 -19.266 1 96.81 229 ARG B CA 1
ATOM 3660 C C . ARG B 1 229 ? 0.472 -10.695 -17.922 1 96.81 229 ARG B C 1
ATOM 3662 O O . ARG B 1 229 ? 0.613 -11.57 -17.062 1 96.81 229 ARG B O 1
ATOM 3669 N N . PHE B 1 230 ? 0.815 -9.43 -17.781 1 97.69 230 PHE B N 1
ATOM 3670 C CA . PHE B 1 230 ? 1.256 -8.945 -16.484 1 97.69 230 PHE B CA 1
ATOM 3671 C C . PHE B 1 230 ? 0.061 -8.609 -15.602 1 97.69 230 PHE B C 1
ATOM 3673 O O . PHE B 1 230 ? -0.097 -9.188 -14.523 1 97.69 230 PHE B O 1
ATOM 3680 N N . GLU B 1 231 ? -0.772 -7.711 -16.016 1 96.88 231 GLU B N 1
ATOM 3681 C CA . GLU B 1 231 ? -1.998 -7.418 -15.281 1 96.88 231 GLU B CA 1
ATOM 3682 C C . GLU B 1 231 ? -3.205 -8.086 -15.93 1 96.88 231 GLU B C 1
ATOM 3684 O O . GLU B 1 231 ? -3.338 -8.086 -17.156 1 96.88 231 GLU B O 1
ATOM 3689 N N . MET B 1 232 ? -4.027 -8.688 -15.102 1 96.12 232 MET B N 1
ATOM 3690 C CA . MET B 1 232 ? -5.316 -9.242 -15.508 1 96.12 232 MET B CA 1
ATOM 3691 C C . MET B 1 232 ? -6.457 -8.586 -14.734 1 96.12 232 MET B C 1
ATOM 3693 O O . MET B 1 232 ? -6.355 -8.375 -13.523 1 96.12 232 MET B O 1
ATOM 3697 N N . ASN B 1 233 ? -7.41 -8.172 -15.375 1 93.94 233 ASN B N 1
ATOM 3698 C CA . ASN B 1 233 ? -8.617 -7.617 -14.766 1 93.94 233 ASN B CA 1
ATOM 3699 C C . ASN B 1 233 ? -9.875 -8.172 -15.422 1 93.94 233 ASN B C 1
ATOM 3701 O O . ASN B 1 233 ? -9.922 -8.383 -16.641 1 93.94 233 ASN B O 1
ATOM 3705 N N . PHE B 1 234 ? -10.844 -8.414 -14.711 1 91.44 234 PHE B N 1
ATOM 3706 C CA . PHE B 1 234 ? -12.117 -8.961 -15.164 1 91.44 234 PHE B CA 1
ATOM 3707 C C . PHE B 1 234 ? -13.219 -8.68 -14.156 1 91.44 234 PHE B C 1
ATOM 3709 O O . PHE B 1 234 ? -12.945 -8.461 -12.969 1 91.44 234 PHE B O 1
ATOM 3716 N N . PRO B 1 235 ? -14.469 -8.656 -14.609 1 90.25 235 PRO B N 1
ATOM 3717 C CA . PRO B 1 235 ? -14.859 -8.664 -16.016 1 90.25 235 PRO B CA 1
ATOM 3718 C C . PRO B 1 235 ? -14.508 -7.359 -16.734 1 90.25 235 PRO B C 1
ATOM 3720 O O . PRO B 1 235 ? -14.641 -6.277 -16.156 1 90.25 235 PRO B O 1
ATOM 3723 N N . ARG B 1 236 ? -14.188 -7.43 -17.938 1 87.5 236 ARG B N 1
ATOM 3724 C CA . ARG B 1 236 ? -13.57 -6.32 -18.656 1 87.5 236 ARG B CA 1
ATOM 3725 C C . ARG B 1 236 ? -14.539 -5.152 -18.797 1 87.5 236 ARG B C 1
ATOM 3727 O O . ARG B 1 236 ? -14.133 -3.99 -18.766 1 87.5 236 ARG B O 1
ATOM 3734 N N . ARG B 1 237 ? -15.773 -5.402 -18.969 1 84.62 237 ARG B N 1
ATOM 3735 C CA . ARG B 1 237 ? -16.75 -4.336 -19.141 1 84.62 237 ARG B CA 1
ATOM 3736 C C . ARG B 1 237 ? -16.828 -3.443 -17.906 1 84.62 237 ARG B C 1
ATOM 3738 O O . ARG B 1 237 ? -17.016 -2.232 -18.016 1 84.62 237 ARG B O 1
ATOM 3745 N N . PHE B 1 238 ? -16.625 -4.066 -16.844 1 86.94 238 PHE B N 1
ATOM 3746 C CA . PHE B 1 238 ? -16.656 -3.324 -15.586 1 86.94 238 PHE B CA 1
ATOM 3747 C C . PHE B 1 238 ? -15.289 -2.74 -15.266 1 86.94 238 PHE B C 1
ATOM 3749 O O . PHE B 1 238 ? -15.18 -1.553 -14.953 1 86.94 238 PHE B O 1
ATOM 3756 N N . THR B 1 239 ? -14.273 -3.5 -15.484 1 87.75 239 THR B N 1
ATOM 3757 C CA . THR B 1 239 ? -12.945 -3.094 -15.039 1 87.75 239 THR B CA 1
ATOM 3758 C C . THR B 1 239 ? -12.375 -2.014 -15.945 1 87.75 239 THR B C 1
ATOM 3760 O O . THR B 1 239 ? -11.547 -1.207 -15.523 1 87.75 239 THR B O 1
ATOM 3763 N N . ARG B 1 240 ? -12.797 -1.959 -17.141 1 86.88 240 ARG B N 1
ATOM 3764 C CA . ARG B 1 240 ? -12.367 -0.888 -18.031 1 86.88 240 ARG B CA 1
ATOM 3765 C C . ARG B 1 240 ? -12.844 0.47 -17.531 1 86.88 240 ARG B C 1
ATOM 3767 O O . ARG B 1 240 ? -12.109 1.458 -17.609 1 86.88 240 ARG B O 1
ATOM 3774 N N . TRP B 1 241 ? -14.031 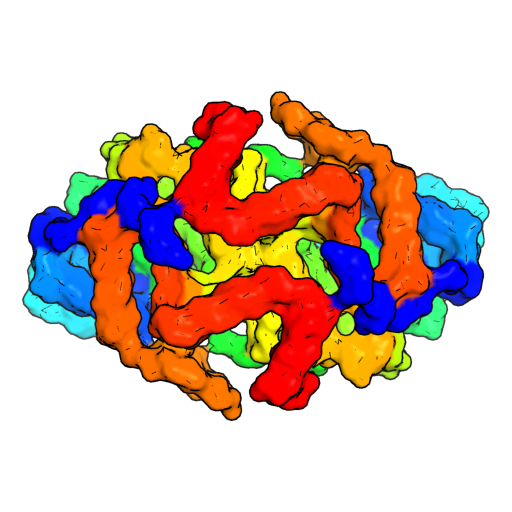0.423 -17.031 1 86.38 241 TRP B N 1
ATOM 3775 C CA . TRP B 1 241 ? -14.586 1.664 -16.5 1 86.38 241 TRP B CA 1
ATOM 3776 C C . TRP B 1 241 ? -13.852 2.086 -15.234 1 86.38 241 TRP B C 1
ATOM 3778 O O . TRP B 1 241 ? -13.555 3.27 -15.047 1 86.38 241 TRP B O 1
ATOM 3788 N N . VAL B 1 242 ? -13.57 1.151 -14.43 1 88.31 242 VAL B N 1
ATOM 3789 C CA . VAL B 1 242 ? -12.867 1.443 -13.18 1 88.31 242 VAL B CA 1
ATOM 3790 C C . VAL B 1 242 ? -11.469 1.977 -13.492 1 88.31 242 VAL B C 1
ATOM 3792 O O . VAL B 1 242 ? -11.008 2.932 -12.867 1 88.31 242 VAL B O 1
ATOM 3795 N N . ARG B 1 243 ? -10.82 1.408 -14.477 1 88.38 243 ARG B N 1
ATOM 3796 C CA . ARG B 1 243 ? -9.492 1.842 -14.891 1 88.38 243 ARG B CA 1
ATOM 3797 C C . ARG B 1 243 ? -9.531 3.25 -15.477 1 88.38 243 ARG B C 1
ATOM 3799 O O . ARG B 1 243 ? -8.609 4.039 -15.273 1 88.38 243 ARG B O 1
ATOM 3806 N N . LEU B 1 244 ? -10.609 3.537 -16.172 1 86.81 244 LEU B N 1
ATOM 3807 C CA . LEU B 1 244 ? -10.773 4.887 -16.703 1 86.81 244 LEU B CA 1
ATOM 3808 C C . LEU B 1 244 ? -10.945 5.895 -15.578 1 86.81 244 LEU B C 1
ATOM 3810 O O . LEU B 1 244 ? -10.367 6.984 -15.617 1 86.81 244 LEU B O 1
ATOM 3814 N N . LEU B 1 245 ? -11.695 5.473 -14.609 1 86.75 245 LEU B N 1
ATOM 3815 C CA . LEU B 1 245 ? -11.945 6.348 -13.469 1 86.75 245 LEU B CA 1
ATOM 3816 C C . LEU B 1 245 ? -10.648 6.617 -12.703 1 86.75 245 LEU B C 1
ATOM 3818 O O . LEU B 1 245 ? -10.477 7.695 -12.133 1 86.75 245 LEU B O 1
ATOM 3822 N N . ARG B 1 246 ? -9.773 5.656 -12.734 1 86.25 246 ARG B N 1
ATOM 3823 C CA . ARG B 1 246 ? -8.492 5.77 -12.047 1 86.25 246 ARG B CA 1
ATOM 3824 C C . ARG B 1 246 ? -7.68 6.941 -12.586 1 86.25 246 ARG B C 1
ATOM 3826 O O . ARG B 1 246 ? -6.887 7.543 -11.852 1 86.25 246 ARG B O 1
ATOM 3833 N N . CYS B 1 247 ? -7.941 7.336 -13.836 1 86.75 247 CYS B N 1
ATOM 3834 C CA . CYS B 1 247 ? -7.141 8.359 -14.5 1 86.75 247 CYS B CA 1
ATOM 3835 C C . CYS B 1 247 ? -7.789 9.734 -14.359 1 86.75 247 CYS B C 1
ATOM 3837 O O . CYS B 1 247 ? -7.207 10.742 -14.758 1 86.75 247 CYS B O 1
ATOM 3839 N N . LEU B 1 248 ? -8.938 9.797 -13.766 1 88.06 248 LEU B N 1
ATOM 3840 C CA . LEU B 1 248 ? -9.648 11.062 -13.633 1 88.06 248 LEU B CA 1
ATOM 3841 C C . LEU B 1 248 ? -8.984 11.953 -12.578 1 88.06 248 LEU B C 1
ATOM 3843 O O . LEU B 1 248 ? -8.438 11.453 -11.594 1 88.06 248 LEU B O 1
ATOM 3847 N N . PRO B 1 249 ? -9.102 13.289 -12.836 1 90.06 249 PRO B N 1
ATOM 3848 C CA . PRO B 1 249 ? -8.695 14.195 -11.758 1 90.06 249 PRO B CA 1
ATOM 3849 C C . PRO B 1 249 ? -9.445 13.938 -10.453 1 90.06 249 PRO B C 1
ATOM 3851 O O . PRO B 1 249 ? -10.578 13.453 -10.477 1 90.06 249 PRO B O 1
ATOM 3854 N N . ASP B 1 250 ? -8.812 14.32 -9.383 1 92.62 250 ASP B N 1
ATOM 3855 C CA . ASP B 1 250 ? -9.344 14.016 -8.062 1 92.62 250 ASP B CA 1
ATOM 3856 C C . ASP B 1 250 ? -10.773 14.523 -7.914 1 92.62 250 ASP B C 1
ATOM 3858 O O . ASP B 1 250 ? -11.656 13.789 -7.465 1 92.62 250 ASP B O 1
ATOM 3862 N N . ALA B 1 251 ? -11.039 15.742 -8.281 1 92.5 251 ALA B N 1
ATOM 3863 C CA . ALA B 1 251 ? -12.359 16.344 -8.117 1 92.5 251 ALA B CA 1
ATOM 3864 C C . ALA B 1 251 ? -13.43 15.523 -8.828 1 92.5 251 ALA B C 1
ATOM 3866 O O . ALA B 1 251 ? -14.508 15.281 -8.281 1 92.5 251 ALA B O 1
ATOM 3867 N N . TRP B 1 252 ? -13.133 15.07 -10.047 1 92.06 252 TRP B N 1
ATOM 3868 C CA . TRP B 1 252 ? -14.086 14.305 -10.844 1 92.06 252 TRP B CA 1
ATOM 3869 C C . TRP B 1 252 ? -14.258 12.898 -10.281 1 92.06 252 TRP B C 1
ATOM 3871 O O . TRP B 1 252 ? -15.375 12.375 -10.227 1 92.06 252 TRP B O 1
ATOM 3881 N N . TYR B 1 253 ? -13.188 12.32 -9.852 1 93.12 253 TYR B N 1
ATOM 3882 C CA . TYR B 1 253 ? -13.258 10.984 -9.281 1 93.12 253 TYR B CA 1
ATOM 3883 C C . TYR B 1 253 ? -14.094 10.969 -8.008 1 93.12 253 TYR B C 1
ATOM 3885 O O . TYR B 1 253 ? -15.016 10.164 -7.867 1 93.12 253 TYR B O 1
ATOM 3893 N N . PHE B 1 254 ? -13.82 11.867 -7.066 1 93.44 254 PHE B N 1
ATOM 3894 C CA . PHE B 1 254 ? -14.531 11.906 -5.793 1 93.44 254 PHE B CA 1
ATOM 3895 C C . PHE B 1 254 ? -16.016 12.203 -6.012 1 93.44 254 PHE B C 1
ATOM 3897 O O . PHE B 1 254 ? -16.875 11.617 -5.344 1 93.44 254 PHE B O 1
ATOM 3904 N N . SER B 1 255 ? -16.297 13.07 -6.949 1 91.44 255 SER B N 1
ATOM 3905 C CA . SER B 1 255 ? -17.688 13.375 -7.273 1 91.44 255 SER B CA 1
ATOM 3906 C C . SER B 1 255 ? -18.406 12.148 -7.836 1 91.44 255 SER B C 1
ATOM 3908 O O . SER B 1 255 ? -19.547 11.859 -7.453 1 91.44 255 SER B O 1
ATOM 3910 N N . ALA B 1 256 ? -17.75 11.43 -8.734 1 90.12 256 ALA B N 1
ATOM 3911 C CA . ALA B 1 256 ? -18.328 10.234 -9.344 1 90.12 256 ALA B CA 1
ATOM 3912 C C . ALA B 1 256 ? -18.578 9.164 -8.289 1 90.12 256 ALA B C 1
ATOM 3914 O O . ALA B 1 256 ? -19.656 8.547 -8.273 1 90.12 256 ALA B O 1
ATOM 3915 N N . VAL B 1 257 ? -17.672 8.922 -7.41 1 89.31 257 VAL B N 1
ATOM 3916 C CA . VAL B 1 257 ? -17.781 7.902 -6.375 1 89.31 257 VAL B CA 1
ATOM 3917 C C . VAL B 1 257 ? -18.938 8.25 -5.434 1 89.31 257 VAL B C 1
ATOM 3919 O O . VAL B 1 257 ? -19.734 7.383 -5.062 1 89.31 257 VAL B O 1
ATOM 3922 N N . ARG B 1 258 ? -19.031 9.484 -5.055 1 87.75 258 ARG B N 1
ATOM 3923 C CA . ARG B 1 258 ? -20.109 9.922 -4.172 1 87.75 258 ARG B CA 1
ATOM 3924 C C . ARG B 1 258 ? -21.469 9.695 -4.82 1 87.75 258 ARG B C 1
ATOM 3926 O O . ARG B 1 258 ? -22.422 9.266 -4.16 1 87.75 258 ARG B O 1
ATOM 3933 N N . ARG B 1 259 ? -21.547 10.008 -6.055 1 84.56 259 ARG B N 1
ATOM 3934 C CA . ARG B 1 259 ? -22.797 9.875 -6.781 1 84.56 259 ARG B CA 1
ATOM 3935 C C . ARG B 1 259 ? -23.203 8.406 -6.902 1 84.56 259 ARG B C 1
ATOM 3937 O O . ARG B 1 259 ? -24.391 8.07 -6.75 1 84.56 259 ARG B O 1
ATOM 3944 N N . PHE B 1 260 ? -22.188 7.562 -7.133 1 81.5 260 PHE B N 1
ATOM 3945 C CA . PHE B 1 260 ? -22.469 6.16 -7.41 1 81.5 260 PHE B CA 1
ATOM 3946 C C . PHE B 1 260 ? -22.719 5.391 -6.121 1 81.5 260 PHE B C 1
ATOM 3948 O O . PHE B 1 260 ? -23.516 4.445 -6.098 1 81.5 260 PHE B O 1
ATOM 3955 N N . THR B 1 261 ? -22.047 5.762 -5.066 1 78.94 261 THR B N 1
ATOM 3956 C CA . THR B 1 261 ? -22.125 4.957 -3.852 1 78.94 261 THR B CA 1
ATOM 3957 C C . THR B 1 261 ? -23 5.637 -2.807 1 78.94 261 THR B C 1
ATOM 3959 O O . THR B 1 261 ? -23.422 5 -1.837 1 78.94 261 THR B O 1
ATOM 3962 N N . GLY B 1 262 ? -23.297 6.867 -2.961 1 69.81 262 GLY B N 1
ATOM 3963 C CA . GLY B 1 262 ? -24.078 7.617 -1.991 1 69.81 262 GLY B CA 1
ATOM 3964 C C . GLY B 1 262 ? -23.25 8.102 -0.811 1 69.81 262 GLY B C 1
ATOM 3965 O O . GLY B 1 262 ? -23.812 8.477 0.224 1 69.81 262 GLY B O 1
ATOM 3966 N N . ALA B 1 263 ? -22.094 8.109 -0.864 1 64.12 263 ALA B N 1
ATOM 3967 C CA . ALA B 1 263 ? -21.219 8.531 0.236 1 64.12 263 ALA B CA 1
ATOM 3968 C C . ALA B 1 263 ? -21.094 10.055 0.279 1 64.12 263 ALA B C 1
ATOM 3970 O O . ALA B 1 263 ? -21.25 10.727 -0.742 1 64.12 263 ALA B O 1
#

Organism: Delftia acidovorans (strain DSM 14801 / SPH-1) (NCBI:txid398578)

Sequence (526 aa):
MPLFSRGLNPLLADWKGRSAWVVGASSGIGRATAEALHRQGARVIVSARHGGALQDFVRGREGCLALPLDVTDAAAVDAAAQAVLAHAGGAPDLILYCAGHYRPLRATEFDLAEMQHHLAVNYGGVLHLLDAALPMLLKAGRGHLALVGSVAGYRGLPMSLAYGPTKAALNNLAENLYLDLHGLGLGVSIINPGFVDTPLTAQNSFSMPALIGADEAARHMLQGWAQGRFEMNFPRRFTRWVRLLRCLPDAWYFSAVRRFTGAMPLFSRGLNPLLADWKGRSAWVVGASSGIGRATAEALHRQGARVIVSARHGGALQDFVRGREGCLALPLDVTDAAAVDAAAQAVLAHAGGAPDLILYCAGHYRPLRATEFDLAEMQHHLAVNYGGVLHLLDAALPMLLKAGRGHLALVGSVAGYRGLPMSLAYGPTKAALNNLAENLYLDLHGLGLGVSIINPGFVDTPLTAQNSFSMPALIGADEAARHMLQGWAQGRFEMNFPRRFTRWVRLLRCLPDAWYFSAVRRFTGA

Nearest PDB structures (foldseek):
  3op4-assembly1_A  TM=8.726E-01  e=1.947E-18  Vibrio cholerae O1 biovar El Tor str. N16961
  3gvc-assembly1_B  TM=8.998E-01  e=1.443E-17  Mycobacterium tuberculosis H37Rv
  4cqm-assembly1_K  TM=8.990E-01  e=7.926E-16  Homo sapiens
  7emg-assembly1_A  TM=8.712E-01  e=1.854E-15  Serratia marcescens
  5k9z-assembly1_C  TM=7.523E-01  e=3.841E-15  Paraburkholderia xenovorans LB400

Solvent-accessible surface area (backbone atoms only — not comparable to full-atom values): 25817 Å² total; per-residue (Å²): 123,74,83,49,41,55,62,74,25,74,65,51,73,72,36,64,86,34,32,33,38,33,32,22,26,57,46,39,53,27,27,32,31,51,50,56,42,39,76,50,44,24,30,40,33,34,22,21,70,53,50,67,51,27,48,63,66,31,59,94,38,83,73,37,42,60,43,67,36,54,50,72,35,51,68,58,35,37,52,48,40,50,51,47,31,64,74,64,72,37,62,45,52,30,39,36,45,46,48,68,56,67,63,80,29,43,67,92,62,65,47,59,69,59,37,50,48,23,36,35,40,45,38,45,16,50,48,28,45,46,63,40,43,45,62,48,28,62,73,67,41,36,32,29,46,34,40,60,45,29,53,46,21,68,39,48,42,92,44,27,48,39,38,16,15,35,24,14,16,46,55,23,35,43,42,23,43,33,65,60,33,42,88,53,54,30,27,45,28,38,33,29,38,54,44,49,60,27,80,64,52,68,74,56,90,63,91,62,75,73,61,38,49,23,58,56,50,25,52,53,49,51,52,33,35,37,45,4,29,35,73,43,60,34,52,55,82,56,38,52,52,53,55,53,48,56,70,43,57,63,51,60,37,54,52,50,50,26,69,74,69,68,93,122,73,82,50,41,54,63,74,25,72,65,52,71,73,36,64,85,34,33,33,39,32,33,24,26,55,46,40,54,27,27,32,32,52,51,53,42,40,75,48,45,23,30,40,33,34,21,20,71,54,51,66,50,29,48,63,65,30,59,93,38,83,72,36,42,61,43,67,39,54,50,72,35,50,68,57,34,38,52,48,40,51,50,46,31,63,74,64,72,35,62,43,51,30,39,36,45,47,49,68,56,69,62,80,29,42,66,90,63,65,47,57,69,58,37,50,49,22,38,36,41,46,38,44,17,51,50,28,44,45,62,40,44,45,63,48,28,63,72,67,42,34,31,28,45,34,39,60,47,28,54,46,22,69,41,48,43,91,43,28,48,38,38,15,16,34,24,15,17,46,55,22,35,43,42,24,43,33,66,60,33,43,90,56,52,29,26,42,28,38,33,28,38,55,44,48,60,27,79,64,52,67,72,56,90,63,90,62,75,72,60,38,48,23,58,57,52,25,50,54,50,51,53,34,34,38,44,4,29,34,72,42,59,34,52,54,82,57,40,51,52,53,56,53,48,59,71,44,57,64,52,59,37,55,52,50,49,26,70,74,71,67,94

pLDDT: mean 94.09, std 8.74, range [31.41, 98.94]

Secondary structure (DSSP, 8-state):
-GGGTTTSS------TT-EEEEES-SSHHHHHHHHHHHHTT-EEEEEES-HHHHHHHHTT-TT-EEEE--TT-HHHHHHHHHHHHHHHTSS-SEEEE-------B-GGG--HHHHHHHHIIIIIHHHHHHHHHHHHHHHHT--EEEEE--GGGTS--TTBTTTHHHHHHHHHHHHHHHHHHGGGT-EEEEE--S-EESTTGGG--S--TT-EEHHHHHHHHHHHHHTT-SEE-SSHHHHHHHHHHHTS-HHHHHHHHHHHH--/-GGGTTTSS------TT-EEEEES-SSHHHHHHHHHHHHTT-EEEEEES-HHHHHHHHTT-TT-EEEE--TT-HHHHHHHHHHHHHHHTSS-SEEEE-------B-GGG--HHHHHHHHIIIIIHHHHHHHHHHHHHHHHT--EEEEE--GGGTS--TTBTTTHHHHHHHHHHHHHHHHHHGGGT-EEEEE--S-EESTTGGG--S--TT-EEHHHHHHHHHHHHHTT-SEE-SSHHHHHHHHHHHTS-HHHHHHHHHHHH--

Radius of gyration: 22.99 Å; Cα contacts (8 Å, |Δi|>4): 1161; chains: 2; bounding box: 48×72×53 Å

InterPro domains:
  IPR002347 Short-chain dehydrogenase/reductase SDR [PF00106] (20-204)
  IPR002347 Short-chain dehydrogenase/reductase SDR [PR00081] (19-36)
  IPR002347 Short-chain dehydrogenase/reductase SDR [PR00081] (90-101)
  IPR002347 Short-chain dehydrogenase/reductase SDR [PR00081] (137-153)
  IPR002347 Short-chain dehydrogenase/reductase SDR [PR00081] (163-182)
  IPR002347 Short-chain dehydrogenase/reductase SDR [PR00081] (184-201)
  IPR036291 NAD(P)-binding domain superfamily [SSF51735] (14-259)

Foldseek 3Di:
DCVPFFPLAPADQQQALFEEEQEPCLWFLSVLLQVVSVVRHHQYEYEEQDQVSQCVSCVPPPNHHYQYDDLLDLVSLLVVLVVSCVSSVAQGQEYEYPWFADDFDDPVRDDPVLLVVRQSTLAVSVVSNCVRRVVRCLVVLHHEYEYEAALLCLDPAHRCVSPNVSSVVVVVVQVVCSVVRRVSNYHGAYEHEFAEPIPRCVNDPDDGPPYYYSNVSSVQVSVCSNRRGRYHYPPCVVSVVSNVLSPDPPVVNVVVNCVVGVD/DVVPQFPLAPADQQQALFEEEQEPCLWFLSVLLQVVSVVRHHQYEYEEQDQVSQCVSCVPPPNYHYQYDDLLDLVSLLVVLVVSCVSSVAQGQEYEYPWFADDFDDPVRDDPVLLVVRLSTLAVSVVSNCVRRVVRCLVVLHHEYEYEAALLCLDPAHRCVSPNVSSVVVVVVQVVCSVVRRVSNYHGAYEHEFAEPIPRCVNDPDDGPPYYYSNVSSVQVSVCSNRRGRYHYPPCVVSVVSNVLSPDPPVVNVVVNCVVGVD